Protein AF-0000000079973271 (afdb_homodimer)

Nearest PDB structures (foldseek):
  7cmj-assembly1_B-2  TM=6.111E-01  e=5.312E-05  Leishmania donovani BPK282A1
  4p80-assembly1_A  TM=6.552E-01  e=4.625E-04  synthetic construct
  1pzm-assembly1_A  TM=6.206E-01  e=1.776E-03  Leishmania tarentolae
  6c8s-assembly1_A  TM=3.476E-01  e=2.027E-01  Catharanthus roseus
  2ipn-assembly1_A  TM=4.235E-01  e=5.810E-01  Escherichia coli

Foldseek 3Di:
DAEAEPAEDADLDQVRDPDHLLLLVLLFQFQLVSLLVLLLSLLVVCCVVPVVQLPPQVAAEEEEEEDAPFATSQVSNRVNNQVNNQVVNVVVPHDRHHYWYKHWAFDPPDPDDPPDPVDPRGDIAIDTDLQVQQQHEYEYEEAEALDCVVVVRVVVVQPDPRHHPHYYYGYHYYHPDNVCSVVNVVSSLCPPDDLVNSLVQQPDPRGDGRPSNLVVLLQDDQVSSVVSLVPHDLVVLVVSLVCCVSVVVCVPPSRVNVNVVSVVVNVVVVVVVVD/DAEAEPAEDADLDQVRDPDHLLLLVLLFQFQLVSLLVLLLSLLVVCCVVPVVQLPPQVAAEEEEEEDAPFATSQVSNRVNNQVNNQVVNVVVPHDRHHYWYKHWAFDPPDPPDPPDPPDPRGDIAIDTDLQVQQQHEYEYEEAEALDCVVVVRVVVVQPDPRHHPHYYYGYHYYHPDNVCSVVNVVSSLCPPDDLVNSLVQQPDPRGDGRPSNLVVLLQDDQVSSVVSLVPHDLVVLVVSLVCCVSVVVCVPPSRVNSNVVSVVVNVVVVVVVVD

Structure (mmCIF, N/CA/C/O backbone):
data_AF-0000000079973271-model_v1
#
loop_
_entity.id
_entity.type
_entity.pdbx_description
1 polymer 'PRTase ComF-like protein'
#
loop_
_atom_site.group_PDB
_atom_site.id
_atom_site.type_symbol
_atom_site.label_atom_id
_atom_site.label_alt_id
_atom_site.label_comp_id
_atom_site.label_asym_id
_atom_site.label_entity_id
_atom_site.label_seq_id
_atom_site.pdbx_PDB_ins_code
_atom_site.Cartn_x
_atom_site.Cartn_y
_atom_site.Cartn_z
_atom_site.occupancy
_atom_site.B_iso_or_equiv
_atom_site.auth_seq_id
_atom_site.auth_comp_id
_atom_site.auth_asym_id
_atom_site.auth_atom_id
_atom_site.pdbx_PDB_model_num
ATOM 1 N N . MET A 1 1 ? -0.42 -26.5 8.055 1 82.94 1 MET A N 1
ATOM 2 C CA . MET A 1 1 ? 0.055 -25.734 6.902 1 82.94 1 MET A CA 1
ATOM 3 C C . MET A 1 1 ? -0.219 -26.5 5.605 1 82.94 1 MET A C 1
ATOM 5 O O . MET A 1 1 ? -0.064 -27.719 5.547 1 82.94 1 MET A O 1
ATOM 9 N N . SER A 1 2 ? -0.771 -25.828 4.602 1 89.5 2 SER A N 1
ATOM 10 C CA . SER A 1 2 ? -1.084 -26.406 3.299 1 89.5 2 SER A CA 1
ATOM 11 C C . SER A 1 2 ? -0.521 -25.562 2.166 1 89.5 2 SER A C 1
ATOM 13 O O . SER A 1 2 ? -0.36 -24.344 2.316 1 89.5 2 SER A O 1
ATOM 15 N N . VAL A 1 3 ? -0.169 -26.281 1.131 1 92.56 3 VAL A N 1
ATOM 16 C CA . VAL A 1 3 ? 0.39 -25.594 -0.028 1 92.56 3 VAL A CA 1
ATOM 17 C C . VAL A 1 3 ? -0.513 -25.797 -1.24 1 92.56 3 VAL A C 1
ATOM 19 O O . VAL A 1 3 ? -1.009 -26.906 -1.466 1 92.56 3 VAL A O 1
ATOM 22 N N . PHE A 1 4 ? -0.751 -24.781 -1.938 1 94.81 4 PHE A N 1
ATOM 23 C CA . PHE A 1 4 ? -1.493 -24.828 -3.193 1 94.81 4 PHE A CA 1
ATOM 24 C C . PHE A 1 4 ? -0.72 -24.109 -4.297 1 94.81 4 PHE A C 1
ATOM 26 O O . PHE A 1 4 ? -0.224 -23 -4.102 1 94.81 4 PHE A O 1
ATOM 33 N N . SER A 1 5 ? -0.586 -24.734 -5.438 1 94.5 5 SER A N 1
ATOM 34 C CA . SER A 1 5 ? 0.015 -24.125 -6.621 1 94.5 5 SER A CA 1
ATOM 35 C C . SER A 1 5 ? -0.891 -24.266 -7.836 1 94.5 5 SER A C 1
ATOM 37 O O . SER A 1 5 ? -1.396 -25.359 -8.117 1 94.5 5 SER A O 1
ATOM 39 N N . LEU A 1 6 ? -1.059 -23.188 -8.531 1 95.44 6 LEU A N 1
ATOM 40 C CA . LEU A 1 6 ? -1.929 -23.203 -9.703 1 95.44 6 LEU A CA 1
ATOM 41 C C . LEU A 1 6 ? -1.316 -24.047 -10.82 1 95.44 6 LEU A C 1
ATOM 43 O O . LEU A 1 6 ? -2.01 -24.844 -11.453 1 95.44 6 LEU A O 1
ATOM 47 N N . HIS A 1 7 ? -0.025 -23.812 -11.016 1 92.5 7 HIS A N 1
ATOM 48 C CA . HIS A 1 7 ? 0.672 -24.516 -12.086 1 92.5 7 HIS A CA 1
ATOM 49 C C . HIS A 1 7 ? 1.872 -25.281 -11.555 1 92.5 7 HIS A C 1
ATOM 51 O O . HIS A 1 7 ? 2.463 -24.906 -10.539 1 92.5 7 HIS A O 1
ATOM 57 N N . SER A 1 8 ? 2.209 -26.344 -12.242 1 90.19 8 SER A N 1
ATOM 58 C CA . SER A 1 8 ? 3.41 -27.125 -11.961 1 90.19 8 SER A CA 1
ATOM 59 C C . SER A 1 8 ? 4.379 -27.094 -13.141 1 90.19 8 SER A C 1
ATOM 61 O O . SER A 1 8 ? 4.016 -27.469 -14.258 1 90.19 8 SER A O 1
ATOM 63 N N . ILE A 1 9 ? 5.488 -26.609 -12.859 1 86.5 9 ILE A N 1
ATOM 64 C CA . ILE A 1 9 ? 6.516 -26.531 -13.891 1 86.5 9 ILE A CA 1
ATOM 65 C C . ILE A 1 9 ? 7.457 -27.734 -13.766 1 86.5 9 ILE A C 1
ATOM 67 O O . ILE A 1 9 ? 8.117 -27.906 -12.7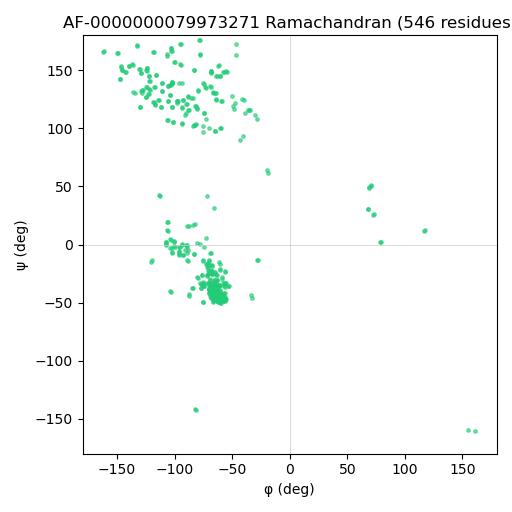42 1 86.5 9 ILE A O 1
ATOM 71 N N . ARG A 1 10 ? 7.566 -28.453 -14.797 1 83.19 10 ARG A N 1
ATOM 72 C CA . ARG A 1 10 ? 8.352 -29.688 -14.758 1 83.19 10 ARG A CA 1
ATOM 73 C C . ARG A 1 10 ? 9.5 -29.641 -15.766 1 83.19 10 ARG A C 1
ATOM 75 O O . ARG A 1 10 ? 10.359 -30.516 -15.773 1 83.19 10 ARG A O 1
ATOM 82 N N . SER A 1 11 ? 9.359 -28.656 -16.688 1 78.25 11 SER A N 1
ATOM 83 C CA . SER A 1 11 ? 10.391 -28.516 -17.703 1 78.25 11 SER A CA 1
ATOM 84 C C . SER A 1 11 ? 10.711 -27.047 -17.984 1 78.25 11 SER A C 1
ATOM 86 O O . SER A 1 11 ? 9.891 -26.172 -17.703 1 78.25 11 SER A O 1
ATOM 88 N N . GLU A 1 12 ? 11.906 -26.828 -18.422 1 75.06 12 GLU A N 1
ATOM 89 C CA . GLU A 1 12 ? 12.328 -25.469 -18.766 1 75.06 12 GLU A CA 1
ATOM 90 C C . GLU A 1 12 ? 11.883 -25.109 -20.172 1 75.06 12 GLU A C 1
ATOM 92 O O . GLU A 1 12 ? 11.977 -23.938 -20.578 1 75.06 12 GLU A O 1
ATOM 97 N N . GLU A 1 13 ? 11.375 -26.016 -20.906 1 74.88 13 GLU A N 1
ATOM 98 C CA . GLU A 1 13 ? 10.961 -25.766 -22.281 1 74.88 13 GLU A CA 1
ATOM 99 C C . GLU A 1 13 ? 9.82 -24.75 -22.328 1 74.88 13 GLU A C 1
ATOM 101 O O . GLU A 1 13 ? 8.773 -24.953 -21.703 1 74.88 13 GLU A O 1
ATOM 106 N N . PRO A 1 14 ? 9.992 -23.703 -23.047 1 72.94 14 PRO A N 1
ATOM 107 C CA . PRO A 1 14 ? 9 -22.625 -23.078 1 72.94 14 PRO A CA 1
ATOM 108 C C . PRO A 1 14 ? 7.605 -23.125 -23.453 1 72.94 14 PRO A C 1
ATOM 110 O O . PRO A 1 14 ? 6.602 -22.594 -22.969 1 72.94 14 PRO A O 1
ATOM 113 N N . SER A 1 15 ? 7.574 -24.078 -24.25 1 76.06 15 SER A N 1
ATOM 114 C CA . SER A 1 15 ? 6.297 -24.578 -24.734 1 76.06 15 SER A CA 1
ATOM 115 C C . SER A 1 15 ? 5.535 -25.297 -23.625 1 76.06 15 SER A C 1
ATOM 117 O O . SER A 1 15 ? 4.32 -25.5 -23.719 1 76.06 15 SER A O 1
ATOM 119 N N . THR A 1 16 ? 6.219 -25.578 -22.562 1 78 16 THR A N 1
ATOM 120 C CA . THR A 1 16 ? 5.598 -26.344 -21.5 1 78 16 THR A CA 1
ATOM 121 C C . THR A 1 16 ? 5.219 -25.453 -20.328 1 78 16 THR A C 1
ATOM 123 O O . THR A 1 16 ? 4.574 -25.906 -19.375 1 78 16 THR A O 1
ATOM 126 N N . LEU A 1 17 ? 5.57 -24.25 -20.469 1 81.5 17 LEU A N 1
ATOM 127 C CA . LEU A 1 17 ? 5.281 -23.328 -19.375 1 81.5 17 LEU A CA 1
ATOM 128 C C . LEU A 1 17 ? 3.799 -22.969 -19.344 1 81.5 17 LEU A C 1
ATOM 130 O O . LEU A 1 17 ? 3.176 -22.797 -20.391 1 81.5 17 LEU A O 1
ATOM 134 N N . PRO A 1 18 ? 3.236 -22.906 -18.172 1 82.44 18 PRO A N 1
ATOM 135 C CA . PRO A 1 18 ? 1.798 -22.672 -18.047 1 82.44 18 PRO A CA 1
ATOM 136 C C . PRO A 1 18 ? 1.401 -21.234 -18.422 1 82.44 18 PRO A C 1
ATOM 138 O O . PRO A 1 18 ? 0.217 -20.953 -18.625 1 82.44 18 PRO A O 1
ATOM 141 N N . PHE A 1 19 ? 2.273 -20.344 -18.5 1 82.75 19 PHE A N 1
ATOM 142 C CA . PHE A 1 19 ? 2.047 -18.984 -18.969 1 82.75 19 PHE A CA 1
ATOM 143 C C . PHE A 1 19 ? 3.174 -18.547 -19.891 1 82.75 19 PHE A C 1
ATOM 145 O O . PHE A 1 19 ? 4.285 -19.078 -19.828 1 82.75 19 PHE A O 1
ATOM 152 N N . ALA A 1 20 ? 2.818 -17.609 -20.734 1 82.12 20 ALA A N 1
ATOM 153 C CA . ALA A 1 20 ? 3.834 -17.062 -21.641 1 82.12 20 ALA A CA 1
ATOM 154 C C . ALA A 1 20 ? 4.922 -16.328 -20.859 1 82.12 20 ALA A C 1
ATOM 156 O O . ALA A 1 20 ? 4.621 -15.492 -20.016 1 82.12 20 ALA A O 1
ATOM 157 N N . PRO A 1 21 ? 6.137 -16.641 -21.141 1 82.88 21 PRO A N 1
ATOM 158 C CA . PRO A 1 21 ? 7.238 -15.953 -20.469 1 82.88 21 PRO A CA 1
ATOM 159 C C . PRO A 1 21 ? 7.137 -14.43 -20.578 1 82.88 21 PRO A C 1
ATOM 161 O O . PRO A 1 21 ? 7.48 -13.719 -19.625 1 82.88 21 PRO A O 1
ATOM 164 N N . LYS A 1 22 ? 6.668 -14.016 -21.688 1 85.06 22 LYS A N 1
ATOM 165 C CA . LYS A 1 22 ? 6.516 -12.578 -21.891 1 85.06 22 LYS A CA 1
ATOM 166 C C . LYS A 1 22 ? 5.512 -11.992 -20.891 1 85.06 22 LYS A C 1
ATOM 168 O O . LYS A 1 22 ? 5.727 -10.914 -20.344 1 85.06 22 LYS A O 1
ATOM 173 N N . ASP A 1 23 ? 4.461 -12.711 -20.641 1 89 23 ASP A N 1
ATOM 174 C CA . ASP A 1 23 ? 3.438 -12.25 -19.703 1 89 23 ASP A CA 1
ATOM 175 C C . ASP A 1 23 ? 3.959 -12.266 -18.266 1 89 23 ASP A C 1
ATOM 177 O O . ASP A 1 23 ? 3.65 -11.367 -17.484 1 89 23 ASP A O 1
ATOM 181 N N . TYR A 1 24 ? 4.695 -13.273 -18.016 1 91 24 TYR A N 1
ATOM 182 C CA . TYR A 1 24 ? 5.281 -13.367 -16.688 1 91 24 TYR A CA 1
ATOM 183 C C . TYR A 1 24 ? 6.273 -12.234 -16.453 1 91 24 TYR A C 1
ATOM 185 O O . TYR A 1 24 ? 6.293 -11.633 -15.375 1 91 24 TYR A O 1
ATOM 193 N N . ALA A 1 25 ? 7.066 -11.953 -17.453 1 91.12 25 ALA A N 1
ATOM 194 C CA . ALA A 1 25 ? 8 -10.836 -17.344 1 91.12 25 ALA A CA 1
ATOM 195 C C . ALA A 1 25 ? 7.266 -9.516 -17.125 1 91.12 25 ALA A C 1
ATOM 197 O O . ALA A 1 25 ? 7.641 -8.727 -16.266 1 91.12 25 ALA A O 1
ATOM 198 N N . ARG A 1 26 ? 6.285 -9.312 -17.906 1 93.38 26 ARG A N 1
ATOM 199 C CA . ARG A 1 26 ? 5.488 -8.102 -17.766 1 93.38 26 ARG A CA 1
ATOM 200 C C . ARG A 1 26 ? 4.926 -7.973 -16.359 1 93.38 26 ARG A C 1
ATOM 202 O O . ARG A 1 26 ? 4.961 -6.891 -15.766 1 93.38 26 ARG A O 1
ATOM 209 N N . PHE A 1 27 ? 4.48 -9.086 -15.867 1 95.5 27 PHE A N 1
ATOM 210 C CA . PHE A 1 27 ? 3.979 -9.141 -14.5 1 95.5 27 PHE A CA 1
ATOM 211 C C . PHE A 1 27 ? 5.066 -8.75 -13.508 1 95.5 27 PHE A C 1
ATOM 213 O O . PHE A 1 27 ? 4.863 -7.863 -12.672 1 95.5 27 PHE A O 1
ATOM 220 N N . LYS A 1 28 ? 6.18 -9.312 -13.586 1 95 28 LYS A N 1
ATOM 221 C CA . LYS A 1 28 ? 7.277 -9.094 -12.656 1 95 28 LYS A CA 1
ATOM 222 C C . LYS A 1 28 ? 7.758 -7.648 -12.688 1 95 28 LYS A C 1
ATOM 224 O O . LYS A 1 28 ? 8.195 -7.109 -11.664 1 95 28 LYS A O 1
ATOM 229 N N . PHE A 1 29 ? 7.617 -7.02 -13.883 1 95.81 29 PHE A N 1
ATOM 230 C CA . PHE A 1 29 ? 8.164 -5.68 -14.047 1 95.81 29 PHE A CA 1
ATOM 231 C C . PHE A 1 29 ? 7.105 -4.621 -13.758 1 95.81 29 PHE A C 1
ATOM 233 O O . PHE A 1 29 ? 7.375 -3.422 -13.844 1 95.81 29 PHE A O 1
ATOM 240 N N . GLY A 1 30 ? 5.852 -5.062 -13.398 1 97 30 GLY A N 1
ATOM 241 C CA . GLY A 1 30 ? 4.934 -4.074 -12.859 1 97 30 GLY A CA 1
ATOM 242 C C . GLY A 1 30 ? 3.703 -3.865 -13.719 1 97 30 GLY A C 1
ATOM 243 O O . GLY A 1 30 ? 2.967 -2.893 -13.531 1 97 30 GLY A O 1
ATOM 244 N N . ASP A 1 31 ? 3.51 -4.734 -14.656 1 96.38 31 ASP A N 1
ATOM 245 C CA . ASP A 1 31 ? 2.277 -4.637 -15.43 1 96.38 31 ASP A CA 1
ATOM 246 C C . ASP A 1 31 ? 1.078 -5.129 -14.625 1 96.38 31 ASP A C 1
ATOM 248 O O . ASP A 1 31 ? 0.906 -6.336 -14.438 1 96.38 31 ASP A O 1
ATOM 252 N N . ASP A 1 32 ? 0.201 -4.254 -14.312 1 95.94 32 ASP A N 1
ATOM 253 C CA . ASP A 1 32 ? -0.923 -4.602 -13.453 1 95.94 32 ASP A CA 1
ATOM 254 C C . ASP A 1 32 ? -1.974 -5.406 -14.211 1 95.94 32 ASP A C 1
ATOM 256 O O . ASP A 1 32 ? -2.789 -6.105 -13.602 1 95.94 32 ASP A O 1
ATOM 260 N N . GLY A 1 33 ? -2.023 -5.203 -15.531 1 94 33 GLY A N 1
ATOM 261 C CA . GLY A 1 33 ? -2.895 -6.055 -16.328 1 94 33 GLY A CA 1
ATOM 262 C C . GLY A 1 33 ? -2.553 -7.531 -16.219 1 94 33 GLY A C 1
ATOM 263 O O . GLY A 1 33 ? -3.439 -8.367 -16.031 1 94 33 GLY A O 1
ATOM 264 N N . SER A 1 34 ? -1.304 -7.809 -16.297 1 94.69 34 SER A N 1
ATOM 265 C CA . SER A 1 34 ? -0.85 -9.188 -16.125 1 94.69 34 SER A CA 1
ATOM 266 C C . SER A 1 34 ? -1.123 -9.68 -14.711 1 94.69 34 SER A C 1
ATOM 268 O O . SER A 1 34 ? -1.556 -10.812 -14.516 1 94.69 34 SER A O 1
ATOM 270 N N . ALA A 1 35 ? -0.907 -8.805 -13.719 1 97 35 ALA A N 1
ATOM 271 C CA . ALA A 1 35 ? -1.183 -9.172 -12.328 1 97 35 ALA A CA 1
ATOM 272 C C . ALA A 1 35 ? -2.66 -9.492 -12.133 1 97 35 ALA A C 1
ATOM 274 O O . ALA A 1 35 ? -3.004 -10.43 -11.406 1 97 35 ALA A O 1
ATOM 275 N N . HIS A 1 36 ? -3.473 -8.695 -12.758 1 95.94 36 HIS A N 1
ATOM 276 C CA . HIS A 1 36 ? -4.914 -8.906 -12.672 1 95.94 36 HIS A CA 1
ATOM 277 C C . HIS A 1 36 ? -5.293 -10.289 -13.203 1 95.94 36 HIS A C 1
ATOM 279 O O . HIS A 1 36 ? -6.031 -11.023 -12.547 1 95.94 36 HIS A O 1
ATOM 285 N N . ARG A 1 37 ? -4.77 -10.617 -14.32 1 94.94 37 ARG A N 1
ATOM 286 C CA . ARG A 1 37 ? -5.055 -11.914 -14.922 1 94.94 37 ARG A CA 1
ATOM 287 C C . ARG A 1 37 ? -4.555 -13.055 -14.039 1 94.94 37 ARG A C 1
ATOM 289 O O . ARG A 1 37 ? -5.301 -13.992 -13.742 1 94.94 37 ARG A O 1
ATOM 296 N N . PHE A 1 38 ? -3.359 -12.969 -13.602 1 97.12 38 PHE A N 1
ATOM 297 C CA . PHE A 1 38 ? -2.758 -14.016 -12.789 1 97.12 38 PHE A CA 1
ATOM 298 C C . PHE A 1 38 ? -3.465 -14.133 -11.438 1 97.12 38 PHE A C 1
ATOM 300 O O . PHE A 1 38 ? -3.785 -15.234 -10.992 1 97.12 38 PHE A O 1
ATOM 307 N N . GLY A 1 39 ? -3.705 -12.977 -10.789 1 97.81 39 GLY A N 1
ATOM 308 C CA . GLY A 1 39 ? -4.355 -12.977 -9.492 1 97.81 39 GLY A CA 1
ATOM 309 C C . GLY A 1 39 ? -5.762 -13.547 -9.523 1 97.81 39 GLY A C 1
ATOM 310 O O . GLY A 1 39 ? -6.148 -14.305 -8.633 1 97.81 39 GLY A O 1
ATOM 311 N N . SER A 1 40 ? -6.5 -13.203 -10.547 1 96.44 40 SER A N 1
ATOM 312 C CA . SER A 1 40 ? -7.867 -13.688 -10.695 1 96.44 40 SER A CA 1
ATOM 313 C C . SER A 1 40 ? -7.898 -15.195 -10.953 1 96.44 40 SER A C 1
ATOM 315 O O . SER A 1 40 ? -8.695 -15.914 -10.352 1 96.44 40 SER A O 1
ATOM 317 N N . GLN A 1 41 ? -7.004 -15.648 -11.812 1 96.88 41 GLN A N 1
ATOM 318 C CA . GLN A 1 41 ? -6.926 -17.078 -12.117 1 96.88 41 GLN A CA 1
ATOM 319 C C . GLN A 1 41 ? -6.543 -17.875 -10.883 1 96.88 41 GLN A C 1
ATOM 321 O O . GLN A 1 41 ? -7.121 -18.938 -10.617 1 96.88 41 GLN A O 1
ATOM 326 N N . LEU A 1 42 ? -5.617 -17.344 -10.172 1 97.56 42 LEU A N 1
ATOM 327 C CA . LEU A 1 42 ? -5.152 -18.016 -8.969 1 97.56 42 LEU A CA 1
ATOM 328 C C . LEU A 1 42 ? -6.27 -18.109 -7.93 1 97.56 42 LEU A C 1
ATOM 330 O O . LEU A 1 42 ? -6.504 -19.172 -7.355 1 97.56 42 LEU A O 1
ATOM 334 N N . ALA A 1 43 ? -7 -17.016 -7.695 1 97.19 43 ALA A N 1
ATOM 335 C CA . ALA A 1 43 ? -8.094 -17 -6.73 1 97.19 43 ALA A CA 1
ATOM 336 C C . ALA A 1 43 ? -9.203 -17.953 -7.133 1 97.19 43 ALA A C 1
ATOM 338 O O . ALA A 1 43 ? -9.719 -18.703 -6.301 1 97.19 43 ALA A O 1
ATOM 339 N N . GLN A 1 44 ? -9.523 -17.922 -8.406 1 96.06 44 GLN A N 1
ATOM 340 C CA . GLN A 1 44 ? -10.578 -18.797 -8.914 1 96.06 44 GLN A CA 1
ATOM 341 C C . GLN A 1 44 ? -10.242 -20.266 -8.664 1 96.06 44 GLN A C 1
ATOM 343 O O . GLN A 1 44 ? -11.086 -21.016 -8.164 1 96.06 44 GLN A O 1
ATOM 348 N N . ALA A 1 45 ? -9.055 -20.641 -8.977 1 96.56 45 ALA A N 1
ATOM 349 C CA . ALA A 1 45 ? -8.633 -22.016 -8.805 1 96.56 45 ALA A CA 1
ATOM 350 C C . ALA A 1 45 ? -8.562 -22.391 -7.328 1 96.56 45 ALA A C 1
ATOM 352 O O . ALA A 1 45 ? -8.945 -23.5 -6.941 1 96.56 45 ALA A O 1
ATOM 353 N N . PHE A 1 46 ? -8.086 -21.516 -6.52 1 96.31 46 PHE A N 1
ATOM 354 C CA . PHE A 1 46 ? -7.961 -21.766 -5.09 1 96.31 46 PHE A CA 1
ATOM 355 C C . PHE A 1 46 ? -9.328 -21.953 -4.453 1 96.31 46 PHE A C 1
ATOM 357 O O . PHE A 1 46 ? -9.523 -22.875 -3.646 1 96.31 46 PHE A O 1
ATOM 364 N N . ILE A 1 47 ? -10.289 -21.125 -4.801 1 93.44 47 ILE A N 1
ATOM 365 C CA . ILE A 1 47 ? -11.648 -21.203 -4.289 1 93.44 47 ILE A CA 1
ATOM 366 C C . ILE A 1 47 ? -12.266 -22.547 -4.664 1 93.44 47 ILE A C 1
ATOM 368 O O . ILE A 1 47 ? -12.922 -23.188 -3.838 1 93.44 47 ILE A O 1
ATOM 372 N N . ALA A 1 48 ? -12.055 -22.922 -5.875 1 92.38 48 ALA A N 1
ATOM 373 C CA . ALA A 1 48 ? -12.633 -24.172 -6.363 1 92.38 48 ALA A CA 1
ATOM 374 C C . ALA A 1 48 ? -12.078 -25.359 -5.594 1 92.38 48 ALA A C 1
ATOM 376 O O . ALA A 1 48 ? -12.805 -26.312 -5.309 1 92.38 48 ALA A O 1
ATOM 377 N N . GLU A 1 49 ? -10.852 -25.297 -5.227 1 90.38 49 GLU A N 1
ATOM 378 C CA . GLU A 1 49 ? -10.203 -26.422 -4.555 1 90.38 49 GLU A CA 1
ATOM 379 C C . GLU A 1 49 ? -10.477 -26.391 -3.053 1 90.38 49 GLU A C 1
ATOM 381 O O . GLU A 1 49 ? -10.57 -27.453 -2.416 1 90.38 49 GLU A O 1
ATOM 386 N N . LYS A 1 50 ? -10.516 -25.234 -2.447 1 81.38 50 LYS A N 1
ATOM 387 C CA . LYS A 1 50 ? -10.578 -25.125 -0.993 1 81.38 50 LYS A CA 1
ATOM 388 C C . LYS A 1 50 ? -11.914 -24.531 -0.547 1 81.38 50 LYS A C 1
ATOM 390 O O . LYS A 1 50 ? -11.953 -23.672 0.33 1 81.38 50 LYS A O 1
ATOM 395 N N . LEU A 1 51 ? -12.898 -24.922 -1.085 1 65.44 51 LEU A N 1
ATOM 396 C CA . LEU A 1 51 ? -14.234 -24.375 -0.846 1 65.44 51 LEU A CA 1
ATOM 397 C C . LEU A 1 51 ? -14.602 -24.469 0.631 1 65.44 51 LEU A C 1
ATOM 399 O O . LEU A 1 51 ? -15.188 -23.531 1.188 1 65.44 51 LEU A O 1
ATOM 403 N N . GLY A 1 52 ? -14.195 -25.453 1.212 1 67.75 52 GLY A N 1
ATOM 404 C CA . GLY A 1 52 ? -14.539 -25.703 2.604 1 67.75 52 GLY A CA 1
ATOM 405 C C . GLY A 1 52 ? -13.922 -24.703 3.557 1 67.75 52 GLY A C 1
ATOM 406 O O . GLY A 1 52 ? -14.445 -24.469 4.645 1 67.75 52 GLY A O 1
ATOM 407 N N . VAL A 1 53 ? -12.922 -24.125 3.24 1 68.19 53 VAL A N 1
ATOM 408 C CA . VAL A 1 53 ? -12.195 -23.156 4.07 1 68.19 53 VAL A CA 1
ATOM 409 C C . VAL A 1 53 ? -13.016 -21.875 4.211 1 68.19 53 VAL A C 1
ATOM 411 O O . VAL A 1 53 ? -13.062 -21.281 5.293 1 68.19 53 VAL A O 1
ATOM 414 N N . PHE A 1 54 ? -13.766 -21.562 3.299 1 73.44 54 PHE A N 1
ATOM 415 C CA . PHE A 1 54 ? -14.406 -20.25 3.223 1 73.44 54 PHE A CA 1
ATOM 416 C C . PHE A 1 54 ? -15.812 -20.297 3.809 1 73.44 54 PHE A C 1
ATOM 418 O O . PHE A 1 54 ? -16.438 -19.25 4.043 1 73.44 54 PHE A O 1
ATOM 425 N N . GLN A 1 55 ? -16.188 -21.438 4.113 1 68.56 55 GLN A N 1
ATOM 426 C CA . GLN A 1 55 ? -17.562 -21.578 4.609 1 68.56 55 GLN A CA 1
ATOM 427 C C . GLN A 1 55 ?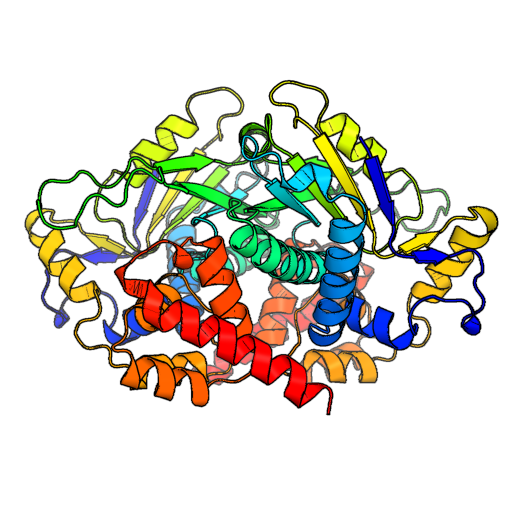 -17.594 -21.5 6.133 1 68.56 55 GLN A C 1
ATOM 429 O O . GLN A 1 55 ? -18.672 -21.359 6.723 1 68.56 55 GLN A O 1
ATOM 434 N N . ASP A 1 56 ? -16.375 -21.516 6.629 1 66.88 56 ASP A N 1
ATOM 435 C CA . ASP A 1 56 ? -16.328 -21.344 8.078 1 66.88 56 ASP A CA 1
ATOM 436 C C . ASP A 1 56 ? -16.406 -19.859 8.453 1 66.88 56 ASP A C 1
ATOM 438 O O . ASP A 1 56 ? -15.406 -19.141 8.367 1 66.88 56 ASP A O 1
ATOM 442 N N . SER A 1 57 ? -17.516 -19.375 8.898 1 66.12 57 SER A N 1
ATOM 443 C CA . SER A 1 57 ? -17.781 -17.969 9.156 1 66.12 57 SER A CA 1
ATOM 444 C C . SER A 1 57 ? -17.203 -17.531 10.492 1 66.12 57 SER A C 1
ATOM 446 O O . SER A 1 57 ? -17.172 -16.328 10.805 1 66.12 57 SER A O 1
ATOM 448 N N . SER A 1 58 ? -16.594 -18.391 11.141 1 73.94 58 SER A N 1
ATOM 449 C CA . SER A 1 58 ? -16.109 -18.047 12.469 1 73.94 58 SER A CA 1
ATOM 450 C C . SER A 1 58 ? -14.711 -17.438 12.414 1 73.94 58 SER A C 1
ATOM 452 O O . SER A 1 58 ? -14.25 -16.828 13.375 1 73.94 58 SER A O 1
ATOM 454 N N . LYS A 1 59 ? -14.102 -17.594 11.273 1 83.5 59 LYS A N 1
ATOM 455 C CA . LYS A 1 59 ? -12.727 -17.109 11.164 1 83.5 59 LYS A CA 1
ATOM 456 C C . LYS A 1 59 ? -12.586 -16.094 10.047 1 83.5 59 LYS A C 1
ATOM 458 O O . LYS A 1 59 ? -13.188 -16.25 8.977 1 83.5 59 LYS A O 1
ATOM 463 N N . ASP A 1 60 ? -11.82 -15.164 10.375 1 89.81 60 ASP A N 1
ATOM 464 C CA . ASP A 1 60 ? -11.516 -14.18 9.344 1 89.81 60 ASP A CA 1
ATOM 465 C C . ASP A 1 60 ? -10.383 -14.656 8.438 1 89.81 60 ASP A C 1
ATOM 467 O O . ASP A 1 60 ? -9.594 -15.523 8.828 1 89.81 60 ASP A O 1
ATOM 471 N N . ILE A 1 61 ? -10.461 -14.227 7.293 1 94.56 61 ILE A N 1
ATOM 472 C CA . ILE A 1 61 ? -9.422 -14.555 6.324 1 94.56 61 ILE A CA 1
ATOM 473 C C . ILE A 1 61 ? -8.508 -13.352 6.121 1 94.56 61 ILE A C 1
ATOM 475 O O . ILE A 1 61 ? -8.984 -12.227 5.93 1 94.56 61 ILE A O 1
ATOM 479 N N . VAL A 1 62 ? -7.246 -13.594 6.242 1 95.75 62 VAL A N 1
ATOM 480 C CA . VAL A 1 62 ? -6.238 -12.57 5.996 1 95.75 62 VAL A CA 1
ATOM 481 C C . VAL A 1 62 ? -5.273 -13.039 4.914 1 95.75 62 VAL A C 1
ATOM 483 O O . VAL A 1 62 ? -4.766 -14.164 4.973 1 95.75 62 VAL A O 1
ATOM 486 N N . VAL A 1 63 ? -5.047 -12.203 3.896 1 97.56 63 VAL A N 1
ATOM 487 C CA . VAL A 1 63 ? -4.176 -12.555 2.779 1 97.56 63 VAL A CA 1
ATOM 488 C C . VAL A 1 63 ? -2.908 -11.711 2.824 1 97.56 63 VAL A C 1
ATOM 490 O O . VAL A 1 63 ? -2.977 -10.484 2.926 1 97.56 63 VAL A O 1
ATOM 493 N N . ALA A 1 64 ? -1.772 -12.352 2.693 1 97.31 64 ALA A N 1
ATOM 494 C CA . ALA A 1 64 ? -0.496 -11.672 2.902 1 97.31 64 ALA A CA 1
ATOM 495 C C . ALA A 1 64 ? 0.409 -11.82 1.683 1 97.31 64 ALA A C 1
ATOM 497 O O . ALA A 1 64 ? 0.263 -12.766 0.901 1 97.31 64 ALA A O 1
ATOM 498 N N . ALA A 1 65 ? 1.237 -10.852 1.454 1 97.19 65 ALA A N 1
ATOM 499 C CA . ALA A 1 65 ? 2.402 -10.867 0.574 1 97.19 65 ALA A CA 1
ATOM 500 C C . ALA A 1 65 ? 3.639 -10.336 1.293 1 97.19 65 ALA A C 1
ATOM 502 O O . ALA A 1 65 ? 3.529 -9.508 2.201 1 97.19 65 ALA A O 1
ATOM 503 N N . ALA A 1 66 ? 4.766 -10.812 0.889 1 95.12 66 ALA A N 1
ATOM 504 C CA . ALA A 1 66 ? 5.996 -10.453 1.589 1 95.12 66 ALA A CA 1
ATOM 505 C C . ALA A 1 66 ? 6.883 -9.562 0.719 1 95.12 66 ALA A C 1
ATOM 507 O O . ALA A 1 66 ? 6.984 -9.773 -0.492 1 95.12 66 ALA A O 1
ATOM 508 N N . SER A 1 67 ? 7.465 -8.586 1.327 1 94.12 67 SER A N 1
ATOM 509 C CA . SER A 1 67 ? 8.492 -7.781 0.685 1 94.12 67 SER A CA 1
ATOM 510 C C . SER A 1 67 ? 9.312 -7.012 1.715 1 94.12 67 SER A C 1
ATOM 512 O O . SER A 1 67 ? 8.984 -7.004 2.902 1 94.12 67 SER A O 1
ATOM 514 N N . ASP A 1 68 ? 10.367 -6.527 1.311 1 93.44 68 ASP A N 1
ATOM 515 C CA . ASP A 1 68 ? 11.055 -5.516 2.105 1 93.44 68 ASP A CA 1
ATOM 516 C C . ASP A 1 68 ? 10.438 -4.133 1.884 1 93.44 68 ASP A C 1
ATOM 518 O O . ASP A 1 68 ? 9.219 -4 1.77 1 93.44 68 ASP A O 1
ATOM 522 N N . TYR A 1 69 ? 11.266 -3.098 1.846 1 95.56 69 TYR A N 1
ATOM 523 C CA . TYR A 1 69 ? 10.758 -1.738 1.681 1 95.56 69 TYR A CA 1
ATOM 524 C C . TYR A 1 69 ? 10.078 -1.569 0.328 1 95.56 69 TYR A C 1
ATOM 526 O O . TYR A 1 69 ? 9.07 -0.87 0.218 1 95.56 69 TYR A O 1
ATOM 534 N N . VAL A 1 70 ? 10.609 -2.182 -0.68 1 96.88 70 VAL A N 1
ATOM 535 C CA . VAL A 1 70 ? 10.086 -2.07 -2.037 1 96.88 70 VAL A CA 1
ATOM 536 C C . VAL A 1 70 ? 9.094 -3.201 -2.305 1 96.88 70 VAL A C 1
ATOM 538 O O . VAL A 1 70 ? 9.43 -4.379 -2.152 1 96.88 70 VAL A O 1
ATOM 541 N N . PRO A 1 71 ? 7.875 -2.865 -2.695 1 96.88 71 PRO A N 1
ATOM 542 C CA . PRO A 1 71 ? 6.914 -3.924 -3.006 1 96.88 71 PRO A CA 1
ATOM 543 C C . PRO A 1 71 ? 7.34 -4.777 -4.199 1 96.88 71 PRO A C 1
ATOM 545 O O . PRO A 1 71 ? 7.984 -4.273 -5.121 1 96.88 71 PRO A O 1
ATOM 548 N N . SER A 1 72 ? 7.043 -6.008 -4.16 1 95.94 72 SER A N 1
ATOM 549 C CA . SER A 1 72 ? 7.25 -6.902 -5.293 1 95.94 72 SER A CA 1
ATOM 550 C C . SER A 1 72 ? 5.984 -7.035 -6.133 1 95.94 72 SER A C 1
ATOM 552 O O . SER A 1 72 ? 4.922 -6.539 -5.746 1 95.94 72 SER A O 1
ATOM 554 N N . ALA A 1 73 ? 6.121 -7.684 -7.219 1 96.31 73 ALA A N 1
ATOM 555 C CA . ALA A 1 73 ? 4.977 -7.934 -8.094 1 96.31 73 ALA A CA 1
ATOM 556 C C . ALA A 1 73 ? 3.898 -8.734 -7.375 1 96.31 73 ALA A C 1
ATOM 558 O O . ALA A 1 73 ? 2.725 -8.688 -7.75 1 96.31 73 ALA A O 1
ATOM 559 N N . THR A 1 74 ? 4.27 -9.438 -6.328 1 97.12 74 THR A N 1
ATOM 560 C CA . THR A 1 74 ? 3.342 -10.289 -5.59 1 97.12 74 THR A CA 1
ATOM 561 C C . THR A 1 74 ? 2.293 -9.438 -4.871 1 97.12 74 THR A C 1
ATOM 563 O O . THR A 1 74 ? 1.19 -9.914 -4.594 1 97.12 74 THR A O 1
ATOM 566 N N . HIS A 1 75 ? 2.627 -8.203 -4.582 1 98.06 75 HIS A N 1
ATOM 567 C CA . HIS A 1 75 ? 1.645 -7.328 -3.951 1 98.06 75 HIS A CA 1
ATOM 568 C C . HIS A 1 75 ? 0.478 -7.043 -4.891 1 98.06 75 HIS A C 1
ATOM 570 O O . HIS A 1 75 ? -0.679 -7.027 -4.465 1 98.06 75 HIS A O 1
ATOM 576 N N . ALA A 1 76 ? 0.827 -6.816 -6.141 1 97.75 76 ALA A N 1
ATOM 577 C CA . ALA A 1 76 ? -0.24 -6.652 -7.125 1 97.75 76 ALA A CA 1
ATOM 578 C C . ALA A 1 76 ? -1.023 -7.949 -7.309 1 97.75 76 ALA A C 1
ATOM 580 O O . ALA A 1 76 ? -2.252 -7.93 -7.418 1 97.75 76 ALA A O 1
ATOM 581 N N . LEU A 1 77 ? -0.314 -9.062 -7.34 1 98.25 77 LEU A N 1
ATOM 582 C CA . LEU A 1 77 ? -0.952 -10.375 -7.426 1 98.25 77 LEU A CA 1
ATOM 583 C C . LEU A 1 77 ? -1.94 -10.57 -6.281 1 98.25 77 LEU A C 1
ATOM 585 O O . LEU A 1 77 ? -3.086 -10.961 -6.504 1 98.25 77 LEU A O 1
ATOM 589 N N . ARG A 1 78 ? -1.509 -10.273 -5.09 1 98.44 78 ARG A N 1
ATOM 590 C CA . ARG A 1 78 ? -2.346 -10.414 -3.902 1 98.44 78 ARG A CA 1
ATOM 591 C C . ARG A 1 78 ? -3.57 -9.508 -3.99 1 98.44 78 ARG A C 1
ATOM 593 O O . ARG A 1 78 ? -4.672 -9.906 -3.613 1 98.44 78 ARG A O 1
ATOM 600 N N . GLN A 1 79 ? -3.361 -8.297 -4.449 1 97.69 79 GLN A N 1
ATOM 601 C CA . GLN A 1 79 ? -4.473 -7.359 -4.562 1 97.69 79 GLN A CA 1
ATOM 602 C C . GLN A 1 79 ? -5.594 -7.934 -5.422 1 97.69 79 GLN A C 1
ATOM 604 O O . GLN A 1 79 ? -6.762 -7.902 -5.027 1 97.69 79 GLN A O 1
ATOM 609 N N . HIS A 1 80 ? -5.25 -8.445 -6.516 1 97.5 80 HIS A N 1
ATOM 610 C CA . HIS A 1 80 ? -6.258 -8.969 -7.434 1 97.5 80 HIS A CA 1
ATOM 611 C C . HIS A 1 80 ? -6.809 -10.305 -6.953 1 97.5 80 HIS A C 1
ATOM 613 O O . HIS A 1 80 ? -7.984 -10.609 -7.164 1 97.5 80 HIS A O 1
ATOM 619 N N . PHE A 1 81 ? -5.957 -11.117 -6.32 1 98.38 81 PHE A N 1
ATOM 620 C CA . PHE A 1 81 ? -6.418 -12.344 -5.68 1 98.38 81 PHE A CA 1
ATOM 621 C C . PHE A 1 81 ? -7.5 -12.047 -4.652 1 98.38 81 PHE A C 1
ATOM 623 O O . PHE A 1 81 ? -8.578 -12.648 -4.68 1 98.38 81 PHE A O 1
ATOM 630 N N . VAL A 1 82 ? -7.285 -11.109 -3.793 1 98.06 82 VAL A N 1
ATOM 631 C CA . VAL A 1 82 ? -8.211 -10.75 -2.723 1 98.06 82 VAL A CA 1
ATOM 632 C C . VAL A 1 82 ? -9.492 -10.164 -3.318 1 98.06 82 VAL A C 1
ATOM 634 O O . VAL A 1 82 ? -10.594 -10.438 -2.834 1 98.06 82 VAL A O 1
ATOM 637 N N . ALA A 1 83 ? -9.297 -9.305 -4.316 1 97.12 83 ALA A N 1
ATOM 638 C CA . ALA A 1 83 ? -10.469 -8.703 -4.961 1 97.12 83 ALA A CA 1
ATOM 639 C C . ALA A 1 83 ? -11.414 -9.781 -5.48 1 97.12 83 ALA A C 1
ATOM 641 O O . ALA A 1 83 ? -12.625 -9.719 -5.242 1 97.12 83 ALA A O 1
ATOM 642 N N . TYR A 1 84 ? -10.859 -10.766 -6.152 1 96.31 84 TYR A N 1
ATOM 643 C CA . TYR A 1 84 ? -11.672 -11.859 -6.68 1 96.31 84 TYR A CA 1
ATOM 644 C C . TYR A 1 84 ? -12.266 -12.688 -5.551 1 96.31 84 TYR A C 1
ATOM 646 O O . TYR A 1 84 ? -13.461 -13.008 -5.57 1 96.31 84 TYR A O 1
ATOM 654 N N . LEU A 1 85 ? -11.492 -13.023 -4.602 1 96.12 85 LEU A N 1
ATOM 655 C CA . LEU A 1 85 ? -11.93 -13.805 -3.451 1 96.12 85 LEU A CA 1
ATOM 656 C C . LEU A 1 85 ? -13.078 -13.117 -2.732 1 96.12 85 LEU A C 1
ATOM 658 O O . LEU A 1 85 ? -14.086 -13.758 -2.4 1 96.12 85 LEU A O 1
ATOM 662 N N . ASN A 1 86 ? -12.969 -11.82 -2.525 1 95.75 86 ASN A N 1
ATOM 663 C CA . ASN A 1 86 ? -13.961 -11.07 -1.765 1 95.75 86 ASN A CA 1
ATOM 664 C C . ASN A 1 86 ? -15.289 -10.977 -2.512 1 95.75 86 ASN A C 1
ATOM 666 O O . ASN A 1 86 ? -16.359 -10.969 -1.894 1 95.75 86 ASN A O 1
ATOM 670 N N . ARG A 1 87 ? -15.188 -10.906 -3.816 1 93.69 87 ARG A N 1
ATOM 671 C CA . ARG A 1 87 ? -16.422 -10.969 -4.586 1 93.69 87 ARG A CA 1
ATOM 672 C C . ARG A 1 87 ? -17.156 -12.281 -4.355 1 93.69 87 ARG A C 1
ATOM 674 O O . ARG A 1 87 ? -18.375 -12.305 -4.211 1 93.69 87 ARG A O 1
ATOM 681 N N . HIS A 1 88 ? -16.391 -13.32 -4.309 1 91.94 88 HIS A N 1
ATOM 682 C CA . HIS A 1 88 ? -16.984 -14.625 -4.027 1 91.94 88 HIS A CA 1
ATOM 683 C C . HIS A 1 88 ? -17.516 -14.695 -2.602 1 91.94 88 HIS A C 1
ATOM 685 O O . HIS A 1 88 ? -18.625 -15.172 -2.375 1 91.94 88 HIS A O 1
ATOM 691 N N . LEU A 1 89 ? -16.781 -14.211 -1.64 1 92.19 89 LEU A N 1
ATOM 692 C CA . LEU A 1 89 ? -17.141 -14.312 -0.229 1 92.19 89 LEU A CA 1
ATOM 693 C C . LEU A 1 89 ? -18.453 -13.594 0.054 1 92.19 89 LEU A C 1
ATOM 695 O O . LEU A 1 89 ? -19.328 -14.133 0.733 1 92.19 89 LEU A O 1
ATOM 699 N N . ILE A 1 90 ? -18.656 -12.43 -0.47 1 90 90 ILE A N 1
ATOM 700 C CA . ILE A 1 90 ? -19.859 -11.664 -0.141 1 90 90 ILE A CA 1
ATOM 701 C C . ILE A 1 90 ? -21.078 -12.312 -0.8 1 90 90 ILE A C 1
ATOM 703 O O . ILE A 1 90 ? -22.188 -12.188 -0.299 1 90 90 ILE A O 1
ATOM 707 N N . THR A 1 91 ? -20.859 -13.008 -1.902 1 87.38 91 THR A N 1
ATOM 708 C CA . THR A 1 91 ? -21.969 -13.711 -2.547 1 87.38 91 THR A CA 1
ATOM 709 C C . THR A 1 91 ? -22.406 -14.906 -1.709 1 87.38 91 THR A C 1
ATOM 711 O O . THR A 1 91 ? -23.547 -15.383 -1.846 1 87.38 91 THR A O 1
ATOM 714 N N . THR A 1 92 ? -21.609 -15.383 -0.908 1 85.88 92 THR A N 1
ATOM 715 C CA . THR A 1 92 ? -21.938 -16.516 -0.058 1 85.88 92 THR A CA 1
ATOM 716 C C . THR A 1 92 ? -22.156 -16.078 1.384 1 85.88 92 THR A C 1
ATOM 718 O O . THR A 1 92 ? -22.078 -16.891 2.311 1 85.88 92 THR A O 1
ATOM 721 N N . ASP A 1 93 ? -22.25 -14.773 1.615 1 85.31 93 ASP A N 1
ATOM 722 C CA . ASP A 1 93 ? -22.562 -14.148 2.895 1 85.31 93 ASP A CA 1
ATOM 723 C C . ASP A 1 93 ? -21.438 -14.344 3.898 1 85.31 93 ASP A C 1
ATOM 725 O O . ASP A 1 93 ? -21.672 -14.609 5.074 1 85.31 93 ASP A O 1
ATOM 729 N N . CYS A 1 94 ? -20.266 -14.414 3.375 1 89.06 94 CYS A N 1
ATOM 730 C CA . CYS A 1 94 ? -19.078 -14.484 4.219 1 89.06 94 CYS A CA 1
ATOM 731 C C . CYS A 1 94 ? -18.406 -13.125 4.336 1 89.06 94 CYS A C 1
ATOM 733 O O . CYS A 1 94 ? -18.641 -12.242 3.508 1 89.06 94 CYS A O 1
ATOM 735 N N . LYS A 1 95 ? -17.641 -12.945 5.398 1 90.44 95 LYS A N 1
ATOM 736 C CA . LYS A 1 95 ? -16.891 -11.711 5.598 1 90.44 95 LYS A CA 1
ATOM 737 C C . LYS A 1 95 ? -15.766 -11.586 4.578 1 90.44 95 LYS A C 1
ATOM 739 O O . LYS A 1 95 ? -15.078 -12.562 4.273 1 90.44 95 LYS A O 1
ATOM 744 N N . PRO A 1 96 ? -15.656 -10.414 4.059 1 93.5 96 PRO A N 1
ATOM 745 C CA . PRO A 1 96 ? -14.539 -10.227 3.131 1 93.5 96 PRO A CA 1
ATOM 746 C C . PRO A 1 96 ? -13.18 -10.461 3.793 1 93.5 96 PRO A C 1
ATOM 748 O O . PRO A 1 96 ? -13 -10.133 4.969 1 93.5 96 PRO A O 1
ATOM 751 N N . ALA A 1 97 ? -12.273 -11 3.027 1 95.25 97 ALA A N 1
ATOM 752 C CA . ALA A 1 97 ? -10.898 -11.188 3.48 1 95.25 97 ALA A CA 1
ATOM 753 C C . ALA A 1 97 ? -10.195 -9.844 3.643 1 95.25 97 ALA A C 1
ATOM 755 O O . ALA A 1 97 ? -10.5 -8.883 2.934 1 95.25 97 ALA A O 1
ATOM 756 N N . GLN A 1 98 ? -9.266 -9.781 4.578 1 95.31 98 GLN A N 1
ATOM 757 C CA . GLN A 1 98 ? -8.422 -8.617 4.793 1 95.31 98 GLN A CA 1
ATOM 758 C C . GLN A 1 98 ? -7.023 -8.836 4.223 1 95.31 98 GLN A C 1
ATOM 760 O O . GLN A 1 98 ? -6.68 -9.945 3.814 1 95.31 98 GLN A O 1
ATOM 765 N N . LYS A 1 99 ? -6.289 -7.719 4.18 1 97.06 99 LYS A N 1
ATOM 766 C CA . LYS A 1 99 ? -4.922 -7.785 3.668 1 97.06 99 LYS A CA 1
ATOM 767 C C . LYS A 1 99 ? -3.908 -7.441 4.754 1 97.06 99 LYS A C 1
ATOM 769 O O . LYS A 1 99 ? -4.172 -6.59 5.609 1 97.06 99 LYS A O 1
ATOM 774 N N . ILE A 1 100 ? -2.791 -8.094 4.676 1 96.5 100 ILE A N 1
ATOM 775 C CA . ILE A 1 100 ? -1.7 -7.801 5.598 1 96.5 100 ILE A CA 1
ATOM 776 C C . ILE A 1 100 ? -0.36 -7.977 4.891 1 96.5 100 ILE A C 1
ATOM 778 O O . ILE A 1 100 ? -0.257 -8.734 3.922 1 96.5 100 ILE A O 1
ATOM 782 N N . ASP A 1 101 ? 0.64 -7.234 5.297 1 95.88 101 ASP A N 1
ATOM 783 C CA . ASP A 1 101 ? 1.975 -7.359 4.719 1 95.88 101 ASP A CA 1
ATOM 784 C C . ASP A 1 101 ? 2.9 -8.148 5.648 1 95.88 101 ASP A C 1
ATOM 786 O O . ASP A 1 101 ? 2.846 -7.984 6.867 1 95.88 101 ASP A O 1
ATOM 790 N N . ILE A 1 102 ? 3.699 -8.977 5.074 1 95.44 102 ILE A N 1
ATOM 791 C CA . ILE A 1 102 ? 4.844 -9.57 5.758 1 95.44 102 ILE A CA 1
ATOM 792 C C . ILE A 1 102 ? 6.113 -8.797 5.402 1 95.44 102 ILE A C 1
ATOM 794 O O . ILE A 1 102 ? 6.438 -8.633 4.227 1 95.44 102 ILE A O 1
ATOM 798 N N . TYR A 1 103 ? 6.766 -8.32 6.379 1 94.25 103 TYR A N 1
ATOM 799 C CA . TYR A 1 103 ? 8.008 -7.59 6.141 1 94.25 103 TYR A CA 1
ATOM 800 C C . TYR A 1 103 ? 9.203 -8.531 6.137 1 94.25 103 TYR A C 1
ATOM 802 O O . TYR A 1 103 ? 9.445 -9.242 7.113 1 94.25 103 TYR A O 1
ATOM 810 N N . ARG A 1 104 ? 9.891 -8.539 5.031 1 91.62 104 ARG A N 1
ATOM 811 C CA . ARG A 1 104 ? 11.117 -9.312 4.898 1 91.62 104 ARG A CA 1
ATOM 812 C C . ARG A 1 104 ? 12.344 -8.453 5.219 1 91.62 104 ARG A C 1
ATOM 814 O O . ARG A 1 104 ? 12.766 -7.641 4.398 1 91.62 104 ARG A O 1
ATOM 821 N N . GLN A 1 105 ? 12.898 -8.648 6.359 1 87.31 105 GLN A N 1
ATOM 822 C CA . GLN A 1 105 ? 14.086 -7.902 6.777 1 87.31 105 GLN A CA 1
ATOM 823 C C . GLN A 1 105 ? 15.359 -8.594 6.305 1 87.31 105 GLN A C 1
ATOM 825 O O . GLN A 1 105 ? 15.656 -9.719 6.719 1 87.31 105 GLN A O 1
ATOM 830 N N . LYS A 1 106 ? 16.094 -7.949 5.453 1 76.88 106 LYS A N 1
ATOM 831 C CA . LYS A 1 106 ? 17.344 -8.516 4.938 1 76.88 106 LYS A CA 1
ATOM 832 C C . LYS A 1 106 ? 18.516 -8.164 5.844 1 76.88 106 LYS A C 1
ATOM 834 O O . LYS A 1 106 ? 18.594 -7.055 6.375 1 76.88 106 LYS A O 1
ATOM 839 N N . GLU A 1 107 ? 19.219 -9.227 6.211 1 70.62 107 GLU A N 1
ATOM 840 C CA . GLU A 1 107 ? 20.438 -8.945 6.969 1 70.62 107 GLU A CA 1
ATOM 841 C C . GLU A 1 107 ? 21.406 -8.094 6.156 1 70.62 107 GLU A C 1
ATOM 843 O O . GLU A 1 107 ? 21.688 -8.391 4.992 1 70.62 107 GLU A O 1
ATOM 848 N N . ARG A 1 108 ? 21.547 -6.941 6.27 1 58.03 108 ARG A N 1
ATOM 849 C CA . ARG A 1 108 ? 22.422 -6.027 5.539 1 58.03 108 ARG A CA 1
ATOM 850 C C . ARG A 1 108 ? 23.891 -6.238 5.926 1 58.03 108 ARG A C 1
ATOM 852 O O . ARG A 1 108 ? 24.312 -5.855 7.02 1 58.03 108 ARG A O 1
ATOM 859 N N . GLY A 1 109 ? 24.297 -7.512 6.066 1 46.12 109 GLY A N 1
ATOM 860 C CA . GLY A 1 109 ? 25.734 -7.574 6.25 1 46.12 109 GLY A CA 1
ATOM 861 C C . GLY A 1 109 ? 26.516 -6.719 5.258 1 46.12 109 GLY A C 1
ATOM 862 O O . GLY A 1 109 ? 25.938 -6.254 4.266 1 46.12 109 GLY A O 1
ATOM 863 N N . VAL A 1 110 ? 27.844 -6.418 5.547 1 37.88 110 VAL A N 1
ATOM 864 C CA . VAL A 1 110 ? 28.891 -5.84 4.723 1 37.88 110 VAL A CA 1
ATOM 865 C C . VAL A 1 110 ? 28.828 -6.426 3.312 1 37.88 110 VAL A C 1
ATOM 867 O O . VAL A 1 110 ? 28.828 -7.645 3.139 1 37.88 110 VAL A O 1
ATOM 870 N N . ILE A 1 111 ? 28.125 -5.785 2.369 1 38.03 111 ILE A N 1
ATOM 871 C CA . ILE A 1 111 ? 28.422 -6.176 0.993 1 38.03 111 ILE A CA 1
ATOM 872 C C . ILE A 1 111 ? 29.781 -6.867 0.925 1 38.03 111 ILE A C 1
ATOM 874 O O . ILE A 1 111 ? 30.812 -6.219 1.081 1 38.03 111 ILE A O 1
ATOM 878 N N . GLU A 1 112 ? 30.062 -7.934 1.46 1 37.5 112 GLU A N 1
ATOM 879 C CA . GLU A 1 112 ? 31.297 -8.641 1.098 1 37.5 112 GLU A CA 1
ATOM 880 C C . GLU A 1 112 ? 31.422 -8.773 -0.416 1 37.5 112 GLU A C 1
ATOM 882 O O . GLU A 1 112 ? 30.422 -8.883 -1.126 1 37.5 112 GLU A O 1
ATOM 887 N N . CYS A 1 113 ? 32.594 -8.352 -1.018 1 31.77 113 CYS A N 1
ATOM 888 C CA . CYS A 1 113 ? 33.094 -8.477 -2.387 1 31.77 113 CYS A CA 1
ATOM 889 C C . CYS A 1 113 ? 32.562 -9.742 -3.043 1 31.77 113 CYS A C 1
ATOM 891 O O . CYS A 1 113 ? 32.625 -10.828 -2.459 1 31.77 113 CYS A O 1
ATOM 893 N N . ALA A 1 114 ? 31.75 -9.672 -3.969 1 35.41 114 ALA A N 1
ATOM 894 C CA . ALA A 1 114 ? 31.156 -10.602 -4.926 1 35.41 114 ALA A CA 1
ATOM 895 C C . ALA A 1 114 ? 32.094 -11.766 -5.215 1 35.41 114 ALA A C 1
ATOM 897 O O . ALA A 1 114 ? 31.766 -12.664 -5.992 1 35.41 114 ALA A O 1
ATOM 898 N N . GLY A 1 115 ? 33.312 -11.766 -4.887 1 31.44 115 GLY A N 1
ATOM 899 C CA . GLY A 1 115 ? 34.156 -12.797 -5.492 1 31.44 115 GLY A CA 1
ATOM 900 C C . GLY A 1 115 ? 33.719 -14.203 -5.117 1 31.44 115 GLY A C 1
ATOM 901 O O . GLY A 1 115 ? 34.25 -15.188 -5.637 1 31.44 115 GLY A O 1
ATOM 902 N N . THR A 1 116 ? 33.5 -14.539 -3.861 1 35.56 116 THR A N 1
ATOM 903 C CA . THR A 1 116 ? 33.375 -15.984 -3.686 1 35.56 116 THR A CA 1
ATOM 904 C C . THR A 1 116 ? 31.938 -16.438 -3.826 1 35.56 116 THR A C 1
ATOM 906 O O . THR A 1 116 ? 31.031 -15.812 -3.291 1 35.56 116 THR A O 1
ATOM 909 N N . ARG A 1 117 ? 31.516 -17.203 -4.84 1 36.38 117 ARG A N 1
ATOM 910 C CA . ARG A 1 117 ? 30.344 -17.891 -5.352 1 36.38 117 ARG A CA 1
ATOM 911 C C . ARG A 1 117 ? 29.469 -18.406 -4.207 1 36.38 117 ARG A C 1
ATOM 913 O O . ARG A 1 117 ? 28.281 -18.641 -4.387 1 36.38 117 ARG A O 1
ATOM 920 N N . ASP A 1 118 ? 30.062 -19.016 -3.23 1 36.59 118 ASP A N 1
ATOM 921 C CA . ASP A 1 118 ? 29.328 -19.828 -2.275 1 36.59 118 ASP A CA 1
ATOM 922 C C . ASP A 1 118 ? 28.5 -18.969 -1.323 1 36.59 118 ASP A C 1
ATOM 924 O O . ASP A 1 118 ? 28.219 -19.375 -0.198 1 36.59 118 ASP A O 1
ATOM 928 N N . GLN A 1 119 ? 28.422 -17.656 -1.484 1 40.53 119 GLN A N 1
ATOM 929 C CA . GLN A 1 119 ? 27.906 -16.781 -0.422 1 40.53 119 GLN A CA 1
ATOM 930 C C . GLN A 1 119 ? 26.406 -16.969 -0.237 1 40.53 119 GLN A C 1
ATOM 932 O O . GLN A 1 119 ? 25.641 -16.859 -1.194 1 40.53 119 GLN A O 1
ATOM 937 N N . LYS A 1 120 ? 25.922 -17.75 0.798 1 43.31 120 LYS A N 1
ATOM 938 C CA . LYS A 1 120 ? 24.578 -18 1.324 1 43.31 120 LYS A CA 1
ATOM 939 C C . LYS A 1 120 ? 23.703 -16.75 1.255 1 43.31 120 LYS A C 1
ATOM 941 O O . LYS A 1 120 ? 24.188 -15.641 1.509 1 43.31 120 LYS A O 1
ATOM 946 N N . GLN A 1 121 ? 22.719 -16.781 0.52 1 51.53 121 GLN A N 1
ATOM 947 C CA . GLN A 1 121 ? 21.734 -15.703 0.559 1 51.53 121 GLN A CA 1
ATOM 948 C C . GLN A 1 121 ? 21.547 -15.172 1.979 1 51.53 121 GLN A C 1
ATOM 950 O O . GLN A 1 121 ? 21.438 -15.953 2.928 1 51.53 121 GLN A O 1
ATOM 955 N N . PRO A 1 122 ? 21.891 -13.875 2.275 1 54.44 122 PRO A N 1
ATOM 956 C CA . PRO A 1 122 ? 21.703 -13.352 3.633 1 54.44 122 PRO A CA 1
ATOM 957 C C . PRO A 1 122 ? 20.391 -13.797 4.27 1 54.44 122 PRO A C 1
ATOM 959 O O . PRO A 1 122 ? 19.391 -13.945 3.576 1 54.44 122 PRO A O 1
ATOM 962 N N . LYS A 1 123 ? 20.5 -14.391 5.422 1 63.88 123 LYS A N 1
ATOM 963 C CA . LYS A 1 123 ? 19.344 -14.805 6.227 1 63.88 123 LYS A CA 1
ATOM 964 C C . LYS A 1 123 ? 18.344 -13.664 6.363 1 63.88 123 LYS A C 1
ATOM 966 O O . LYS A 1 123 ? 18.719 -12.508 6.539 1 63.88 123 LYS A O 1
ATOM 971 N N . SER A 1 124 ? 17.109 -13.852 5.879 1 76.81 124 SER A N 1
ATOM 972 C CA . SER A 1 124 ? 16.016 -12.898 6.043 1 76.81 124 SER A CA 1
ATOM 973 C C . SER A 1 124 ? 15.133 -13.273 7.227 1 76.81 124 SER A C 1
ATOM 975 O O . SER A 1 124 ? 14.984 -14.453 7.551 1 76.81 124 SER A O 1
ATOM 977 N N . THR A 1 125 ? 14.781 -12.266 7.918 1 84 125 THR A N 1
ATOM 978 C CA . THR A 1 125 ? 13.781 -12.43 8.961 1 84 125 THR A CA 1
ATOM 979 C C . THR A 1 125 ? 12.445 -11.836 8.531 1 84 125 THR A C 1
ATOM 981 O O . THR A 1 125 ? 12.398 -10.758 7.926 1 84 125 THR A O 1
ATOM 984 N N . PHE A 1 126 ? 11.445 -12.609 8.828 1 89.62 126 PHE A N 1
ATOM 985 C CA . PHE A 1 126 ? 10.109 -12.156 8.445 1 89.62 126 PHE A CA 1
ATOM 986 C C . PHE A 1 126 ? 9.344 -11.625 9.648 1 89.62 126 PHE A C 1
ATOM 988 O O . PHE A 1 126 ? 9.438 -12.188 10.742 1 89.62 126 PHE A O 1
ATOM 995 N N . HIS A 1 127 ? 8.648 -10.523 9.484 1 90.94 127 HIS A N 1
ATOM 996 C CA . HIS A 1 127 ? 7.805 -9.922 10.508 1 90.94 127 HIS A CA 1
ATOM 997 C C . HIS A 1 127 ? 6.363 -9.789 10.016 1 90.94 127 HIS A C 1
ATOM 999 O O . HIS A 1 127 ? 6.121 -9.352 8.891 1 90.94 127 HIS A O 1
ATOM 1005 N N . ILE A 1 128 ? 5.441 -10.195 10.875 1 93.06 128 ILE A N 1
ATOM 1006 C CA . ILE A 1 128 ? 4.016 -10.047 10.602 1 93.06 128 ILE A CA 1
ATOM 1007 C C . ILE A 1 128 ? 3.279 -9.703 11.891 1 93.06 128 ILE A C 1
ATOM 1009 O O . ILE A 1 128 ? 3.705 -10.094 12.984 1 93.06 128 ILE A O 1
ATOM 1013 N N . ASP A 1 129 ? 2.227 -8.953 11.805 1 92.44 129 ASP A N 1
ATOM 1014 C CA . ASP A 1 129 ? 1.395 -8.664 12.969 1 92.44 129 ASP A CA 1
ATOM 1015 C C . ASP A 1 129 ? 0.727 -9.93 13.5 1 92.44 129 ASP A C 1
ATOM 1017 O O . ASP A 1 129 ? -0.377 -10.281 13.07 1 92.44 129 ASP A O 1
ATOM 1021 N N . ARG A 1 130 ? 1.278 -10.484 14.461 1 89.44 130 ARG A N 1
ATOM 1022 C CA . ARG A 1 130 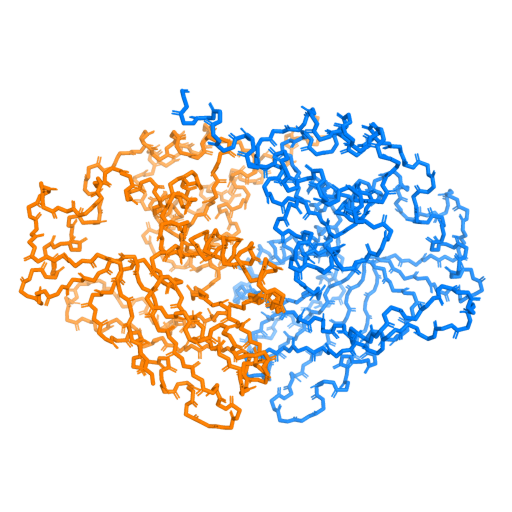? 0.834 -11.781 14.961 1 89.44 130 ARG A CA 1
ATOM 1023 C C . ARG A 1 130 ? -0.524 -11.664 15.648 1 89.44 130 ARG A C 1
ATOM 1025 O O . ARG A 1 130 ? -1.325 -12.602 15.609 1 89.44 130 ARG A O 1
ATOM 1032 N N . GLU A 1 131 ? -0.74 -10.586 16.25 1 87.75 131 GLU A N 1
ATOM 1033 C CA . GLU A 1 131 ? -2.021 -10.406 16.922 1 87.75 131 GLU A CA 1
ATOM 1034 C C . GLU A 1 131 ? -3.172 -10.367 15.922 1 87.75 131 GLU A C 1
ATOM 1036 O O . GLU A 1 131 ? -4.254 -10.898 16.188 1 87.75 131 GLU A O 1
ATOM 1041 N N . ARG A 1 132 ? -2.895 -9.828 14.836 1 89.94 132 ARG A N 1
ATOM 1042 C CA . ARG A 1 132 ? -3.93 -9.695 13.82 1 89.94 132 ARG A CA 1
ATOM 1043 C C . ARG A 1 132 ? -4.227 -11.039 13.156 1 89.94 132 ARG A C 1
ATOM 1045 O O . ARG A 1 132 ? -5.359 -11.297 12.75 1 89.94 132 ARG A O 1
ATOM 1052 N N . VAL A 1 133 ? -3.225 -11.852 13.039 1 91.94 133 VAL A N 1
ATOM 1053 C CA . VAL A 1 133 ? -3.424 -13.086 12.281 1 91.94 133 VAL A CA 1
ATOM 1054 C C . VAL A 1 133 ? -3.746 -14.234 13.234 1 91.94 133 VAL A C 1
ATOM 1056 O O . VAL A 1 133 ? -4.102 -15.328 12.797 1 91.94 133 VAL A O 1
ATOM 1059 N N . GLY A 1 134 ? -3.641 -14.008 14.562 1 90.62 134 GLY A N 1
ATOM 1060 C CA . GLY A 1 134 ? -3.9 -15.047 15.539 1 90.62 134 GLY A CA 1
ATOM 1061 C C . GLY A 1 134 ? -5.305 -15.609 15.453 1 90.62 134 GLY A C 1
ATOM 1062 O O . GLY A 1 134 ? -6.285 -14.867 15.5 1 90.62 134 GLY A O 1
ATOM 1063 N N . GLY A 1 135 ? -5.355 -16.922 15.266 1 89.56 135 GLY A N 1
ATOM 1064 C CA . GLY A 1 135 ? -6.645 -17.594 15.242 1 89.56 135 GLY A CA 1
ATOM 1065 C C . GLY A 1 135 ? -7.375 -17.438 13.922 1 89.56 135 GLY A C 1
ATOM 1066 O O . GLY A 1 135 ? -8.5 -17.922 13.766 1 89.56 135 GLY A O 1
ATOM 1067 N N . GLN A 1 136 ? -6.766 -16.766 12.953 1 91.62 136 GLN A N 1
ATOM 1068 C CA . GLN A 1 136 ? -7.398 -16.531 11.656 1 91.62 136 GLN A CA 1
ATOM 1069 C C . GLN A 1 136 ? -6.848 -17.469 10.594 1 91.62 136 GLN A C 1
ATOM 1071 O O . GLN A 1 136 ? -5.914 -18.234 10.852 1 91.62 136 GLN A O 1
ATOM 1076 N N . ILE A 1 137 ? -7.523 -17.531 9.508 1 93.5 137 ILE A N 1
ATOM 1077 C CA . ILE A 1 137 ? -6.98 -18.203 8.336 1 93.5 137 ILE A CA 1
ATOM 1078 C C . ILE A 1 137 ? -6.031 -17.266 7.594 1 93.5 137 ILE A C 1
ATOM 1080 O O . ILE A 1 137 ? -6.426 -16.188 7.164 1 93.5 137 ILE A O 1
ATOM 1084 N N . LEU A 1 138 ? -4.828 -17.688 7.508 1 94.56 138 LEU A N 1
ATOM 1085 C CA . LEU A 1 138 ? -3.809 -16.891 6.832 1 94.56 138 LEU A CA 1
ATOM 1086 C C . LEU A 1 138 ? -3.471 -17.484 5.469 1 94.56 138 LEU A C 1
ATOM 1088 O O . LEU A 1 138 ? -3.129 -18.656 5.367 1 94.56 138 LEU A O 1
ATOM 1092 N N . ILE A 1 139 ? -3.613 -16.688 4.449 1 95.88 139 ILE A N 1
ATOM 1093 C CA . ILE A 1 139 ? -3.225 -17.078 3.098 1 95.88 139 ILE A CA 1
ATOM 1094 C C . ILE A 1 139 ? -2.016 -16.25 2.652 1 95.88 139 ILE A C 1
ATOM 1096 O O . ILE A 1 139 ? -2.084 -15.031 2.576 1 95.88 139 ILE A O 1
ATOM 1100 N N . VAL A 1 140 ? -0.918 -16.875 2.377 1 96.44 140 VAL A N 1
ATOM 1101 C CA . VAL A 1 140 ? 0.277 -16.219 1.871 1 96.44 140 VAL A CA 1
ATOM 1102 C C . VAL A 1 140 ? 0.409 -16.453 0.369 1 96.44 140 VAL A C 1
ATOM 1104 O O . VAL A 1 140 ? 0.546 -17.594 -0.07 1 96.44 140 VAL A O 1
ATOM 1107 N N . VAL A 1 141 ? 0.378 -15.367 -0.362 1 97.44 141 VAL A N 1
ATOM 1108 C CA . VAL A 1 141 ? 0.4 -15.461 -1.817 1 97.44 141 VAL A CA 1
ATOM 1109 C C . VAL A 1 141 ? 1.802 -15.148 -2.336 1 97.44 141 VAL A C 1
ATOM 1111 O O . VAL A 1 141 ? 2.457 -14.227 -1.846 1 97.44 141 VAL A O 1
ATOM 1114 N N . ASP A 1 142 ? 2.268 -15.898 -3.291 1 95.88 142 ASP A N 1
ATOM 1115 C CA . ASP A 1 142 ? 3.529 -15.664 -3.988 1 95.88 142 ASP A CA 1
ATOM 1116 C C . ASP A 1 142 ? 3.457 -16.156 -5.434 1 95.88 142 ASP A C 1
ATOM 1118 O O . ASP A 1 142 ? 2.506 -16.828 -5.816 1 95.88 142 ASP A O 1
ATOM 1122 N N . ASP A 1 143 ? 4.398 -15.734 -6.238 1 93.44 143 ASP A N 1
ATOM 1123 C CA . ASP A 1 143 ? 4.312 -16.062 -7.656 1 93.44 143 ASP A CA 1
ATOM 1124 C C . ASP A 1 143 ? 4.969 -17.422 -7.941 1 93.44 143 ASP A C 1
ATOM 1126 O O . ASP A 1 143 ? 4.379 -18.266 -8.609 1 93.44 143 ASP A O 1
ATOM 1130 N N . LEU A 1 144 ? 6.125 -17.609 -7.344 1 90.19 144 LEU A N 1
ATOM 1131 C CA . LEU A 1 144 ? 6.867 -18.797 -7.727 1 90.19 144 LEU A CA 1
ATOM 1132 C C . LEU A 1 144 ? 7.406 -19.531 -6.496 1 90.19 144 LEU A C 1
ATOM 1134 O O . LEU A 1 144 ? 8.031 -18.906 -5.633 1 90.19 144 LEU A O 1
ATOM 1138 N N . ARG A 1 145 ? 7.18 -20.766 -6.438 1 90.06 145 ARG A N 1
ATOM 1139 C CA . ARG A 1 145 ? 7.742 -21.656 -5.426 1 90.06 145 ARG A CA 1
ATOM 1140 C C . ARG A 1 145 ? 8.922 -22.453 -5.98 1 90.06 145 ARG A C 1
ATOM 1142 O O . ARG A 1 145 ? 8.742 -23.344 -6.809 1 90.06 145 ARG A O 1
ATOM 1149 N N . SER A 1 146 ? 10.07 -22.094 -5.602 1 80.5 146 SER A N 1
ATOM 1150 C CA . SER A 1 146 ? 11.242 -22.812 -6.082 1 80.5 146 SER A CA 1
ATOM 1151 C C . SER A 1 146 ? 11.797 -23.75 -5.012 1 80.5 146 SER A C 1
ATOM 1153 O O . SER A 1 146 ? 12.289 -24.828 -5.324 1 80.5 146 SER A O 1
ATOM 1155 N N . THR A 1 147 ? 11.805 -23.25 -3.801 1 75.75 147 THR A N 1
ATOM 1156 C CA . THR A 1 147 ? 12.211 -24.062 -2.656 1 75.75 147 THR A CA 1
ATOM 1157 C C . THR A 1 147 ? 11.211 -23.906 -1.51 1 75.75 147 THR A C 1
ATOM 1159 O O . THR A 1 147 ? 10.234 -23.156 -1.622 1 75.75 147 THR A O 1
ATOM 1162 N N . GLN A 1 148 ? 11.406 -24.734 -0.554 1 77.31 148 GLN A N 1
ATOM 1163 C CA . GLN A 1 148 ? 10.547 -24.625 0.62 1 77.31 148 GLN A CA 1
ATOM 1164 C C . GLN A 1 148 ? 11.102 -23.641 1.633 1 77.31 148 GLN A C 1
ATOM 1166 O O . GLN A 1 148 ? 10.594 -23.531 2.75 1 77.31 148 GLN A O 1
ATOM 1171 N N . ALA A 1 149 ? 12.023 -22.859 1.15 1 74.19 149 ALA A N 1
ATOM 1172 C CA . ALA A 1 149 ? 12.75 -22 2.086 1 74.19 149 ALA A CA 1
ATOM 1173 C C . ALA A 1 149 ? 11.844 -20.922 2.664 1 74.19 149 ALA A C 1
ATOM 1175 O O . ALA A 1 149 ? 11.867 -20.656 3.867 1 74.19 149 ALA A O 1
ATOM 1176 N N . GLN A 1 150 ? 11.062 -20.406 1.843 1 80.44 150 GLN A N 1
ATOM 1177 C CA . GLN A 1 150 ? 10.188 -19.328 2.318 1 80.44 150 GLN A CA 1
ATOM 1178 C C . GLN A 1 150 ? 9.172 -19.859 3.328 1 80.44 150 GLN A C 1
ATOM 1180 O O . GLN A 1 150 ? 8.922 -19.234 4.359 1 80.44 150 GLN A O 1
ATOM 1185 N N . GLU A 1 151 ? 8.625 -20.984 3.059 1 84.88 151 GLU A N 1
ATOM 1186 C CA . GLU A 1 151 ? 7.648 -21.594 3.959 1 84.88 151 GLU A CA 1
ATOM 1187 C C . GLU A 1 151 ? 8.281 -21.938 5.309 1 84.88 151 GLU A C 1
ATOM 1189 O O . GLU A 1 151 ? 7.684 -21.688 6.355 1 84.88 151 GLU A O 1
ATOM 1194 N N . GLU A 1 152 ? 9.438 -22.406 5.191 1 82.31 152 GLU A N 1
ATOM 1195 C CA . GLU A 1 152 ? 10.141 -22.797 6.41 1 82.31 152 GLU A CA 1
ATOM 1196 C C . GLU A 1 152 ? 10.453 -21.578 7.273 1 82.31 152 GLU A C 1
ATOM 1198 O O . GLU A 1 152 ? 10.273 -21.609 8.492 1 82.31 152 GLU A O 1
ATOM 1203 N N . GLU A 1 153 ? 10.867 -20.578 6.625 1 82.5 153 GLU A N 1
ATOM 1204 C CA . GLU A 1 153 ? 11.188 -19.359 7.348 1 82.5 153 GLU A CA 1
ATOM 1205 C C . GLU A 1 153 ? 9.945 -18.734 7.961 1 82.5 153 GLU A C 1
ATOM 1207 O O . GLU A 1 153 ? 9.961 -18.297 9.109 1 82.5 153 GLU A O 1
ATOM 1212 N N . LEU A 1 154 ? 8.945 -18.75 7.234 1 83.88 154 LEU A N 1
ATOM 1213 C CA . LEU A 1 154 ? 7.695 -18.172 7.719 1 83.88 154 LEU A CA 1
ATOM 1214 C C . LEU A 1 154 ? 7.102 -19.031 8.836 1 83.88 154 LEU A C 1
ATOM 1216 O O . LEU A 1 154 ? 6.551 -18.5 9.805 1 83.88 154 LEU A O 1
ATOM 1220 N N . ASN A 1 155 ? 7.305 -20.312 8.688 1 81.12 155 ASN A N 1
ATOM 1221 C CA . ASN A 1 155 ? 6.809 -21.219 9.727 1 81.12 155 ASN A CA 1
ATOM 1222 C C . ASN A 1 155 ? 7.512 -20.984 11.055 1 81.12 155 ASN A C 1
ATOM 1224 O O . ASN A 1 155 ? 6.902 -21.109 12.117 1 81.12 155 ASN A O 1
ATOM 1228 N N . ARG A 1 156 ? 8.719 -20.641 10.969 1 78.5 156 ARG A N 1
ATOM 1229 C CA . ARG A 1 156 ? 9.477 -20.328 12.18 1 78.5 156 ARG A CA 1
ATOM 1230 C C . ARG A 1 156 ? 8.938 -19.062 12.844 1 78.5 156 ARG A C 1
ATOM 1232 O O . ARG A 1 156 ? 8.906 -18.969 14.07 1 78.5 156 ARG A O 1
ATOM 1239 N N . THR A 1 157 ? 8.492 -18.188 12.062 1 79 157 THR A N 1
ATOM 1240 C CA . THR A 1 157 ? 7.949 -16.922 12.555 1 79 157 THR A CA 1
ATOM 1241 C C . THR A 1 157 ? 6.617 -17.141 13.258 1 79 157 THR A C 1
ATOM 1243 O O . THR A 1 157 ? 6.273 -16.406 14.188 1 79 157 THR A O 1
ATOM 1246 N N . PHE A 1 158 ? 5.973 -18.188 12.867 1 77.94 158 PHE A N 1
ATOM 1247 C CA . PHE A 1 158 ? 4.637 -18.438 13.398 1 77.94 158 PHE A CA 1
ATOM 1248 C C . PHE A 1 158 ? 4.703 -19.266 14.672 1 77.94 158 PHE A C 1
ATOM 1250 O O . PHE A 1 158 ? 3.699 -19.422 15.367 1 77.94 158 PHE A O 1
ATOM 1257 N N . LYS A 1 159 ? 5.969 -19.703 14.914 1 73.94 159 LYS A N 1
ATOM 1258 C CA . LYS A 1 159 ? 6.125 -20.5 16.141 1 73.94 159 LYS A CA 1
ATOM 1259 C C . LYS A 1 159 ? 6.082 -19.609 17.375 1 73.94 159 LYS A C 1
ATOM 1261 O O . LYS A 1 159 ? 6.742 -18.578 17.422 1 73.94 159 LYS A O 1
ATOM 1266 N N . GLY A 1 160 ? 4.84 -19.578 18.156 1 70.19 160 GLY A N 1
ATOM 1267 C CA . GLY A 1 160 ? 4.664 -18.781 19.359 1 70.19 160 GLY A CA 1
ATOM 1268 C C . GLY A 1 160 ? 3.215 -18.438 19.641 1 70.19 160 GLY A C 1
ATOM 1269 O O . GLY A 1 160 ? 2.307 -19.125 19.172 1 70.19 160 GLY A O 1
ATOM 1270 N N . PRO A 1 161 ? 3.162 -17.469 20.391 1 76.31 161 PRO A N 1
ATOM 1271 C CA . PRO A 1 161 ? 1.799 -17.047 20.719 1 76.31 161 PRO A CA 1
ATOM 1272 C C . PRO A 1 161 ? 1.059 -16.453 19.531 1 76.31 161 PRO A C 1
ATOM 1274 O O . PRO A 1 161 ? 1.689 -15.938 18.609 1 76.31 161 PRO A O 1
ATOM 1277 N N . HIS A 1 162 ? -0.265 -16.625 19.453 1 78.31 162 HIS A N 1
ATOM 1278 C CA . HIS A 1 162 ? -1.152 -16.062 18.438 1 78.31 162 HIS A CA 1
ATOM 1279 C C . HIS A 1 162 ? -0.926 -16.719 17.078 1 78.31 162 HIS A C 1
ATOM 1281 O O . HIS A 1 162 ? -0.733 -16.031 16.078 1 78.31 162 HIS A O 1
ATOM 1287 N N . LEU A 1 163 ? -0.95 -17.969 17.141 1 82.56 163 LEU A N 1
ATOM 1288 C CA . LEU A 1 163 ? -0.797 -18.75 15.922 1 82.56 163 LEU A CA 1
ATOM 1289 C C . LEU A 1 163 ? -2.047 -18.672 15.055 1 82.56 163 LEU A C 1
ATOM 1291 O O . LEU A 1 163 ? -3.168 -18.703 15.562 1 82.56 163 LEU A O 1
ATOM 1295 N N . PRO A 1 164 ? -1.794 -18.453 13.758 1 89.88 164 PRO A N 1
ATOM 1296 C CA . PRO A 1 164 ? -2.971 -18.594 12.891 1 89.88 164 PRO A CA 1
ATOM 1297 C C . PRO A 1 164 ? -3.629 -19.969 13 1 89.88 164 PRO A C 1
ATOM 1299 O O . PRO A 1 164 ? -2.959 -20.953 13.305 1 89.88 164 PRO A O 1
ATOM 1302 N N . ALA A 1 165 ? -4.926 -20.016 12.828 1 89.06 165 ALA A N 1
ATOM 1303 C CA . ALA A 1 165 ? -5.656 -21.281 12.891 1 89.06 165 ALA A CA 1
ATOM 1304 C C . ALA A 1 165 ? -5.258 -22.203 11.734 1 89.06 165 ALA A C 1
ATOM 1306 O O . ALA A 1 165 ? -5.141 -23.422 11.914 1 89.06 165 ALA A O 1
ATOM 1307 N N . LYS A 1 166 ? -5.082 -21.625 10.57 1 90.31 166 LYS A N 1
ATOM 1308 C CA . LYS A 1 166 ? -4.672 -22.328 9.359 1 90.31 166 LYS A CA 1
ATOM 1309 C C . LYS A 1 166 ? -3.818 -21.422 8.469 1 90.31 166 LYS A C 1
ATOM 1311 O O . LYS A 1 166 ? -4.094 -20.219 8.336 1 90.31 166 LYS A O 1
ATOM 1316 N N . VAL A 1 167 ? -2.824 -22.016 7.84 1 91.88 167 VAL A N 1
ATOM 1317 C CA . VAL A 1 167 ? -1.97 -21.266 6.926 1 91.88 167 VAL A CA 1
ATOM 1318 C C . VAL A 1 167 ? -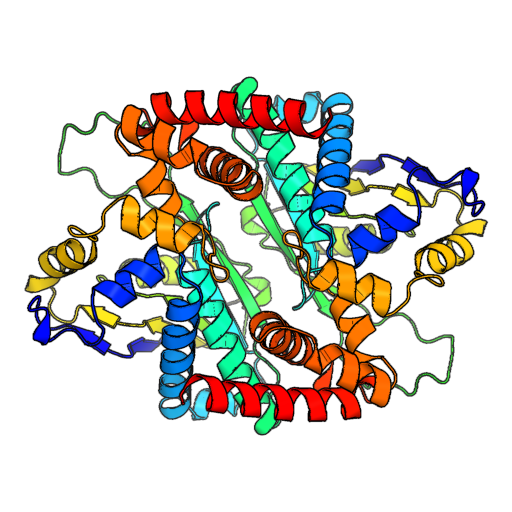1.964 -21.953 5.555 1 91.88 167 VAL A C 1
ATOM 1320 O O . VAL A 1 167 ? -1.728 -23.156 5.453 1 91.88 167 VAL A O 1
ATOM 1323 N N . PHE A 1 168 ? -2.256 -21.188 4.551 1 94.38 168 PHE A N 1
ATOM 1324 C CA . PHE A 1 168 ? -2.143 -21.641 3.168 1 94.38 168 PHE A CA 1
ATOM 1325 C C . PHE A 1 168 ? -1.055 -20.859 2.436 1 94.38 168 PHE A C 1
ATOM 1327 O O . PHE A 1 168 ? -1.075 -19.625 2.41 1 94.38 168 PHE A O 1
ATOM 1334 N N . PHE A 1 169 ? -0.148 -21.594 1.911 1 95.38 169 PHE A N 1
ATOM 1335 C CA . PHE A 1 169 ? 0.776 -21 0.956 1 95.38 169 PHE A CA 1
ATOM 1336 C C . PHE A 1 169 ? 0.283 -21.188 -0.473 1 95.38 169 PHE A C 1
ATOM 1338 O O . PHE A 1 169 ? 0.14 -22.328 -0.934 1 95.38 169 PHE A O 1
ATOM 1345 N N . VAL A 1 170 ? 0.028 -20.109 -1.133 1 96.56 170 VAL A N 1
ATOM 1346 C CA . VAL A 1 170 ? -0.62 -20.156 -2.439 1 96.56 170 VAL A CA 1
ATOM 1347 C C . VAL A 1 170 ? 0.307 -19.562 -3.496 1 96.56 170 VAL A C 1
ATOM 1349 O O . VAL A 1 170 ? 0.664 -18.391 -3.428 1 96.56 170 VAL A O 1
ATOM 1352 N N . TYR A 1 171 ? 0.617 -20.375 -4.527 1 96.44 171 TYR A N 1
ATOM 1353 C CA . TYR A 1 171 ? 1.593 -19.969 -5.531 1 96.44 171 TYR A CA 1
ATOM 1354 C C . TYR A 1 171 ? 0.978 -19.984 -6.926 1 96.44 171 TYR A C 1
ATOM 1356 O O . TYR A 1 171 ? 0.151 -20.844 -7.234 1 96.44 171 TYR A O 1
ATOM 1364 N N . LEU A 1 172 ? 1.443 -19.016 -7.727 1 95.56 172 LEU A N 1
ATOM 1365 C CA . LEU A 1 172 ? 1.072 -19.062 -9.141 1 95.56 172 LEU A CA 1
ATOM 1366 C C . LEU A 1 172 ? 1.646 -20.297 -9.812 1 95.56 172 LEU A C 1
ATOM 1368 O O . LEU A 1 172 ? 0.948 -20.969 -10.578 1 95.56 172 LEU A O 1
ATOM 1372 N N . ALA A 1 173 ? 2.898 -20.531 -9.508 1 92.81 173 ALA A N 1
ATOM 1373 C CA . ALA A 1 173 ? 3.523 -21.719 -10.078 1 92.81 173 ALA A CA 1
ATOM 1374 C C . ALA A 1 173 ? 4.547 -22.312 -9.117 1 92.81 173 ALA A C 1
ATOM 1376 O O . ALA A 1 173 ? 5.086 -21.609 -8.258 1 92.81 173 ALA A O 1
ATOM 1377 N N . GLU A 1 174 ? 4.766 -23.594 -9.227 1 92.5 174 GLU A N 1
ATOM 1378 C CA . GLU A 1 174 ? 5.797 -24.312 -8.484 1 92.5 174 GLU A CA 1
ATOM 1379 C C . GLU A 1 174 ? 6.742 -25.047 -9.43 1 92.5 174 GLU A C 1
ATOM 1381 O O . GLU A 1 174 ? 6.305 -25.625 -10.43 1 92.5 174 GLU A O 1
ATOM 1386 N N . ILE A 1 175 ? 7.996 -24.922 -9.133 1 87.81 175 ILE A N 1
ATOM 1387 C CA . ILE A 1 175 ? 8.969 -25.75 -9.844 1 87.81 175 ILE A CA 1
ATOM 1388 C C . ILE A 1 175 ? 9.023 -27.141 -9.203 1 87.81 175 ILE A C 1
ATOM 1390 O O . ILE A 1 175 ? 9.656 -27.328 -8.164 1 87.81 175 ILE A O 1
ATOM 1394 N N . ALA A 1 176 ? 8.461 -28.109 -9.766 1 82.5 176 ALA A N 1
ATOM 1395 C CA . ALA A 1 176 ? 8.219 -29.422 -9.188 1 82.5 176 ALA A CA 1
ATOM 1396 C C . ALA A 1 176 ? 9.477 -30.297 -9.258 1 82.5 176 ALA A C 1
ATOM 1398 O O . ALA A 1 176 ? 9.672 -31.188 -8.43 1 82.5 176 ALA A O 1
ATOM 1399 N N . ASP A 1 177 ? 10.312 -30.031 -10.242 1 80.44 177 ASP A N 1
ATOM 1400 C CA . ASP A 1 177 ? 11.547 -30.797 -10.391 1 80.44 177 ASP A CA 1
ATOM 1401 C C . ASP A 1 177 ? 12.766 -29.953 -9.984 1 80.44 177 ASP A C 1
ATOM 1403 O O . ASP A 1 177 ? 13.156 -29.031 -10.711 1 80.44 177 ASP A O 1
ATOM 1407 N N . PRO A 1 178 ? 13.297 -30.297 -8.867 1 77.19 178 PRO A N 1
ATOM 1408 C CA . PRO A 1 178 ? 14.445 -29.516 -8.398 1 77.19 178 PRO A CA 1
ATOM 1409 C C . PRO A 1 178 ? 15.578 -29.469 -9.414 1 77.19 178 PRO A C 1
ATOM 1411 O O . PRO A 1 178 ? 16.375 -28.531 -9.422 1 77.19 178 PRO A O 1
ATOM 1414 N N . LYS A 1 179 ? 15.609 -30.469 -10.297 1 78.06 179 LYS A N 1
ATOM 1415 C CA . LYS A 1 179 ? 16.688 -30.562 -11.281 1 78.06 179 LYS A CA 1
ATOM 1416 C C . LYS A 1 179 ? 16.609 -29.422 -12.297 1 78.06 179 LYS A C 1
ATOM 1418 O O . LYS A 1 179 ? 17.609 -29.047 -12.906 1 78.06 179 LYS A O 1
ATOM 1423 N N . VAL A 1 180 ? 15.453 -28.953 -12.383 1 75.88 180 VAL A N 1
ATOM 1424 C CA . VAL A 1 180 ? 15.289 -27.938 -13.406 1 75.88 180 VAL A CA 1
ATOM 1425 C C . VAL A 1 180 ? 15.141 -26.562 -12.758 1 75.88 180 VAL A C 1
ATOM 1427 O O . VAL A 1 180 ? 14.984 -25.562 -13.445 1 75.88 180 VAL A O 1
ATOM 1430 N N . ALA A 1 181 ? 15.211 -26.469 -11.5 1 72.56 181 ALA A N 1
ATOM 1431 C CA . ALA A 1 181 ? 14.914 -25.25 -10.758 1 72.56 181 ALA A CA 1
ATOM 1432 C C . ALA A 1 181 ? 15.82 -24.109 -11.195 1 72.56 181 ALA A C 1
ATOM 1434 O O . ALA A 1 181 ? 15.352 -23 -11.453 1 72.56 181 ALA A O 1
ATOM 1435 N N . SER A 1 182 ? 17.016 -24.375 -11.273 1 72.75 182 SER A N 1
ATOM 1436 C CA . SER A 1 182 ? 17.969 -23.344 -11.625 1 72.75 182 SER A CA 1
ATOM 1437 C C . SER A 1 182 ? 17.75 -22.844 -13.055 1 72.75 182 SER A C 1
ATOM 1439 O O . SER A 1 182 ? 17.781 -21.641 -13.312 1 72.75 182 SER A O 1
ATOM 1441 N N . SER A 1 183 ? 17.562 -23.766 -13.914 1 72.38 183 SER A N 1
ATOM 1442 C CA . SER A 1 183 ? 17.375 -23.422 -15.312 1 72.38 183 SER A CA 1
ATOM 1443 C C . SER A 1 183 ? 16.078 -22.641 -15.516 1 72.38 183 SER A C 1
ATOM 1445 O O . SER A 1 183 ? 16.031 -21.688 -16.281 1 72.38 183 SER A O 1
ATOM 1447 N N . VAL A 1 184 ? 15.078 -23.078 -14.859 1 71.75 184 VAL A N 1
ATOM 1448 C CA . VAL A 1 184 ? 13.773 -22.438 -14.961 1 71.75 184 VAL A CA 1
ATOM 1449 C C . VAL A 1 184 ? 13.852 -21.016 -14.398 1 71.75 184 VAL A C 1
ATOM 1451 O O . VAL A 1 184 ? 13.352 -20.062 -15.016 1 71.75 184 VAL A O 1
ATOM 1454 N N . THR A 1 185 ? 14.523 -20.844 -13.32 1 69.25 185 THR A N 1
ATOM 1455 C CA . THR A 1 185 ? 14.664 -19.547 -12.695 1 69.25 185 THR A CA 1
ATOM 1456 C C . THR A 1 185 ? 15.422 -18.578 -13.609 1 69.25 185 THR A C 1
ATOM 1458 O O . THR A 1 185 ? 15.055 -17.406 -13.719 1 69.25 185 THR A O 1
ATOM 1461 N N . LYS A 1 186 ? 16.391 -19.172 -14.203 1 67 186 LYS A N 1
ATOM 1462 C CA . LYS A 1 186 ? 17.156 -18.375 -15.141 1 67 186 LYS A CA 1
ATOM 1463 C C . LYS A 1 186 ? 16.312 -17.953 -16.328 1 67 186 LYS A C 1
ATOM 1465 O O . LYS A 1 186 ? 16.422 -16.812 -16.812 1 67 186 LYS A O 1
ATOM 1470 N N . SER A 1 187 ? 15.57 -18.938 -16.719 1 66.56 187 SER A N 1
ATOM 1471 C CA . SER A 1 187 ? 14.703 -18.625 -17.859 1 66.56 187 SER A CA 1
ATOM 1472 C C . SER A 1 187 ? 13.656 -17.578 -17.484 1 66.56 187 SER A C 1
ATOM 1474 O O . SER A 1 187 ? 13.266 -16.75 -18.297 1 66.56 187 SER A O 1
ATOM 1476 N N . LEU A 1 188 ? 13.336 -17.641 -16.281 1 66.69 188 LEU A N 1
ATOM 1477 C CA . LEU A 1 188 ? 12.328 -16.719 -15.781 1 66.69 188 LEU A CA 1
ATOM 1478 C C . LEU A 1 188 ? 12.961 -15.414 -15.312 1 66.69 188 LEU A C 1
ATOM 1480 O O . LEU A 1 188 ? 12.258 -14.453 -15 1 66.69 188 LEU A O 1
ATOM 1484 N N . ALA A 1 189 ? 14.336 -15.422 -15.367 1 63 189 ALA A N 1
ATOM 1485 C CA . ALA A 1 189 ? 15.078 -14.219 -15.008 1 63 189 ALA A CA 1
ATOM 1486 C C . ALA A 1 189 ? 15.148 -13.25 -16.188 1 63 189 ALA A C 1
ATOM 1488 O O . ALA A 1 189 ? 15.969 -12.328 -16.188 1 63 189 ALA A O 1
ATOM 1489 N N . PHE A 1 190 ? 14.477 -13.273 -17.094 1 68.44 190 PHE A N 1
ATOM 1490 C CA . PHE A 1 190 ? 14.039 -12.375 -18.156 1 68.44 190 PHE A CA 1
ATOM 1491 C C . PHE A 1 190 ? 15.188 -12.055 -19.109 1 68.44 190 PHE A C 1
ATOM 1493 O O . PHE A 1 190 ? 15.438 -10.891 -19.406 1 68.44 190 PHE A O 1
ATOM 1500 N N . PRO A 1 191 ? 15.852 -13.117 -19.531 1 63.88 191 PRO A N 1
ATOM 1501 C CA . PRO A 1 191 ? 17 -12.797 -20.391 1 63.88 191 PRO A CA 1
ATOM 1502 C C . PRO A 1 191 ? 16.594 -12.047 -21.656 1 63.88 191 PRO A C 1
ATOM 1504 O O . PRO A 1 191 ? 17.422 -11.344 -22.25 1 63.88 191 PRO A O 1
ATOM 1507 N N . SER A 1 192 ? 15.461 -12.07 -21.953 1 76.06 192 SER A N 1
ATOM 1508 C CA . SER A 1 192 ? 15.031 -11.492 -23.219 1 76.06 192 SER A CA 1
ATOM 1509 C C . SER A 1 192 ? 14.367 -10.133 -23.016 1 76.06 192 SER A C 1
ATOM 1511 O O . SER A 1 192 ? 13.93 -9.5 -23.969 1 76.06 192 SER A O 1
ATOM 1513 N N . VAL A 1 193 ? 14.375 -9.695 -21.797 1 86 193 VAL A N 1
ATOM 1514 C CA . VAL A 1 193 ? 13.734 -8.406 -21.547 1 86 193 VAL A CA 1
ATOM 1515 C C . VAL A 1 193 ? 14.719 -7.281 -21.844 1 86 193 VAL A C 1
ATOM 1517 O O . VAL A 1 193 ? 15.852 -7.289 -21.344 1 86 193 VAL A O 1
ATOM 1520 N N . HIS A 1 194 ? 14.281 -6.398 -22.672 1 89.94 194 HIS A N 1
ATOM 1521 C CA . HIS A 1 194 ? 15.078 -5.227 -23.031 1 89.94 194 HIS A CA 1
ATOM 1522 C C . HIS A 1 194 ? 14.516 -3.965 -22.375 1 89.94 194 HIS A C 1
ATOM 1524 O O . HIS A 1 194 ? 13.383 -3.959 -21.906 1 89.94 194 HIS A O 1
ATOM 1530 N N . VAL A 1 195 ? 15.383 -2.982 -22.359 1 94.38 195 VAL A N 1
ATOM 1531 C CA . VAL A 1 195 ? 15.039 -1.721 -21.719 1 94.38 195 VAL A CA 1
ATOM 1532 C C . VAL A 1 195 ? 13.766 -1.15 -22.344 1 94.38 195 VAL A C 1
ATOM 1534 O O . VAL A 1 195 ? 12.922 -0.577 -21.641 1 94.38 195 VAL A O 1
ATOM 1537 N N . LYS A 1 196 ? 13.625 -1.399 -23.625 1 94.19 196 LYS A N 1
ATOM 1538 C CA . LYS A 1 196 ? 12.453 -0.876 -24.312 1 94.19 196 LYS A CA 1
ATOM 1539 C C . LYS A 1 196 ? 11.172 -1.538 -23.812 1 94.19 196 LYS A C 1
ATOM 1541 O O . LYS A 1 196 ? 10.117 -0.904 -23.766 1 94.19 196 LYS A O 1
ATOM 1546 N N . ASP A 1 197 ? 11.305 -2.795 -23.484 1 94.25 197 ASP A N 1
ATOM 1547 C CA . ASP A 1 197 ? 10.156 -3.512 -22.922 1 94.25 197 ASP A CA 1
ATOM 1548 C C . ASP A 1 197 ? 9.742 -2.928 -21.578 1 94.25 197 ASP A C 1
ATOM 1550 O O . ASP A 1 197 ? 8.555 -2.738 -21.312 1 94.25 197 ASP A O 1
ATOM 1554 N N . VAL A 1 198 ? 10.711 -2.602 -20.766 1 95.31 198 VAL A N 1
ATOM 1555 C CA . VAL A 1 198 ? 10.461 -2.049 -19.438 1 95.31 198 VAL A CA 1
ATOM 1556 C C . VAL A 1 198 ? 9.906 -0.634 -19.562 1 95.31 198 VAL A C 1
ATOM 1558 O O . VAL A 1 198 ? 9 -0.251 -18.812 1 95.31 198 VAL A O 1
ATOM 1561 N N . GLU A 1 199 ? 10.422 0.06 -20.5 1 96.75 199 GLU A N 1
ATOM 1562 C CA . GLU A 1 199 ? 9.93 1.413 -20.75 1 96.75 199 GLU A CA 1
ATOM 1563 C C . GLU A 1 199 ? 8.453 1.403 -21.141 1 96.75 199 GLU A C 1
ATOM 1565 O O . GLU A 1 199 ? 7.68 2.238 -20.688 1 96.75 199 GLU A O 1
ATOM 1570 N N . ALA A 1 200 ? 8.148 0.473 -21.984 1 95.69 200 ALA A N 1
ATOM 1571 C CA . ALA A 1 200 ? 6.758 0.347 -22.422 1 95.69 200 ALA A CA 1
ATOM 1572 C C . ALA A 1 200 ? 5.84 0.05 -21.234 1 95.69 200 ALA A C 1
ATOM 1574 O O . ALA A 1 200 ? 4.746 0.611 -21.141 1 95.69 200 ALA A O 1
ATOM 1575 N N . ILE A 1 201 ? 6.234 -0.748 -20.344 1 96.06 201 ILE A N 1
ATOM 1576 C CA . ILE A 1 201 ? 5.457 -1.085 -19.141 1 96.06 201 ILE A CA 1
ATOM 1577 C C . ILE A 1 201 ? 5.352 0.137 -18.234 1 96.06 201 ILE A C 1
ATOM 1579 O O . ILE A 1 201 ? 4.258 0.49 -17.781 1 96.06 201 ILE A O 1
ATOM 1583 N N . ALA A 1 202 ? 6.453 0.831 -18.016 1 96.38 202 ALA A N 1
ATOM 1584 C CA . ALA A 1 202 ? 6.539 1.966 -17.094 1 96.38 202 ALA A CA 1
ATOM 1585 C C . ALA A 1 202 ? 5.648 3.115 -17.562 1 96.38 202 ALA A C 1
ATOM 1587 O O . ALA A 1 202 ? 5.16 3.898 -16.75 1 96.38 202 ALA A O 1
ATOM 1588 N N . GLN A 1 203 ? 5.414 3.158 -18.828 1 95 203 GLN A N 1
ATOM 1589 C CA . GLN A 1 203 ? 4.68 4.289 -19.391 1 95 203 GLN A CA 1
ATOM 1590 C C . GLN A 1 203 ? 3.217 3.93 -19.625 1 95 203 GLN A C 1
ATOM 1592 O O . GLN A 1 203 ? 2.424 4.777 -20.047 1 95 203 GLN A O 1
ATOM 1597 N N . SER A 1 204 ? 2.896 2.686 -19.328 1 91.69 204 SER A N 1
ATOM 1598 C CA . SER A 1 204 ? 1.513 2.256 -19.5 1 91.69 204 SER A CA 1
ATOM 1599 C C . SER A 1 204 ? 0.64 2.744 -18.344 1 91.69 204 SER A C 1
ATOM 1601 O O . SER A 1 204 ? 1.15 3.102 -17.281 1 91.69 204 SER A O 1
ATOM 1603 N N . ARG A 1 205 ? -0.681 2.729 -18.5 1 86.12 205 ARG A N 1
ATOM 1604 C CA . ARG A 1 205 ? -1.638 3.186 -17.5 1 86.12 205 ARG A CA 1
ATOM 1605 C C . ARG A 1 205 ? -1.779 2.168 -16.375 1 86.12 205 ARG A C 1
ATOM 1607 O O . ARG A 1 205 ? -2.314 2.482 -15.305 1 86.12 205 ARG A O 1
ATOM 1614 N N . SER A 1 206 ? -1.269 1.009 -16.609 1 90.06 206 SER A N 1
ATOM 1615 C CA . SER A 1 206 ? -1.446 -0.065 -15.633 1 90.06 206 SER A CA 1
ATOM 1616 C C . SER A 1 206 ? -0.153 -0.344 -14.875 1 90.06 206 SER A C 1
ATOM 1618 O O . SER A 1 206 ? 0.001 -1.406 -14.273 1 90.06 206 SER A O 1
ATOM 1620 N N . PHE A 1 207 ? 0.722 0.606 -14.898 1 94.88 207 PHE A N 1
ATOM 1621 C CA . PHE A 1 207 ? 2.043 0.375 -14.328 1 94.88 207 PHE A CA 1
ATOM 1622 C C . PHE A 1 207 ? 2.004 0.502 -12.805 1 94.88 207 PHE A C 1
ATOM 1624 O O . PHE A 1 207 ? 1.421 1.448 -12.273 1 94.88 207 PHE A O 1
ATOM 1631 N N . VAL A 1 208 ? 2.586 -0.458 -12.148 1 95.31 208 VAL A N 1
ATOM 1632 C CA . VAL A 1 208 ? 2.883 -0.428 -10.719 1 95.31 208 VAL A CA 1
ATOM 1633 C C . VAL A 1 208 ? 4.344 -0.807 -10.492 1 95.31 208 VAL A C 1
ATOM 1635 O O . VAL A 1 208 ? 4.758 -1.928 -10.797 1 95.31 208 VAL A O 1
ATOM 1638 N N . MET A 1 209 ? 5.102 0.06 -9.953 1 97.19 209 MET A N 1
ATOM 1639 C CA . MET A 1 209 ? 6.535 -0.18 -9.82 1 97.19 209 MET A CA 1
ATOM 1640 C C . MET A 1 209 ? 6.812 -1.321 -8.844 1 97.19 209 MET A C 1
ATOM 1642 O O . MET A 1 209 ? 6.262 -1.346 -7.742 1 97.19 209 MET A O 1
ATOM 1646 N N . SER A 1 210 ? 7.609 -2.236 -9.234 1 97.06 210 SER A N 1
ATOM 1647 C CA . SER A 1 210 ? 7.965 -3.412 -8.445 1 97.06 210 SER A CA 1
ATOM 1648 C C . SER A 1 210 ? 9.461 -3.441 -8.141 1 97.06 210 SER A C 1
ATOM 1650 O O . SER A 1 210 ? 10.242 -2.715 -8.758 1 97.06 210 SER A O 1
ATOM 1652 N N . SER A 1 211 ? 9.844 -4.273 -7.215 1 96.62 211 SER A N 1
ATOM 1653 C CA . SER A 1 211 ? 11.258 -4.414 -6.863 1 96.62 211 SER A CA 1
ATOM 1654 C C . SER A 1 211 ? 12.078 -4.891 -8.055 1 96.62 211 SER A C 1
ATOM 1656 O O . SER A 1 211 ? 13.219 -4.469 -8.242 1 96.62 211 SER A O 1
ATOM 1658 N N . THR A 1 212 ? 11.492 -5.754 -8.906 1 94.75 212 THR A N 1
ATOM 1659 C CA . THR A 1 212 ? 12.164 -6.223 -10.117 1 94.75 212 THR A CA 1
ATOM 1660 C C . THR A 1 212 ? 12.469 -5.059 -11.055 1 94.75 212 THR A C 1
ATOM 1662 O O . THR A 1 212 ? 13.57 -4.953 -11.586 1 94.75 212 THR A O 1
ATOM 1665 N N . CYS A 1 213 ? 11.492 -4.242 -11.242 1 96.5 213 CYS A N 1
ATOM 1666 C CA . CYS A 1 213 ? 11.688 -3.066 -12.086 1 96.5 213 CYS A CA 1
ATOM 1667 C C . CYS A 1 213 ? 12.758 -2.148 -11.508 1 96.5 213 CYS A C 1
ATOM 1669 O O . CYS A 1 213 ? 13.656 -1.709 -12.227 1 96.5 213 CYS A O 1
ATOM 1671 N N . VAL A 1 214 ? 12.734 -1.9 -10.211 1 97.69 214 VAL A N 1
ATOM 1672 C CA . VAL A 1 214 ? 13.664 -1.003 -9.531 1 97.69 214 VAL A CA 1
ATOM 1673 C C . VAL A 1 214 ? 15.094 -1.517 -9.703 1 97.69 214 VAL A C 1
ATOM 1675 O O . VAL A 1 214 ? 15.977 -0.773 -10.133 1 97.69 214 VAL A O 1
ATOM 1678 N N . GLU A 1 215 ? 15.258 -2.797 -9.445 1 95.5 215 GLU A N 1
ATOM 1679 C CA . GLU A 1 215 ? 16.594 -3.395 -9.539 1 95.5 215 GLU A CA 1
ATOM 1680 C C . GLU A 1 215 ? 17.109 -3.375 -10.977 1 95.5 215 GLU A C 1
ATOM 1682 O O . GLU A 1 215 ? 18.25 -3.006 -11.227 1 95.5 215 GLU A O 1
ATOM 1687 N N . PHE A 1 216 ? 16.266 -3.713 -11.891 1 95.25 216 PHE A N 1
ATOM 1688 C CA . PHE A 1 216 ? 16.641 -3.748 -13.305 1 95.25 216 PHE A CA 1
ATOM 1689 C C . PHE A 1 216 ? 17.109 -2.377 -13.773 1 95.25 216 PHE A C 1
ATOM 1691 O O . PHE A 1 216 ? 18.172 -2.256 -14.367 1 95.25 216 PHE A O 1
ATOM 1698 N N . VAL A 1 217 ? 16.375 -1.368 -13.43 1 97.56 217 VAL A N 1
ATOM 1699 C CA . VAL A 1 217 ? 16.656 -0.019 -13.914 1 97.56 217 VAL A CA 1
ATOM 1700 C C . VAL A 1 217 ? 17.938 0.505 -13.266 1 97.56 217 VAL A C 1
ATOM 1702 O O . VAL A 1 217 ? 18.797 1.064 -13.953 1 97.56 217 VAL A O 1
ATOM 1705 N N . LEU A 1 218 ? 18.141 0.28 -12.008 1 97.81 218 LEU A N 1
ATOM 1706 C CA . LEU A 1 218 ? 19.281 0.829 -11.289 1 97.81 218 LEU A CA 1
ATOM 1707 C C . LEU A 1 218 ? 20.562 0.119 -11.688 1 97.81 218 LEU A C 1
ATOM 1709 O O . LEU A 1 218 ? 21.672 0.638 -11.461 1 97.81 218 LEU A O 1
ATOM 1713 N N . LEU A 1 219 ? 20.406 -1.088 -12.328 1 95.88 219 LEU A N 1
ATOM 1714 C CA . LEU A 1 219 ? 21.578 -1.871 -12.695 1 95.88 219 LEU A CA 1
ATOM 1715 C C . LEU A 1 219 ? 21.906 -1.697 -14.18 1 95.88 219 LEU A C 1
ATOM 1717 O O . LEU A 1 219 ? 22.859 -2.293 -14.68 1 95.88 219 LEU A O 1
ATOM 1721 N N . LEU A 1 220 ? 21.203 -0.901 -14.867 1 96.25 220 LEU A N 1
ATOM 1722 C CA . LEU A 1 220 ? 21.484 -0.608 -16.266 1 96.25 220 LEU A CA 1
ATOM 1723 C C . LEU A 1 220 ? 22.844 0.047 -16.422 1 96.25 220 LEU A C 1
ATOM 1725 O O . LEU A 1 220 ? 23.359 0.664 -15.477 1 96.25 220 LEU A O 1
ATOM 1729 N N . GLY A 1 221 ? 23.406 -0.163 -17.656 1 96.69 221 GLY A N 1
ATOM 1730 C CA . GLY A 1 221 ? 24.531 0.695 -17.984 1 96.69 221 GLY A CA 1
ATOM 1731 C C . GLY A 1 221 ? 24.203 2.174 -17.859 1 96.69 221 GLY A C 1
ATOM 1732 O O . GLY A 1 221 ? 23.094 2.596 -18.156 1 96.69 221 GLY A O 1
ATOM 1733 N N . HIS A 1 222 ? 25.156 2.959 -17.516 1 97.81 222 HIS A N 1
ATOM 1734 C CA . HIS A 1 222 ? 24.922 4.34 -17.109 1 97.81 222 HIS A CA 1
ATOM 1735 C C . HIS A 1 222 ? 24.297 5.145 -18.25 1 97.81 222 HIS A C 1
ATOM 1737 O O . HIS A 1 222 ? 23.375 5.93 -18.031 1 97.81 222 HIS A O 1
ATOM 1743 N N . VAL A 1 223 ? 24.781 4.973 -19.438 1 97.62 223 VAL A N 1
ATOM 1744 C CA . VAL A 1 223 ? 24.25 5.73 -20.562 1 97.62 223 VAL A CA 1
ATOM 1745 C C . VAL A 1 223 ? 22.781 5.352 -20.812 1 97.62 223 VAL A C 1
ATOM 1747 O O . VAL A 1 223 ? 21.938 6.223 -20.969 1 97.62 223 VAL A O 1
ATOM 1750 N N . GLU A 1 224 ? 22.562 4.098 -20.781 1 97.12 224 GLU A N 1
ATOM 1751 C CA . GLU A 1 224 ? 21.203 3.596 -20.984 1 97.12 224 GLU A CA 1
ATOM 1752 C C . GLU A 1 224 ? 20.281 4.035 -19.844 1 97.12 224 GLU A C 1
ATOM 1754 O O . GLU A 1 224 ? 19.109 4.371 -20.078 1 97.12 224 GLU A O 1
ATOM 1759 N N . PHE A 1 225 ? 20.812 4.008 -18.641 1 98.12 225 PHE A N 1
ATOM 1760 C CA . PHE A 1 225 ? 20.047 4.457 -17.484 1 98.12 225 PHE A CA 1
ATOM 1761 C C . PHE A 1 225 ? 19.625 5.914 -17.641 1 98.12 225 PHE A C 1
ATOM 1763 O O . PHE A 1 225 ? 18.453 6.25 -17.469 1 98.12 225 PHE A O 1
ATOM 1770 N N . CYS A 1 226 ? 20.562 6.738 -18.062 1 98 226 CYS A N 1
ATOM 1771 C CA . CYS A 1 226 ? 20.281 8.164 -18.219 1 98 226 CYS A CA 1
ATOM 1772 C C . CYS A 1 226 ? 19.203 8.398 -19.281 1 98 226 CYS A C 1
ATOM 1774 O O . CYS A 1 226 ? 18.297 9.195 -19.078 1 98 226 CYS A O 1
ATOM 1776 N N . GLN A 1 227 ? 19.344 7.688 -20.328 1 97.62 227 GLN A N 1
ATOM 1777 C CA . GLN A 1 227 ? 18.375 7.824 -21.406 1 97.62 227 GLN A CA 1
ATOM 1778 C C . GLN A 1 227 ? 16.984 7.355 -20.953 1 97.62 227 GLN A C 1
ATOM 1780 O O . GLN A 1 227 ? 15.977 8 -21.25 1 97.62 227 GLN A O 1
ATOM 1785 N N . PHE A 1 228 ? 16.953 6.32 -20.25 1 98.06 228 PHE A N 1
ATOM 1786 C CA . PHE A 1 228 ? 15.703 5.781 -19.719 1 98.06 228 PHE A CA 1
ATOM 1787 C C . PHE A 1 228 ? 15.023 6.785 -18.812 1 98.06 228 PHE A C 1
ATOM 1789 O O . PHE A 1 228 ? 13.836 7.074 -18.953 1 98.06 228 PHE A O 1
ATOM 1796 N N . ILE A 1 229 ? 15.758 7.363 -17.891 1 97.94 229 ILE A N 1
ATOM 1797 C CA . ILE A 1 229 ? 15.227 8.266 -16.859 1 97.94 229 ILE A CA 1
ATOM 1798 C C . ILE A 1 229 ? 14.711 9.539 -17.531 1 97.94 229 ILE A C 1
ATOM 1800 O O . ILE A 1 229 ? 13.664 10.062 -17.141 1 97.94 229 ILE A O 1
ATOM 1804 N N . ARG A 1 230 ? 15.344 9.984 -18.5 1 95.5 230 ARG A N 1
ATOM 1805 C CA . ARG A 1 230 ? 14.953 11.219 -19.188 1 95.5 230 ARG A CA 1
ATOM 1806 C C . ARG A 1 230 ? 13.602 11.062 -19.859 1 95.5 230 ARG A C 1
ATOM 1808 O O . ARG A 1 230 ? 12.867 12.039 -20.031 1 95.5 230 ARG A O 1
ATOM 1815 N N . ARG A 1 231 ? 13.266 9.891 -20.141 1 96.19 231 ARG A N 1
ATOM 1816 C CA . ARG A 1 231 ? 12.031 9.641 -20.875 1 96.19 231 ARG A CA 1
ATOM 1817 C C . ARG A 1 231 ? 10.883 9.312 -19.922 1 96.19 231 ARG A C 1
ATOM 1819 O O . ARG A 1 231 ? 9.758 9.055 -20.359 1 96.19 231 ARG A O 1
ATOM 1826 N N . GLN A 1 232 ? 11.117 9.25 -18.641 1 96.25 232 GLN A N 1
ATOM 1827 C CA . GLN A 1 232 ? 10.078 8.977 -17.656 1 96.25 232 GLN A CA 1
ATOM 1828 C C . GLN A 1 232 ? 9.516 10.273 -17.078 1 96.25 232 GLN A C 1
ATOM 1830 O O . GLN A 1 232 ? 10.18 11.312 -17.109 1 96.25 232 GLN A O 1
ATOM 1835 N N . ASP A 1 233 ? 8.305 10.203 -16.609 1 92.81 233 ASP A N 1
ATOM 1836 C CA . ASP A 1 233 ? 7.707 11.383 -16 1 92.81 233 ASP A CA 1
ATOM 1837 C C . ASP A 1 233 ? 8.227 11.586 -14.578 1 92.81 233 ASP A C 1
ATOM 1839 O O . ASP A 1 233 ? 8.984 10.75 -14.062 1 92.81 233 ASP A O 1
ATOM 1843 N N . ASP A 1 234 ? 7.84 12.648 -13.914 1 92.19 234 ASP A N 1
ATOM 1844 C CA . ASP A 1 234 ? 8.344 13.031 -12.602 1 92.19 234 ASP A CA 1
ATOM 1845 C C . ASP A 1 234 ? 7.922 12.023 -11.539 1 92.19 234 ASP A C 1
ATOM 1847 O O . ASP A 1 234 ? 8.688 11.719 -10.625 1 92.19 234 ASP A O 1
ATOM 1851 N N . GLY A 1 235 ? 6.719 11.531 -11.68 1 91.12 235 GLY A N 1
ATOM 1852 C CA . GLY A 1 235 ? 6.234 10.555 -10.719 1 91.12 235 GLY A CA 1
ATOM 1853 C C . GLY A 1 235 ? 7.078 9.297 -10.664 1 91.12 235 GLY A C 1
ATOM 1854 O O . GLY A 1 235 ? 7.41 8.805 -9.586 1 91.12 235 GLY A O 1
ATOM 1855 N N . PHE A 1 236 ? 7.461 8.836 -11.82 1 95.25 236 PHE A N 1
ATOM 1856 C CA . PHE A 1 236 ? 8.305 7.648 -11.906 1 95.25 236 PHE A CA 1
ATOM 1857 C C . PHE A 1 236 ? 9.656 7.891 -11.242 1 95.25 236 PHE A C 1
ATOM 1859 O O . PHE A 1 236 ? 10.117 7.074 -10.445 1 95.25 236 PHE A O 1
ATOM 1866 N N . VAL A 1 237 ? 10.258 8.984 -11.547 1 96.81 237 VAL A N 1
ATOM 1867 C CA . VAL A 1 237 ? 11.602 9.289 -11.086 1 96.81 237 VAL A CA 1
ATOM 1868 C C . VAL A 1 237 ? 11.609 9.438 -9.562 1 96.81 237 VAL A C 1
ATOM 1870 O O . VAL A 1 237 ? 12.477 8.883 -8.883 1 96.81 237 VAL A O 1
ATOM 1873 N N . GLN A 1 238 ? 10.617 10.109 -9.031 1 94.94 238 GLN A N 1
ATOM 1874 C CA . GLN A 1 238 ? 10.539 10.312 -7.586 1 94.94 238 GLN A CA 1
ATOM 1875 C C . GLN A 1 238 ? 10.305 9 -6.852 1 94.94 238 GLN A C 1
ATOM 1877 O O . GLN A 1 238 ? 10.922 8.742 -5.816 1 94.94 238 GLN A O 1
ATOM 1882 N N . LEU A 1 239 ? 9.477 8.219 -7.41 1 96.31 239 LEU A N 1
ATOM 1883 C CA . LEU A 1 239 ? 9.188 6.938 -6.777 1 96.31 239 LEU A CA 1
ATOM 1884 C C . LEU A 1 239 ? 10.391 6.012 -6.848 1 96.31 239 LEU A C 1
ATOM 1886 O O . LEU A 1 239 ? 10.711 5.324 -5.871 1 96.31 239 LEU A O 1
ATOM 1890 N N . LEU A 1 240 ? 11.055 6.02 -8 1 98.19 240 LEU A N 1
ATOM 1891 C CA . LEU A 1 240 ? 12.266 5.219 -8.141 1 98.19 240 LEU A CA 1
ATOM 1892 C C . LEU A 1 240 ? 13.312 5.629 -7.109 1 98.19 240 LEU A C 1
ATOM 1894 O O . LEU A 1 240 ? 13.961 4.777 -6.5 1 98.19 240 LEU A O 1
ATOM 1898 N N . LEU A 1 241 ? 13.461 6.914 -6.918 1 97.94 241 LEU A N 1
ATOM 1899 C CA . LEU A 1 241 ? 14.414 7.418 -5.938 1 97.94 241 LEU A CA 1
ATOM 1900 C C . LEU A 1 241 ? 14.039 6.969 -4.527 1 97.94 241 LEU A C 1
ATOM 1902 O O . LEU A 1 241 ? 14.891 6.523 -3.764 1 97.94 241 LEU A O 1
ATOM 1906 N N . ASP A 1 242 ? 12.812 7.074 -4.23 1 97.56 242 ASP A N 1
ATOM 1907 C CA . ASP A 1 242 ? 12.32 6.633 -2.928 1 97.56 242 ASP A CA 1
ATOM 1908 C C . ASP A 1 242 ? 12.641 5.16 -2.693 1 97.56 242 ASP A C 1
ATOM 1910 O O . ASP A 1 242 ? 13.125 4.785 -1.621 1 97.56 242 ASP A O 1
ATOM 1914 N N . TYR A 1 243 ? 12.375 4.336 -3.68 1 98.06 243 TYR A N 1
ATOM 1915 C CA . TYR A 1 243 ? 12.594 2.898 -3.561 1 98.06 243 TYR A CA 1
ATOM 1916 C C . TYR A 1 243 ? 14.078 2.572 -3.547 1 98.06 243 TYR A C 1
ATOM 1918 O O . TYR A 1 243 ? 14.508 1.629 -2.879 1 98.06 243 TYR A O 1
ATOM 1926 N N . ALA A 1 244 ? 14.875 3.352 -4.277 1 97.88 244 ALA A N 1
ATOM 1927 C CA . ALA A 1 244 ? 16.312 3.15 -4.27 1 97.88 244 ALA A CA 1
ATOM 1928 C C . ALA A 1 244 ? 16.891 3.383 -2.879 1 97.88 244 ALA A C 1
ATOM 1930 O O . ALA A 1 244 ? 17.766 2.633 -2.428 1 97.88 244 ALA A O 1
ATOM 1931 N N . ILE A 1 245 ? 16.375 4.414 -2.211 1 97.25 245 ILE A N 1
ATOM 1932 C CA . ILE A 1 245 ? 16.859 4.762 -0.883 1 97.25 245 ILE A CA 1
ATOM 1933 C C . ILE A 1 245 ? 16.328 3.768 0.143 1 97.25 245 ILE A C 1
ATOM 1935 O O . ILE A 1 245 ? 17.094 3.158 0.889 1 97.25 245 ILE A O 1
ATOM 1939 N N . GLY A 1 246 ? 15.039 3.516 0.122 1 95.12 246 GLY A N 1
ATOM 1940 C CA . GLY A 1 246 ? 14.414 2.629 1.091 1 95.12 246 GLY A CA 1
ATOM 1941 C C . GLY A 1 246 ? 14.891 1.192 0.975 1 95.12 246 GLY A C 1
ATOM 1942 O O . GLY A 1 246 ? 14.93 0.465 1.97 1 95.12 246 GLY A O 1
ATOM 1943 N N . GLY A 1 247 ? 15.219 0.81 -0.274 1 94.19 247 GLY A N 1
ATOM 1944 C CA . GLY A 1 247 ? 15.672 -0.548 -0.532 1 94.19 247 GLY A CA 1
ATOM 1945 C C . GLY A 1 247 ? 17.172 -0.709 -0.409 1 94.19 247 GLY A C 1
ATOM 1946 O O . GLY A 1 247 ? 17.719 -1.769 -0.729 1 94.19 247 GLY A O 1
ATOM 1947 N N . TYR A 1 248 ? 17.922 0.329 -0.102 1 93 248 TYR A N 1
ATOM 1948 C CA . TYR A 1 248 ? 19.359 0.358 0.174 1 93 248 TYR A CA 1
ATOM 1949 C C . TYR A 1 248 ? 20.156 0.174 -1.106 1 93 248 TYR A C 1
ATOM 1951 O O . TYR A 1 248 ? 21.312 -0.271 -1.065 1 93 248 TYR A O 1
ATOM 1959 N N . TYR A 1 249 ? 19.578 0.536 -2.168 1 93.06 249 TYR A N 1
ATOM 1960 C CA . TYR A 1 249 ? 20.328 0.483 -3.42 1 93.06 249 TYR A CA 1
ATOM 1961 C C . TYR A 1 249 ? 21.375 1.58 -3.469 1 93.06 249 TYR A C 1
ATOM 1963 O O . TYR A 1 249 ? 22.344 1.492 -4.242 1 93.06 249 TYR A O 1
ATOM 1971 N N . HIS A 1 250 ? 21.219 2.604 -2.648 1 92.38 250 HIS A N 1
ATOM 1972 C CA . HIS A 1 250 ? 22.188 3.688 -2.559 1 92.38 250 HIS A CA 1
ATOM 1973 C C . HIS A 1 250 ? 23.5 3.201 -1.962 1 92.38 250 HIS A C 1
ATOM 1975 O O . HIS A 1 250 ? 24.547 3.848 -2.125 1 92.38 250 HIS A O 1
ATOM 1981 N N . ALA A 1 251 ? 23.453 2.055 -1.299 1 90.5 251 ALA A N 1
ATOM 1982 C CA . ALA A 1 251 ? 24.641 1.498 -0.668 1 90.5 251 ALA A CA 1
ATOM 1983 C C . ALA A 1 251 ? 25.219 0.357 -1.5 1 90.5 251 ALA A C 1
ATOM 1985 O O . ALA A 1 251 ? 26.25 -0.233 -1.133 1 90.5 251 ALA A O 1
ATOM 1986 N N . ASP A 1 252 ? 24.578 -0.083 -2.539 1 91.56 252 ASP A N 1
ATOM 1987 C CA . ASP A 1 252 ? 25.062 -1.094 -3.473 1 91.56 252 ASP A CA 1
ATOM 1988 C C . ASP A 1 252 ? 26.031 -0.487 -4.48 1 91.56 252 ASP A C 1
ATOM 1990 O O . ASP A 1 252 ? 25.656 0.345 -5.305 1 91.56 252 ASP A O 1
ATOM 1994 N N . PRO A 1 253 ? 27.25 -0.903 -4.5 1 93.38 253 PRO A N 1
ATOM 1995 C CA . PRO A 1 253 ? 28.234 -0.321 -5.414 1 93.38 253 PRO A CA 1
ATOM 1996 C C . PRO A 1 253 ? 27.828 -0.459 -6.883 1 93.38 253 PRO A C 1
ATOM 1998 O O . PRO A 1 253 ? 28.203 0.376 -7.711 1 93.38 253 PRO A O 1
ATOM 2001 N N . ARG A 1 254 ? 27.125 -1.431 -7.203 1 94.31 254 ARG A N 1
ATOM 2002 C CA . ARG A 1 254 ? 26.703 -1.67 -8.578 1 94.31 254 ARG A CA 1
ATOM 2003 C C . ARG A 1 254 ? 25.734 -0.596 -9.055 1 94.31 254 ARG A C 1
ATOM 2005 O O . ARG A 1 254 ? 25.578 -0.371 -10.258 1 94.31 254 ARG A O 1
ATOM 2012 N N . CYS A 1 255 ? 25.047 0.086 -8.039 1 96.56 255 CYS A N 1
ATOM 2013 C CA . CYS A 1 255 ? 24 1.044 -8.367 1 96.56 255 CYS A CA 1
ATOM 2014 C C . CYS A 1 255 ? 24.469 2.473 -8.117 1 96.56 255 CYS A C 1
ATOM 2016 O O . CYS A 1 255 ? 23.734 3.428 -8.414 1 96.56 255 CYS A O 1
ATOM 2018 N N . LEU A 1 256 ? 25.609 2.682 -7.695 1 96 256 LEU A N 1
ATOM 2019 C CA . LEU A 1 256 ? 26.031 3.949 -7.117 1 96 256 LEU A CA 1
ATOM 2020 C C . LEU A 1 256 ? 26.016 5.059 -8.164 1 96 256 LEU A C 1
ATOM 2022 O O . LEU A 1 256 ? 25.516 6.152 -7.914 1 96 256 LEU A O 1
ATOM 2026 N N . GLU A 1 257 ? 26.594 4.742 -9.289 1 97.56 257 GLU A N 1
ATOM 2027 C CA . GLU A 1 257 ? 26.656 5.754 -10.344 1 97.56 257 GLU A CA 1
ATOM 2028 C C . GLU A 1 257 ? 25.266 6.188 -10.781 1 97.56 257 GLU A C 1
ATOM 2030 O O . GLU A 1 257 ? 24.984 7.383 -10.891 1 97.56 257 GLU A O 1
ATOM 2035 N N . ASN A 1 258 ? 24.422 5.285 -10.984 1 98.25 258 ASN A N 1
ATOM 2036 C CA . ASN A 1 258 ? 23.062 5.57 -11.398 1 98.25 258 ASN A CA 1
ATOM 2037 C C . ASN A 1 258 ? 22.266 6.262 -10.289 1 98.25 258 ASN A C 1
ATOM 2039 O O . ASN A 1 258 ? 21.453 7.148 -10.562 1 98.25 258 ASN A O 1
ATOM 2043 N N . PHE A 1 259 ? 22.547 5.898 -9.094 1 97.81 259 PHE A N 1
ATOM 2044 C CA . PHE A 1 259 ? 21.875 6.512 -7.957 1 97.81 259 PHE A CA 1
ATOM 2045 C C . PHE A 1 259 ? 22.219 7.988 -7.852 1 97.81 259 PHE A C 1
ATOM 2047 O O . PHE A 1 259 ? 21.344 8.828 -7.633 1 97.81 259 PHE A O 1
ATOM 2054 N N . LYS A 1 260 ? 23.422 8.273 -8.008 1 96.94 260 LYS A N 1
ATOM 2055 C CA . LYS A 1 260 ? 23.859 9.672 -7.945 1 96.94 260 LYS A CA 1
ATOM 2056 C C . LYS A 1 260 ? 23.188 10.508 -9.023 1 96.94 260 LYS A C 1
ATOM 2058 O O . LYS A 1 260 ? 22.734 11.625 -8.758 1 96.94 260 LYS A O 1
ATOM 2063 N N . PHE A 1 261 ? 23.156 9.945 -10.172 1 97.81 261 PHE A N 1
ATOM 2064 C CA . PHE A 1 261 ? 22.469 10.625 -11.258 1 97.81 261 PHE A CA 1
ATOM 2065 C C . PHE A 1 261 ? 21 10.812 -10.93 1 97.81 261 PHE A C 1
ATOM 2067 O O . PHE A 1 261 ? 20.422 11.883 -11.18 1 97.81 261 PHE A O 1
ATOM 2074 N N . LEU A 1 262 ? 20.422 9.797 -10.414 1 97.62 262 LEU A N 1
ATOM 2075 C CA . LEU A 1 262 ? 19 9.82 -10.062 1 97.62 262 LEU A CA 1
ATOM 2076 C C . LEU A 1 262 ? 18.719 10.898 -9.031 1 97.62 262 LEU A C 1
ATOM 2078 O O . LEU A 1 262 ? 17.734 11.625 -9.141 1 97.62 262 LEU A O 1
ATOM 2082 N N . LEU A 1 263 ? 19.562 11.031 -8.062 1 95.25 263 LEU A N 1
ATOM 2083 C CA . LEU A 1 263 ? 19.438 12.055 -7.027 1 95.25 263 LEU A CA 1
ATOM 2084 C C . LEU A 1 263 ? 19.484 13.453 -7.637 1 95.25 263 LEU A C 1
ATOM 2086 O O . LEU A 1 263 ? 18.656 14.305 -7.312 1 95.25 263 LEU A O 1
ATOM 2090 N N . TRP A 1 264 ? 20.375 13.617 -8.5 1 94.62 264 TRP A N 1
ATOM 2091 C CA . TRP A 1 264 ? 20.531 14.898 -9.172 1 94.62 264 TRP A CA 1
ATOM 2092 C C . TRP A 1 264 ? 19.328 15.195 -10.055 1 94.62 264 TRP A C 1
ATOM 2094 O O . TRP A 1 264 ? 18.797 16.312 -10.031 1 94.62 264 TRP A O 1
ATOM 2104 N N . GLU A 1 265 ? 18.938 14.227 -10.859 1 95.56 265 GLU A N 1
ATOM 2105 C CA . GLU A 1 265 ? 17.828 14.383 -11.781 1 95.56 265 GLU A CA 1
ATOM 2106 C C . GLU A 1 265 ? 16.531 14.703 -11.039 1 95.56 265 GLU A C 1
ATOM 2108 O O . GLU A 1 265 ? 15.75 15.547 -11.477 1 95.56 265 GLU A O 1
ATOM 2113 N N . ALA A 1 266 ? 16.266 14.023 -9.93 1 93.69 266 ALA A N 1
ATOM 2114 C CA . ALA A 1 266 ? 15.07 14.266 -9.125 1 93.69 266 ALA A CA 1
ATOM 2115 C C . ALA A 1 266 ? 15.047 15.695 -8.586 1 93.69 266 ALA A C 1
ATOM 2117 O O . ALA A 1 266 ? 14 16.344 -8.594 1 93.69 266 ALA A O 1
ATOM 2118 N N . LYS A 1 267 ? 16.156 16.203 -8.156 1 91.25 267 LYS A N 1
ATOM 2119 C CA . LYS A 1 267 ? 16.266 17.578 -7.656 1 91.25 267 LYS A CA 1
ATOM 2120 C C . LYS A 1 267 ? 16.047 18.594 -8.773 1 91.25 267 LYS A C 1
ATOM 2122 O O . LYS A 1 267 ? 15.375 19.609 -8.57 1 91.25 267 LYS A O 1
ATOM 2127 N N . ALA A 1 268 ? 16.562 18.328 -9.922 1 92 268 ALA A N 1
ATOM 2128 C CA . ALA A 1 268 ? 16.438 19.219 -11.07 1 92 268 ALA A CA 1
ATOM 2129 C C . ALA A 1 268 ? 14.984 19.359 -11.508 1 92 268 ALA A C 1
ATOM 2131 O O . ALA A 1 268 ? 14.547 20.438 -11.898 1 92 268 ALA A O 1
ATOM 2132 N N . ARG A 1 269 ? 14.273 18.328 -11.383 1 90.56 269 ARG A N 1
ATOM 2133 C CA . ARG A 1 269 ? 12.883 18.312 -11.82 1 90.56 269 ARG A CA 1
ATOM 2134 C C . ARG A 1 269 ? 11.984 19.031 -10.82 1 90.56 269 ARG A C 1
ATOM 2136 O O . ARG A 1 269 ? 10.93 19.547 -11.188 1 90.56 269 ARG A O 1
ATOM 2143 N N . GLU A 1 270 ? 12.234 18.906 -9.586 1 82.94 270 GLU A N 1
ATOM 2144 C CA . GLU A 1 270 ? 11.469 19.609 -8.57 1 82.94 270 GLU A CA 1
ATOM 2145 C C . GLU A 1 270 ? 11.578 21.125 -8.742 1 82.94 270 GLU A C 1
ATOM 2147 O O . GLU A 1 270 ? 10.609 21.844 -8.508 1 82.94 270 GLU A O 1
ATOM 2152 N N . PHE A 1 271 ? 12.648 21.594 -9.133 1 68.75 271 PHE A N 1
ATOM 2153 C CA . PHE A 1 271 ? 12.883 23.031 -9.328 1 68.75 271 PHE A CA 1
ATOM 2154 C C . PHE A 1 271 ? 12.25 23.5 -10.633 1 68.75 271 PHE A C 1
ATOM 2156 O O . PHE A 1 271 ? 11.766 24.625 -10.719 1 68.75 271 PHE A O 1
ATOM 2163 N N . SER A 1 272 ? 12.211 22.672 -11.656 1 56.56 272 SER A N 1
ATOM 2164 C CA . SER A 1 272 ? 11.656 23.078 -12.945 1 56.56 272 SER A CA 1
ATOM 2165 C C . SER A 1 272 ? 10.133 23.141 -12.891 1 56.56 272 SER A C 1
ATOM 2167 O O . SER A 1 272 ? 9.508 23.906 -13.641 1 56.56 272 SER A O 1
ATOM 2169 N N . GLY A 1 273 ? 9.422 22.297 -12.195 1 48.44 273 GLY A N 1
ATOM 2170 C CA . GLY A 1 273 ? 7.977 22.391 -12.078 1 48.44 273 GLY A CA 1
ATOM 2171 C C . GLY A 1 273 ? 7.523 23.625 -11.312 1 48.44 273 GLY A C 1
ATOM 2172 O O . GLY A 1 273 ? 6.332 23.938 -11.281 1 48.44 273 GLY A O 1
ATOM 2173 N N . SER A 1 274 ? 8.25 24.141 -10.273 1 41.06 274 SER A N 1
ATOM 2174 C CA . SER A 1 274 ? 7.953 25.375 -9.555 1 41.06 274 SER A CA 1
ATOM 2175 C C . SER A 1 274 ? 8.164 26.594 -10.438 1 41.06 274 SER A C 1
ATOM 2177 O O . SER A 1 274 ? 7.926 27.734 -10.008 1 41.06 274 SER A O 1
ATOM 2179 N N . VAL A 1 275 ? 8.688 26.531 -11.633 1 32.56 275 VAL A N 1
ATOM 2180 C CA . VAL A 1 275 ? 8.742 27.688 -12.531 1 32.56 275 VAL A CA 1
ATOM 2181 C C . VAL A 1 275 ? 7.523 27.688 -13.445 1 32.56 275 VAL A C 1
ATOM 2183 O O . VAL A 1 275 ? 7.148 26.656 -13.992 1 32.56 275 VAL A O 1
ATOM 2186 N N . MET B 1 1 ? 6.105 9.664 24.828 1 82.81 1 MET B N 1
ATOM 2187 C CA . MET B 1 1 ? 5.27 10.031 23.688 1 82.81 1 MET B CA 1
ATOM 2188 C C . MET B 1 1 ? 5.305 11.539 23.453 1 82.81 1 MET B C 1
ATOM 2190 O O . MET B 1 1 ? 5.293 12.32 24.406 1 82.81 1 MET B O 1
ATOM 2194 N N . SER B 1 2 ? 5.512 11.969 22.219 1 89.38 2 SER B N 1
ATOM 2195 C CA . SER B 1 2 ? 5.566 13.383 21.828 1 89.38 2 SER B CA 1
ATOM 2196 C C . SER B 1 2 ? 4.648 13.664 20.656 1 89.38 2 SER B C 1
ATOM 2198 O O . SER B 1 2 ? 4.391 12.781 19.828 1 89.38 2 SER B O 1
ATOM 2200 N N . VAL B 1 3 ? 4.137 14.867 20.688 1 92.56 3 VAL B N 1
ATOM 2201 C CA . VAL B 1 3 ? 3.238 15.281 19.609 1 92.56 3 VAL B CA 1
ATOM 2202 C C . VAL B 1 3 ? 3.838 16.469 18.859 1 92.56 3 VAL B C 1
ATOM 2204 O O . VAL B 1 3 ? 4.387 17.375 19.469 1 92.56 3 VAL B O 1
ATOM 2207 N N . PHE B 1 4 ? 3.783 16.422 17.594 1 94.81 4 PHE B N 1
ATOM 2208 C CA . PHE B 1 4 ? 4.195 17.5 16.719 1 94.81 4 PHE B CA 1
ATOM 2209 C C . PHE B 1 4 ? 3.096 17.828 15.711 1 94.81 4 PHE B C 1
ATOM 2211 O O . PHE B 1 4 ? 2.539 16.9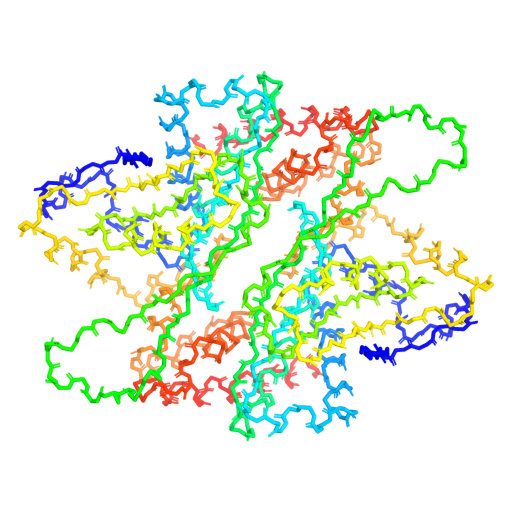38 15.078 1 94.81 4 PHE B O 1
ATOM 2218 N N . SER B 1 5 ? 2.76 19.078 15.578 1 94.5 5 SER B N 1
ATOM 2219 C CA . SER B 1 5 ? 1.821 19.547 14.562 1 94.5 5 SER B CA 1
ATOM 2220 C C . SER B 1 5 ? 2.416 20.688 13.742 1 94.5 5 SER B C 1
ATOM 2222 O O . SER B 1 5 ? 2.967 21.641 14.305 1 94.5 5 SER B O 1
ATOM 2224 N N . LEU B 1 6 ? 2.283 20.578 12.469 1 95.44 6 LEU B N 1
ATOM 2225 C CA . LEU B 1 6 ? 2.84 21.609 11.602 1 95.44 6 LEU B CA 1
ATOM 2226 C C . LEU B 1 6 ? 2.074 22.922 11.742 1 95.44 6 LEU B C 1
ATOM 2228 O O . LEU B 1 6 ? 2.678 23.984 11.828 1 95.44 6 LEU B O 1
ATOM 2232 N N . HIS B 1 7 ? 0.757 22.766 11.758 1 92.56 7 HIS B N 1
ATOM 2233 C CA . HIS B 1 7 ? -0.096 23.953 11.844 1 92.56 7 HIS B CA 1
ATOM 2234 C C . HIS B 1 7 ? -1.035 23.859 13.039 1 92.56 7 HIS B C 1
ATOM 2236 O O . HIS B 1 7 ? -1.403 22.766 13.469 1 92.56 7 HIS B O 1
ATOM 2242 N N . SER B 1 8 ? -1.399 25.016 13.547 1 90.31 8 SER B N 1
ATOM 2243 C CA . SER B 1 8 ? -2.396 25.125 14.602 1 90.31 8 SER B CA 1
ATOM 2244 C C . SER B 1 8 ? -3.617 25.906 14.133 1 90.31 8 SER B C 1
ATOM 2246 O O . SER B 1 8 ? -3.492 27.047 13.68 1 90.31 8 SER B O 1
ATOM 2248 N N . ILE B 1 9 ? -4.676 25.266 14.203 1 86.81 9 ILE B N 1
ATOM 2249 C CA . ILE B 1 9 ? -5.926 25.906 13.797 1 86.81 9 ILE B CA 1
ATOM 2250 C C . ILE B 1 9 ? -6.656 26.438 15.031 1 86.81 9 ILE B C 1
ATOM 2252 O O . ILE B 1 9 ? -7.023 25.672 15.922 1 86.81 9 ILE B O 1
ATOM 2256 N N . ARG B 1 10 ? -6.906 27.688 15.039 1 8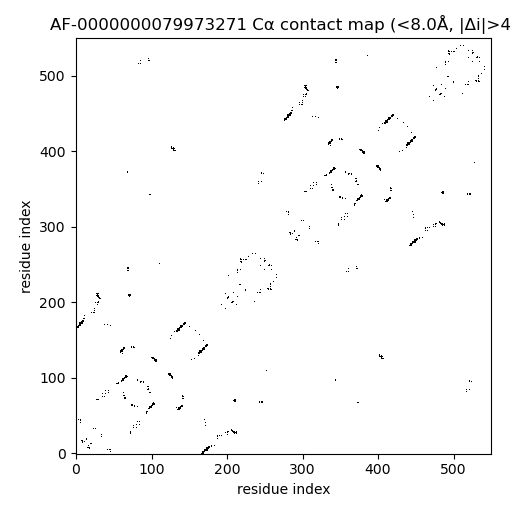3.38 10 ARG B N 1
ATOM 2257 C CA . ARG B 1 10 ? -7.496 28.312 16.219 1 83.38 10 ARG B CA 1
ATOM 2258 C C . ARG B 1 10 ? -8.844 28.953 15.875 1 83.38 10 ARG B C 1
ATOM 2260 O O . ARG B 1 10 ? -9.555 29.422 16.766 1 83.38 10 ARG B O 1
ATOM 2267 N N . SER B 1 11 ? -9.047 29.062 14.531 1 78.12 11 SER B N 1
ATOM 2268 C CA . SER B 1 11 ? -10.297 29.672 14.094 1 78.12 11 SER B CA 1
ATOM 2269 C C . SER B 1 11 ? -10.883 28.938 12.891 1 78.12 11 SER B C 1
ATOM 2271 O O . SER B 1 11 ? -10.156 28.266 12.164 1 78.12 11 SER B O 1
ATOM 2273 N N . GLU B 1 12 ? -12.172 29.031 12.781 1 75.31 12 GLU B N 1
ATOM 2274 C CA . GLU B 1 12 ? -12.852 28.406 11.656 1 75.31 12 GLU B CA 1
ATOM 2275 C C . GLU B 1 12 ? -12.82 29.297 10.422 1 75.31 12 GLU B C 1
ATOM 2277 O O . GLU B 1 12 ? -13.172 28.875 9.32 1 75.31 12 GLU B O 1
ATOM 2282 N N . GLU B 1 13 ? -12.383 30.484 10.547 1 74.88 13 GLU B N 1
ATOM 2283 C CA . GLU B 1 13 ? -12.352 31.422 9.43 1 74.88 13 GLU B CA 1
ATOM 2284 C C . GLU B 1 13 ? -11.398 30.938 8.336 1 74.88 13 GLU B C 1
ATOM 2286 O O . GLU B 1 13 ? -10.219 30.703 8.594 1 74.88 13 GLU B O 1
ATOM 2291 N N . PRO B 1 14 ? -11.867 30.828 7.168 1 72.94 14 PRO B N 1
ATOM 2292 C CA . PRO B 1 14 ? -11.062 30.281 6.066 1 72.94 14 PRO B CA 1
ATOM 2293 C C . PRO B 1 14 ? -9.758 31.031 5.855 1 72.94 14 PRO B C 1
ATOM 2295 O O . PRO B 1 14 ? -8.75 30.438 5.48 1 72.94 14 PRO B O 1
ATOM 2298 N N . SER B 1 15 ? -9.812 32.25 6.105 1 76.12 15 SER B N 1
ATOM 2299 C CA . SER B 1 15 ? -8.641 33.062 5.883 1 76.12 15 SER B CA 1
ATOM 2300 C C . SER B 1 15 ? -7.535 32.75 6.891 1 76.12 15 SER B C 1
ATOM 2302 O O . SER B 1 15 ? -6.371 33.094 6.664 1 76.12 15 SER B O 1
ATOM 2304 N N . THR B 1 16 ? -7.887 32.062 7.91 1 78.12 16 THR B N 1
ATOM 2305 C CA . THR B 1 16 ? -6.922 31.797 8.969 1 78.12 16 THR B CA 1
ATOM 2306 C C . THR B 1 16 ? -6.379 30.375 8.875 1 78.12 16 THR B C 1
ATOM 2308 O O . THR B 1 16 ? -5.465 30 9.609 1 78.12 16 THR B O 1
ATOM 2311 N N . LEU B 1 17 ? -6.898 29.688 7.965 1 81.69 17 LEU B N 1
ATOM 2312 C CA . LEU B 1 17 ? -6.461 28.312 7.82 1 81.69 17 LEU B CA 1
ATOM 2313 C C . LEU B 1 17 ? -5.07 28.234 7.195 1 81.69 17 LEU B C 1
ATOM 2315 O O . LEU B 1 17 ? -4.75 29.016 6.293 1 81.69 17 LEU B O 1
ATOM 2319 N N . PRO B 1 18 ? -4.246 27.375 7.688 1 82.38 18 PRO B N 1
ATOM 2320 C CA . PRO B 1 18 ? -2.857 27.297 7.227 1 82.38 18 PRO B CA 1
ATOM 2321 C C . PRO B 1 18 ? -2.734 26.766 5.805 1 82.38 18 PRO B C 1
ATOM 2323 O O . PRO B 1 18 ? -1.675 26.875 5.184 1 82.38 18 PRO B O 1
ATOM 2326 N N . PHE B 1 19 ? -3.695 26.156 5.289 1 82.62 19 PHE B N 1
ATOM 2327 C CA . PHE B 1 19 ? -3.75 25.703 3.9 1 82.62 19 PHE B CA 1
ATOM 2328 C C . PHE B 1 19 ? -5.113 26.016 3.289 1 82.62 19 PHE B C 1
ATOM 2330 O O . PHE B 1 19 ? -6.105 26.156 4.008 1 82.62 19 PHE B O 1
ATOM 2337 N N . ALA B 1 20 ? -5.074 26.141 1.987 1 82.12 20 ALA B N 1
ATOM 2338 C CA . ALA B 1 20 ? -6.336 26.375 1.288 1 82.12 20 ALA B CA 1
ATOM 2339 C C . ALA B 1 20 ? -7.277 25.188 1.431 1 82.12 20 ALA B C 1
ATOM 2341 O O . ALA B 1 20 ? -6.883 24.047 1.198 1 82.12 20 ALA B O 1
ATOM 2342 N N . PRO B 1 21 ? -8.492 25.453 1.803 1 82.94 21 PRO B N 1
ATOM 2343 C CA . PRO B 1 21 ? -9.469 24.375 1.928 1 82.94 21 PRO B CA 1
ATOM 2344 C C . PRO B 1 21 ? -9.578 23.531 0.659 1 82.94 21 PRO B C 1
ATOM 2346 O O . PRO B 1 21 ? -9.766 22.312 0.736 1 82.94 21 PRO B O 1
ATOM 2349 N N . LYS B 1 22 ? -9.438 24.203 -0.407 1 85.06 22 LYS B N 1
ATOM 2350 C CA . LYS B 1 22 ? -9.508 23.484 -1.679 1 85.06 22 LYS B CA 1
ATOM 2351 C C . LYS B 1 22 ? -8.375 22.484 -1.806 1 85.06 22 LYS B C 1
ATOM 2353 O O . LYS B 1 22 ? -8.578 21.359 -2.279 1 85.06 22 LYS B O 1
ATOM 2358 N N . ASP B 1 23 ? -7.211 22.844 -1.357 1 89 23 ASP B N 1
ATOM 2359 C CA . ASP B 1 23 ? -6.055 21.953 -1.423 1 89 23 ASP B CA 1
ATOM 2360 C C . ASP B 1 23 ? -6.203 20.781 -0.453 1 89 23 ASP B C 1
ATOM 2362 O O . ASP B 1 23 ? -5.824 19.656 -0.771 1 89 23 ASP B O 1
ATOM 2366 N N . TYR B 1 24 ? -6.73 21.125 0.65 1 91.06 24 TYR B N 1
ATOM 2367 C CA . TYR B 1 24 ? -6.957 20.078 1.635 1 91.06 24 TYR B CA 1
ATOM 2368 C C . TYR B 1 24 ? -7.992 19.062 1.135 1 91.06 24 TYR B C 1
ATOM 2370 O O . TYR B 1 24 ? -7.816 17.859 1.292 1 91.06 24 TYR B O 1
ATOM 2378 N N . ALA B 1 25 ? -9.031 19.578 0.536 1 91.12 25 ALA B N 1
ATOM 2379 C CA . ALA B 1 25 ? -10.039 18.688 -0.04 1 91.12 25 ALA B CA 1
ATOM 2380 C C . ALA B 1 25 ? -9.438 17.797 -1.119 1 91.12 25 ALA B C 1
ATOM 2382 O O . ALA B 1 25 ? -9.68 16.594 -1.141 1 91.12 25 ALA B O 1
ATOM 2383 N N . ARG B 1 26 ? -8.703 18.391 -1.965 1 93.56 26 ARG B N 1
ATOM 2384 C CA . ARG B 1 26 ? -8.055 17.625 -3.023 1 93.56 26 ARG B CA 1
ATOM 2385 C C . ARG B 1 26 ? -7.184 16.516 -2.443 1 93.56 26 ARG B C 1
ATOM 2387 O O . ARG B 1 26 ? -7.203 15.391 -2.932 1 93.56 26 ARG B O 1
ATOM 2394 N N . PHE B 1 27 ? -6.5 16.891 -1.408 1 95.62 27 PHE B N 1
ATOM 2395 C CA . PHE B 1 27 ? -5.676 15.922 -0.691 1 95.62 27 PHE B CA 1
ATOM 2396 C C . PHE B 1 27 ? -6.527 14.773 -0.157 1 95.62 27 PHE B C 1
ATOM 2398 O O . PHE B 1 27 ? -6.234 13.602 -0.412 1 95.62 27 PHE B O 1
ATOM 2405 N N . LYS B 1 28 ? -7.547 15.047 0.497 1 95.06 28 LYS B N 1
ATOM 2406 C CA . LYS B 1 28 ? -8.406 14.055 1.144 1 95.06 28 LYS B CA 1
ATOM 2407 C C . LYS B 1 28 ? -9.047 13.133 0.116 1 95.06 28 LYS B C 1
ATOM 2409 O O . LYS B 1 28 ? -9.289 11.953 0.396 1 95.06 28 LYS B O 1
ATOM 2414 N N . PHE B 1 29 ? -9.281 13.688 -1.091 1 95.94 29 PHE B N 1
ATOM 2415 C CA . PHE B 1 29 ? -10.008 12.922 -2.1 1 95.94 29 PHE B CA 1
ATOM 2416 C C . PHE B 1 29 ? -9.047 12.172 -3.008 1 95.94 29 PHE B C 1
ATOM 2418 O O . PHE B 1 29 ? -9.469 11.469 -3.926 1 95.94 29 PHE B O 1
ATOM 2425 N N . GLY B 1 30 ? -7.703 12.32 -2.768 1 97.06 30 GLY B N 1
ATOM 2426 C CA . GLY B 1 30 ? -6.801 11.398 -3.439 1 97.06 30 GLY B CA 1
ATOM 2427 C C . GLY B 1 30 ? -5.852 12.086 -4.398 1 97.06 30 GLY B C 1
ATOM 2428 O O . GLY B 1 30 ? -5.211 11.43 -5.223 1 97.06 30 GLY B O 1
ATOM 2429 N N . ASP B 1 31 ? -5.789 13.375 -4.316 1 96.38 31 ASP B N 1
ATOM 2430 C CA . ASP B 1 31 ? -4.805 14.07 -5.145 1 96.38 31 ASP B CA 1
ATOM 2431 C C . ASP B 1 31 ? -3.395 13.891 -4.586 1 96.38 31 ASP B C 1
ATOM 2433 O O . ASP B 1 31 ? -3.037 14.516 -3.582 1 96.38 31 ASP B O 1
ATOM 2437 N N . ASP B 1 32 ? -2.58 13.211 -5.305 1 96 32 ASP B N 1
ATOM 2438 C CA . ASP B 1 32 ? -1.246 12.891 -4.809 1 96 32 ASP B CA 1
ATOM 2439 C C . ASP B 1 32 ? -0.325 14.109 -4.883 1 96 32 ASP B C 1
ATOM 2441 O O . ASP B 1 32 ? 0.691 14.164 -4.188 1 96 32 ASP B O 1
ATOM 2445 N N . GLY B 1 33 ? -0.623 15.016 -5.816 1 94 33 GLY B N 1
ATOM 2446 C CA . GLY B 1 33 ? 0.123 16.266 -5.828 1 94 33 GLY B CA 1
ATOM 2447 C C . GLY B 1 33 ? -0.006 17.047 -4.535 1 94 33 GLY B C 1
ATOM 2448 O O . GLY B 1 33 ? 0.989 17.547 -4 1 94 33 GLY B O 1
ATOM 2449 N N . SER B 1 34 ? -1.197 17.125 -4.062 1 94.75 34 SER B N 1
ATOM 2450 C CA . SER B 1 34 ? -1.428 17.781 -2.779 1 94.75 34 SER B CA 1
ATOM 2451 C C . SER B 1 34 ? -0.759 17.031 -1.639 1 94.75 34 SER B C 1
ATOM 2453 O O . SER B 1 34 ? -0.164 17.625 -0.745 1 94.75 34 SER B O 1
ATOM 2455 N N . ALA B 1 35 ? -0.829 15.695 -1.694 1 97 35 ALA B N 1
ATOM 2456 C CA . ALA B 1 35 ? -0.182 14.875 -0.676 1 97 35 ALA B CA 1
ATOM 2457 C C . ALA B 1 35 ? 1.328 15.094 -0.667 1 97 35 ALA B C 1
ATOM 2459 O O . ALA B 1 35 ? 1.947 15.148 0.398 1 97 35 ALA B O 1
ATOM 2460 N N . HIS B 1 36 ? 1.857 15.195 -1.849 1 95.94 36 HIS B N 1
ATOM 2461 C CA . HIS B 1 36 ? 3.289 15.438 -1.981 1 95.94 36 HIS B CA 1
ATOM 2462 C C . HIS B 1 36 ? 3.691 16.75 -1.311 1 95.94 36 HIS B C 1
ATOM 2464 O O . HIS B 1 36 ? 4.652 16.781 -0.537 1 95.94 36 HIS B O 1
ATOM 2470 N N . ARG B 1 37 ? 2.957 17.75 -1.581 1 94.94 37 ARG B N 1
ATOM 2471 C CA . ARG B 1 37 ? 3.238 19.062 -0.994 1 94.94 37 ARG B CA 1
ATOM 2472 C C . ARG B 1 37 ? 3.107 19.016 0.525 1 94.94 37 ARG B C 1
ATOM 2474 O O . ARG B 1 37 ? 4.008 19.453 1.244 1 94.94 37 ARG B O 1
ATOM 2481 N N . PHE B 1 38 ? 2.055 18.469 1.008 1 97.12 38 PHE B N 1
ATOM 2482 C CA . PHE B 1 38 ? 1.799 18.406 2.441 1 97.12 38 PHE B CA 1
ATOM 2483 C C . PHE B 1 38 ? 2.822 17.531 3.141 1 97.12 38 PHE B C 1
ATOM 2485 O O . PHE B 1 38 ? 3.373 17.906 4.176 1 97.12 38 PHE B O 1
ATOM 2492 N N . GLY B 1 39 ? 3.078 16.344 2.564 1 97.75 39 GLY B N 1
ATOM 2493 C CA . GLY B 1 39 ? 4.02 15.406 3.16 1 97.75 39 GLY B CA 1
ATOM 2494 C C . GLY B 1 39 ? 5.43 15.953 3.244 1 97.75 39 GLY B C 1
ATOM 2495 O O . GLY B 1 39 ? 6.109 15.781 4.262 1 97.75 39 GLY B O 1
ATOM 2496 N N . SER B 1 40 ? 5.852 16.625 2.211 1 96.38 40 SER B N 1
ATOM 2497 C CA . SER B 1 40 ? 7.191 17.203 2.17 1 96.38 40 SER B CA 1
ATOM 2498 C C . SER B 1 40 ? 7.336 18.328 3.18 1 96.38 40 SER B C 1
ATOM 2500 O O . SER B 1 40 ? 8.336 18.406 3.9 1 96.38 40 SER B O 1
ATOM 2502 N N . GLN B 1 41 ? 6.32 19.172 3.254 1 96.81 41 GLN B N 1
ATOM 2503 C CA . GLN B 1 41 ? 6.34 20.281 4.203 1 96.81 41 GLN B CA 1
ATOM 2504 C C . GLN B 1 41 ? 6.367 19.781 5.641 1 96.81 41 GLN B C 1
ATOM 2506 O O . GLN B 1 41 ? 7.113 20.297 6.473 1 96.81 41 GLN B O 1
ATOM 2511 N N . LEU B 1 42 ? 5.582 18.781 5.859 1 97.5 42 LEU B N 1
ATOM 2512 C CA . LEU B 1 42 ? 5.508 18.203 7.195 1 97.5 42 LEU B CA 1
ATOM 2513 C C . LEU B 1 42 ? 6.844 17.594 7.598 1 97.5 42 LEU B C 1
ATOM 2515 O O . LEU B 1 42 ? 7.336 17.828 8.703 1 97.5 42 LEU B O 1
ATOM 2519 N N . ALA B 1 43 ? 7.473 16.828 6.711 1 97.12 43 ALA B N 1
ATOM 2520 C CA . ALA B 1 43 ? 8.758 16.188 6.984 1 97.12 43 ALA B CA 1
ATOM 2521 C C . ALA B 1 43 ? 9.844 17.234 7.23 1 97.12 43 ALA B C 1
ATOM 2523 O O . ALA B 1 43 ? 10.633 17.109 8.172 1 97.12 43 ALA B O 1
ATOM 2524 N N . GLN B 1 44 ? 9.844 18.234 6.391 1 96 44 GLN B N 1
ATOM 2525 C CA . GLN B 1 44 ? 10.836 19.297 6.516 1 96 44 GLN B CA 1
ATOM 2526 C C . GLN B 1 44 ? 10.75 19.969 7.883 1 96 44 GLN B C 1
ATOM 2528 O O . GLN B 1 44 ? 11.766 20.156 8.555 1 96 44 GLN B O 1
ATOM 2533 N N . ALA B 1 45 ? 9.57 20.297 8.273 1 96.5 45 ALA B N 1
ATOM 2534 C CA . ALA B 1 45 ? 9.367 20.984 9.555 1 96.5 45 ALA B CA 1
ATOM 2535 C C . ALA B 1 45 ? 9.703 20.047 10.719 1 96.5 45 ALA B C 1
ATOM 2537 O O . ALA B 1 45 ? 10.305 20.484 11.703 1 96.5 45 ALA B O 1
ATOM 2538 N N . PHE B 1 46 ? 9.344 18.828 10.625 1 96.25 46 PHE B N 1
ATOM 2539 C CA . PHE B 1 46 ? 9.602 17.859 11.68 1 96.25 46 PHE B CA 1
ATOM 2540 C C . PHE B 1 46 ? 11.102 17.641 11.867 1 96.25 46 PHE B C 1
ATOM 2542 O O . PHE B 1 46 ? 11.594 17.594 12.992 1 96.25 46 PHE B O 1
ATOM 2549 N N . ILE B 1 47 ? 11.82 17.516 10.781 1 93.31 47 ILE B N 1
ATOM 2550 C CA . ILE B 1 47 ? 13.273 17.328 10.805 1 93.31 47 ILE B CA 1
ATOM 2551 C C . ILE B 1 47 ? 13.93 18.516 11.477 1 93.31 47 ILE B C 1
ATOM 2553 O O . ILE B 1 47 ? 14.836 18.359 12.297 1 93.31 47 ILE B O 1
ATOM 2557 N N . ALA B 1 48 ? 13.484 19.656 11.117 1 92.06 48 ALA B N 1
ATOM 2558 C CA . ALA B 1 48 ? 14.07 20.891 11.664 1 92.06 48 ALA B CA 1
ATOM 2559 C C . ALA B 1 48 ? 13.859 20.953 13.18 1 92.06 48 ALA B C 1
ATOM 2561 O O . ALA B 1 48 ? 14.742 21.422 13.906 1 92.06 48 ALA B O 1
ATOM 2562 N N . GLU B 1 49 ? 12.766 20.5 13.641 1 90.19 49 GLU B N 1
ATOM 2563 C CA . GLU B 1 49 ? 12.438 20.594 15.055 1 90.19 49 GLU B CA 1
ATOM 2564 C C . GLU B 1 49 ? 13.07 19.438 15.844 1 90.19 49 GLU B C 1
ATOM 2566 O O . GLU B 1 49 ? 13.438 19.609 17 1 90.19 49 GLU B O 1
ATOM 2571 N N . LYS B 1 50 ? 13.125 18.266 15.297 1 81.12 50 LYS B N 1
ATOM 2572 C CA . LYS B 1 50 ? 13.531 17.078 16.031 1 81.12 50 LYS B CA 1
ATOM 2573 C C . LYS B 1 50 ? 14.859 16.531 15.516 1 81.12 50 LYS B C 1
ATOM 2575 O O . LYS B 1 50 ? 15.016 15.32 15.336 1 81.12 50 LYS B O 1
ATOM 2580 N N . LEU B 1 51 ? 15.711 17.281 15.266 1 64.69 51 LEU B N 1
ATOM 2581 C CA . LEU B 1 51 ? 17 16.938 14.664 1 64.69 51 LEU B CA 1
ATOM 2582 C C . LEU B 1 51 ? 17.719 15.883 15.508 1 64.69 51 LEU B C 1
ATOM 2584 O O . LEU B 1 51 ? 18.297 14.945 14.961 1 64.69 51 LEU B O 1
ATOM 2588 N N . GLY B 1 52 ? 17.578 15.984 16.703 1 66.94 52 GLY B N 1
ATOM 2589 C CA . GLY B 1 52 ? 18.266 15.094 17.625 1 66.94 52 GLY B CA 1
ATOM 2590 C C . GLY B 1 52 ? 17.781 13.664 17.547 1 66.94 52 GLY B C 1
ATOM 2591 O O . GLY B 1 52 ? 18.516 12.734 17.891 1 66.94 52 GLY B O 1
ATOM 2592 N N . VAL B 1 53 ? 16.688 13.43 17.156 1 66.88 53 VAL B N 1
ATOM 2593 C CA . VAL B 1 53 ? 16.062 12.109 17.062 1 66.88 53 VAL B CA 1
ATOM 2594 C C . VAL B 1 53 ? 16.75 11.297 15.969 1 66.88 53 VAL B C 1
ATOM 2596 O O . VAL B 1 53 ? 16.969 10.094 16.125 1 66.88 53 VAL B O 1
ATOM 2599 N N . PHE B 1 54 ? 17.234 11.891 15 1 72.75 54 PHE B N 1
ATOM 2600 C CA . PHE B 1 54 ? 17.688 11.211 13.789 1 72.75 54 PHE B CA 1
ATOM 2601 C C . PHE B 1 54 ? 19.188 10.961 13.828 1 72.75 54 PHE B C 1
ATOM 2603 O O . PHE B 1 54 ? 19.719 10.211 13.008 1 72.75 54 PHE B O 1
ATOM 2610 N N . GLN B 1 55 ? 19.75 11.469 14.812 1 67.75 55 GLN B N 1
ATOM 2611 C CA . GLN B 1 55 ? 21.188 11.344 14.875 1 67.75 55 GLN B CA 1
ATOM 2612 C C . GLN B 1 55 ? 21.594 10.102 15.68 1 67.75 55 GLN B C 1
ATOM 2614 O O . GLN B 1 55 ? 22.766 9.688 15.641 1 67.75 55 GLN B O 1
ATOM 2619 N N . ASP B 1 56 ? 20.547 9.57 16.266 1 66.19 56 ASP B N 1
ATOM 2620 C CA . ASP B 1 56 ? 20.844 8.32 16.969 1 66.19 56 ASP B CA 1
ATOM 2621 C C . ASP B 1 56 ? 20.812 7.133 16.016 1 66.19 56 ASP B C 1
ATOM 2623 O O . ASP B 1 56 ? 19.734 6.645 15.656 1 66.19 56 ASP B O 1
ATOM 2627 N N . SER B 1 57 ? 21.938 6.648 15.602 1 66.06 57 SER B N 1
ATOM 2628 C CA . SER B 1 57 ? 22.094 5.613 14.586 1 66.06 57 SER B CA 1
ATOM 2629 C C . SER B 1 57 ? 21.797 4.23 15.156 1 66.06 57 SER B C 1
ATOM 2631 O O . SER B 1 57 ? 21.703 3.252 14.406 1 66.06 57 SER B O 1
ATOM 2633 N N . SER B 1 58 ? 21.469 4.195 16.375 1 73.56 58 SER B N 1
ATOM 2634 C CA . SER B 1 58 ? 21.297 2.879 16.969 1 73.56 58 SER B CA 1
ATOM 2635 C C . SER B 1 58 ? 19.859 2.383 16.812 1 73.56 58 SER B C 1
ATOM 2637 O O . SER B 1 58 ? 19.594 1.195 17 1 73.56 58 SER B O 1
ATOM 2639 N N . LYS B 1 59 ? 19.016 3.303 16.438 1 83.62 59 LYS B N 1
ATOM 2640 C CA . LYS B 1 59 ? 17.609 2.916 16.344 1 83.62 59 LYS B CA 1
ATOM 2641 C C . LYS B 1 59 ? 17.078 3.133 14.93 1 83.62 59 LYS B C 1
ATOM 2643 O O . LYS B 1 59 ? 17.406 4.133 14.281 1 83.62 59 LYS B O 1
ATOM 2648 N N . ASP B 1 60 ? 16.312 2.209 14.586 1 89.88 60 ASP B N 1
ATOM 2649 C CA . ASP B 1 60 ? 15.641 2.363 13.297 1 89.88 60 ASP B CA 1
ATOM 2650 C C . ASP B 1 60 ? 14.391 3.225 13.422 1 89.88 60 ASP B C 1
ATOM 2652 O O . ASP B 1 60 ? 13.828 3.365 14.508 1 89.88 60 ASP B O 1
ATOM 2656 N N . ILE B 1 61 ? 14.125 3.861 12.398 1 94.44 61 ILE B N 1
ATOM 2657 C CA . ILE B 1 61 ? 12.93 4.691 12.344 1 94.44 61 ILE B CA 1
ATOM 2658 C C . ILE B 1 61 ? 11.852 4 11.508 1 94.44 61 ILE B C 1
ATOM 2660 O O . ILE B 1 61 ? 12.125 3.512 10.414 1 94.44 61 ILE B O 1
ATOM 2664 N N . VAL B 1 62 ? 10.695 3.91 12.086 1 95.81 62 VAL B N 1
ATOM 2665 C CA . VAL B 1 62 ? 9.539 3.35 11.383 1 95.81 62 VAL B CA 1
ATOM 2666 C C . VAL B 1 62 ? 8.406 4.371 11.367 1 95.81 62 VAL B C 1
ATOM 2668 O O . VAL B 1 62 ? 8.062 4.957 12.398 1 95.81 62 VAL B O 1
ATOM 2671 N N . VAL B 1 63 ? 7.844 4.617 10.172 1 97.56 63 VAL B N 1
ATOM 2672 C CA . VAL B 1 63 ? 6.777 5.598 10.016 1 97.56 63 VAL B CA 1
ATOM 2673 C C . VAL B 1 63 ? 5.465 4.887 9.695 1 97.56 63 VAL B C 1
ATOM 2675 O O . VAL B 1 63 ? 5.406 4.062 8.781 1 97.56 63 VAL B O 1
ATOM 2678 N N . ALA B 1 64 ? 4.414 5.246 10.398 1 97.25 64 ALA B N 1
ATOM 2679 C CA . ALA B 1 64 ? 3.154 4.512 10.305 1 97.25 64 ALA B CA 1
ATOM 2680 C C . ALA B 1 64 ? 2.002 5.438 9.93 1 97.25 64 ALA B C 1
ATOM 2682 O O . ALA B 1 64 ? 2.064 6.645 10.172 1 97.25 64 ALA B O 1
ATOM 2683 N N . ALA B 1 65 ? 1.037 4.91 9.25 1 97.12 65 ALA B N 1
ATOM 2684 C CA . ALA B 1 65 ? -0.297 5.461 9.031 1 97.12 65 ALA B CA 1
ATOM 2685 C C . ALA B 1 65 ? -1.377 4.426 9.328 1 97.12 65 ALA B C 1
ATOM 2687 O O . ALA B 1 65 ? -1.149 3.225 9.18 1 97.12 65 ALA B O 1
ATOM 2688 N N . ALA B 1 66 ? -2.504 4.902 9.734 1 95 66 ALA B N 1
ATOM 2689 C CA . ALA B 1 66 ? -3.561 3.992 10.164 1 95 66 ALA B CA 1
ATOM 2690 C C . ALA B 1 66 ? -4.73 4.012 9.18 1 95 66 ALA B C 1
ATOM 2692 O O . ALA B 1 66 ? -5.098 5.074 8.672 1 95 66 ALA B O 1
ATOM 2693 N N . SER B 1 67 ? -5.254 2.861 8.914 1 94.12 67 SER B N 1
ATOM 2694 C CA . SER B 1 67 ? -6.496 2.734 8.164 1 94.12 67 SER B CA 1
ATOM 2695 C C . SER B 1 67 ? -7.129 1.363 8.367 1 94.12 67 SER B C 1
ATOM 2697 O O . SER B 1 67 ? -6.527 0.481 8.984 1 94.12 67 SER B O 1
ATOM 2699 N N . ASP B 1 68 ? -8.289 1.248 8 1 93.38 68 ASP B N 1
ATOM 2700 C CA . ASP B 1 68 ? -8.883 -0.079 7.852 1 93.38 68 ASP B CA 1
ATOM 2701 C C . ASP B 1 68 ? -8.516 -0.693 6.5 1 93.38 68 ASP B C 1
ATOM 2703 O O . ASP B 1 68 ? -7.379 -0.554 6.039 1 93.38 68 ASP B O 1
ATOM 2707 N N . TYR B 1 69 ? -9.438 -1.382 5.867 1 95.5 69 TYR B N 1
ATOM 2708 C CA . TYR B 1 69 ? -9.164 -2.037 4.594 1 95.5 69 TYR B CA 1
ATOM 2709 C C . TYR B 1 69 ? -8.844 -1.013 3.51 1 95.5 69 TYR B C 1
ATOM 2711 O O . TYR B 1 69 ? -7.988 -1.247 2.656 1 95.5 69 TYR B O 1
ATOM 2719 N N . VAL B 1 70 ? -9.523 0.089 3.531 1 96.88 70 VAL B N 1
ATOM 2720 C CA . VAL B 1 70 ? -9.367 1.135 2.527 1 96.88 70 VAL B CA 1
ATOM 2721 C C . VAL B 1 70 ? -8.336 2.158 3.006 1 96.88 70 VAL B C 1
ATOM 2723 O O . VAL B 1 70 ? -8.477 2.729 4.09 1 96.88 70 VAL B O 1
ATOM 2726 N N . PRO B 1 71 ? -7.301 2.395 2.221 1 96.94 71 PRO B N 1
ATOM 2727 C CA . PRO B 1 71 ? -6.32 3.406 2.625 1 96.94 71 PRO B CA 1
ATOM 2728 C C . PRO B 1 71 ? -6.918 4.809 2.703 1 96.94 71 PRO B C 1
ATOM 2730 O O . PRO B 1 71 ? -7.836 5.137 1.947 1 96.94 71 PRO B O 1
ATOM 2733 N N . SER B 1 72 ? -6.465 5.57 3.609 1 95.94 72 SER B N 1
ATOM 2734 C CA . SER B 1 72 ? -6.836 6.977 3.705 1 95.94 72 SER B CA 1
ATOM 2735 C C . SER B 1 72 ? -5.809 7.867 3.012 1 95.94 72 SER B C 1
ATOM 2737 O O . SER B 1 72 ? -4.75 7.395 2.594 1 95.94 72 SER B O 1
ATOM 2739 N N . ALA B 1 73 ? -6.137 9.102 2.916 1 96.31 73 ALA B N 1
ATOM 2740 C CA . ALA B 1 73 ? -5.223 10.07 2.324 1 96.31 73 ALA B CA 1
ATOM 2741 C C . ALA B 1 73 ? -3.914 10.141 3.105 1 96.31 73 ALA B C 1
ATOM 2743 O O . ALA B 1 73 ? -2.883 10.539 2.564 1 96.31 73 ALA B O 1
ATOM 2744 N N . THR B 1 74 ? -3.926 9.711 4.344 1 97.12 74 THR B N 1
ATOM 2745 C CA . THR B 1 74 ? -2.752 9.773 5.207 1 97.12 74 THR B CA 1
ATOM 2746 C C . THR B 1 74 ? -1.668 8.82 4.715 1 97.12 74 THR B C 1
ATOM 2748 O O . THR B 1 74 ? -0.483 9.023 4.984 1 97.12 74 THR B O 1
ATOM 2751 N N . HIS B 1 75 ? -2.074 7.793 4.004 1 98.06 75 HIS B N 1
ATOM 2752 C CA . HIS B 1 75 ? -1.08 6.879 3.451 1 98.06 75 HIS B CA 1
ATOM 2753 C C . HIS B 1 75 ? -0.223 7.57 2.396 1 98.06 75 HIS B C 1
ATOM 2755 O O . HIS B 1 75 ? 0.992 7.367 2.346 1 98.06 75 HIS B O 1
ATOM 2761 N N . ALA B 1 76 ? -0.892 8.367 1.58 1 97.75 76 ALA B N 1
ATOM 2762 C CA . ALA B 1 76 ? -0.126 9.156 0.623 1 97.75 76 ALA B CA 1
ATOM 2763 C C . ALA B 1 76 ? 0.74 10.195 1.336 1 97.75 76 ALA B C 1
ATOM 2765 O O . ALA B 1 76 ? 1.892 10.414 0.956 1 97.75 76 ALA B O 1
ATOM 2766 N N . LEU B 1 77 ? 0.19 10.82 2.357 1 98.25 77 LEU B N 1
ATOM 2767 C CA . LEU B 1 77 ? 0.94 11.766 3.174 1 98.25 77 LEU B CA 1
ATOM 2768 C C . LEU B 1 77 ? 2.195 11.117 3.746 1 98.25 77 LEU B C 1
ATOM 2770 O O . LEU B 1 77 ? 3.291 11.672 3.641 1 98.25 77 LEU B O 1
ATOM 2774 N N . ARG B 1 78 ? 2.031 9.961 4.305 1 98.44 78 ARG B N 1
ATOM 2775 C CA . ARG B 1 78 ? 3.146 9.219 4.891 1 98.44 78 ARG B CA 1
ATOM 2776 C C . ARG B 1 78 ? 4.195 8.883 3.834 1 98.44 78 ARG B C 1
ATOM 2778 O O . ARG B 1 78 ? 5.398 8.977 4.098 1 98.44 78 ARG B O 1
ATOM 2785 N N . GLN B 1 79 ? 3.73 8.477 2.689 1 97.69 79 GLN B N 1
ATOM 2786 C CA . GLN B 1 79 ? 4.66 8.117 1.621 1 97.69 79 GLN B CA 1
ATOM 2787 C C . GLN B 1 79 ? 5.598 9.273 1.296 1 97.69 79 GLN B C 1
ATOM 2789 O O . GLN B 1 79 ? 6.812 9.086 1.216 1 97.69 79 GLN B O 1
ATOM 2794 N N . HIS B 1 80 ? 5.062 10.406 1.154 1 97.5 80 HIS B N 1
ATOM 2795 C CA . HIS B 1 80 ? 5.867 11.562 0.78 1 97.5 80 HIS B CA 1
ATOM 2796 C C . HIS B 1 80 ? 6.676 12.078 1.967 1 97.5 80 HIS B C 1
ATOM 2798 O O . HIS B 1 80 ? 7.789 12.57 1.796 1 97.5 80 HIS B O 1
ATOM 2804 N N . PHE B 1 81 ? 6.109 11.977 3.172 1 98.38 81 PHE B N 1
ATOM 2805 C CA . PHE B 1 81 ? 6.855 12.297 4.387 1 98.38 81 PHE B CA 1
ATOM 2806 C C . PHE B 1 81 ? 8.109 11.438 4.488 1 98.38 81 PHE B C 1
ATOM 2808 O O . PHE B 1 81 ? 9.211 11.961 4.68 1 98.38 81 PHE B O 1
ATOM 2815 N N . VAL B 1 82 ? 7.996 10.164 4.305 1 98.12 82 VAL B N 1
ATOM 2816 C CA . VAL B 1 82 ? 9.102 9.227 4.418 1 98.12 82 VAL B CA 1
ATOM 2817 C C . VAL B 1 82 ? 10.117 9.484 3.307 1 98.12 82 VAL B C 1
ATOM 2819 O O . VAL B 1 82 ? 11.328 9.406 3.533 1 98.12 82 VAL B O 1
ATOM 2822 N N . ALA B 1 83 ? 9.594 9.711 2.105 1 97.19 83 ALA B N 1
ATOM 2823 C CA . ALA B 1 83 ? 10.484 9.984 0.983 1 97.19 83 ALA B CA 1
ATOM 2824 C C . ALA B 1 83 ? 11.406 11.164 1.289 1 97.19 83 ALA B C 1
ATOM 2826 O O . ALA B 1 83 ? 12.617 11.086 1.089 1 97.19 83 ALA B O 1
ATOM 2827 N N . TYR B 1 84 ? 10.828 12.227 1.804 1 96.31 84 TYR B N 1
ATOM 2828 C CA . TYR B 1 84 ? 11.609 13.406 2.152 1 96.31 84 TYR B CA 1
ATOM 2829 C C . TYR B 1 84 ? 12.562 13.109 3.309 1 96.31 84 TYR B C 1
ATOM 2831 O O . TYR B 1 84 ? 13.742 13.461 3.256 1 96.31 84 TYR B O 1
ATOM 2839 N N . LEU B 1 85 ? 12.078 12.492 4.305 1 96.19 85 LEU B N 1
ATOM 2840 C CA . LEU B 1 85 ? 12.867 12.125 5.477 1 96.19 85 LEU B CA 1
ATOM 2841 C C . LEU B 1 85 ? 14.07 11.281 5.082 1 96.19 85 LEU B C 1
ATOM 2843 O O . LEU B 1 85 ? 15.195 11.531 5.531 1 96.19 85 LEU B O 1
ATOM 2847 N N . ASN B 1 86 ? 13.859 10.305 4.219 1 95.81 86 ASN B N 1
ATOM 2848 C CA . ASN B 1 86 ? 14.914 9.367 3.836 1 95.81 86 ASN B CA 1
ATOM 2849 C C . ASN B 1 86 ? 16 10.055 3.012 1 95.81 86 ASN B C 1
ATOM 2851 O O . ASN B 1 86 ? 17.172 9.695 3.105 1 95.81 86 ASN B O 1
ATOM 2855 N N . ARG B 1 87 ? 15.57 11.008 2.227 1 93.69 87 ARG B N 1
ATOM 2856 C CA . ARG B 1 87 ? 16.578 11.789 1.524 1 93.69 87 ARG B CA 1
ATOM 2857 C C . ARG B 1 87 ? 17.5 12.516 2.508 1 93.69 87 ARG B C 1
ATOM 2859 O O . ARG B 1 87 ? 18.719 12.562 2.314 1 93.69 87 ARG B O 1
ATOM 2866 N N . HIS B 1 88 ? 16.906 13.031 3.521 1 91.94 88 HIS B N 1
ATOM 2867 C CA . HIS B 1 88 ? 17.688 13.695 4.562 1 91.94 88 HIS B CA 1
ATOM 2868 C C . HIS B 1 88 ? 18.547 12.695 5.316 1 91.94 88 HIS B C 1
ATOM 2870 O O . HIS B 1 88 ? 19.734 12.945 5.547 1 91.94 88 HIS B O 1
ATOM 2876 N N . LEU B 1 89 ? 18.031 11.547 5.656 1 92.12 89 LEU B N 1
ATOM 2877 C CA . LEU B 1 89 ? 18.734 10.562 6.473 1 92.12 89 LEU B CA 1
ATOM 2878 C C . LEU B 1 89 ? 19.984 10.055 5.758 1 92.12 89 LEU B C 1
ATOM 2880 O O . LEU B 1 89 ? 21.047 9.969 6.363 1 92.12 89 LEU B O 1
ATOM 2884 N N . ILE B 1 90 ? 19.906 9.766 4.504 1 90.12 90 ILE B N 1
ATOM 2885 C CA . ILE B 1 90 ? 21.047 9.188 3.811 1 90.12 90 ILE B CA 1
ATOM 2886 C C . ILE B 1 90 ? 22.141 10.242 3.627 1 90.12 90 ILE B C 1
ATOM 2888 O O . ILE B 1 90 ? 23.328 9.914 3.549 1 90.12 90 ILE B O 1
ATOM 2892 N N . THR B 1 91 ? 21.75 11.508 3.58 1 87.12 91 THR B N 1
ATOM 2893 C CA . THR B 1 91 ? 22.734 12.578 3.479 1 87.12 91 THR B CA 1
ATOM 2894 C C . THR B 1 91 ? 23.516 12.719 4.781 1 87.12 91 THR B C 1
ATOM 2896 O O . THR B 1 91 ? 24.625 13.25 4.793 1 87.12 91 THR B O 1
ATOM 2899 N N . THR B 1 92 ? 22.984 12.289 5.816 1 85.56 92 THR B N 1
ATOM 2900 C CA . THR B 1 92 ? 23.656 12.375 7.113 1 85.56 92 THR B CA 1
ATOM 2901 C C . THR B 1 92 ? 24.156 11 7.547 1 85.56 92 THR B C 1
ATOM 2903 O O . THR B 1 92 ? 24.406 10.773 8.734 1 85.56 92 THR B O 1
ATOM 2906 N N . ASP B 1 93 ? 24.156 10.039 6.652 1 85.25 93 ASP B N 1
ATOM 2907 C CA . ASP B 1 93 ? 24.703 8.695 6.832 1 85.25 93 ASP B CA 1
ATOM 2908 C C . ASP B 1 93 ? 23.875 7.895 7.84 1 85.25 93 ASP B C 1
ATOM 2910 O O . ASP B 1 93 ? 24.438 7.18 8.68 1 85.25 93 ASP B O 1
ATOM 2914 N N . CYS B 1 94 ? 22.641 8.203 7.867 1 88.94 94 CYS B N 1
ATOM 2915 C CA . CYS B 1 94 ? 21.703 7.449 8.703 1 88.94 94 CYS B CA 1
ATOM 2916 C C . CYS B 1 94 ? 20.922 6.438 7.879 1 88.94 94 CYS B C 1
ATOM 2918 O O . CYS B 1 94 ? 20.844 6.562 6.656 1 88.94 94 CYS B O 1
ATOM 2920 N N . LYS B 1 95 ? 20.422 5.406 8.547 1 90.62 95 LYS B N 1
ATOM 2921 C CA . LYS B 1 95 ? 19.594 4.395 7.891 1 90.62 95 LYS B CA 1
ATOM 2922 C C . LYS B 1 95 ? 18.25 4.973 7.473 1 90.62 95 LYS B C 1
ATOM 2924 O O . LYS B 1 95 ? 17.625 5.727 8.227 1 90.62 95 LYS B O 1
ATOM 2929 N N . PRO B 1 96 ? 17.875 4.641 6.289 1 93.62 96 PRO B N 1
ATOM 2930 C CA . PRO B 1 96 ? 16.547 5.105 5.879 1 93.62 96 PRO B CA 1
ATOM 2931 C C . PRO B 1 96 ? 15.43 4.57 6.773 1 93.62 96 PRO B C 1
ATOM 2933 O O . PRO B 1 96 ? 15.508 3.432 7.246 1 93.62 96 PRO B O 1
ATOM 2936 N N . ALA B 1 97 ? 14.445 5.391 6.973 1 95.25 97 ALA B N 1
ATOM 2937 C CA . ALA B 1 97 ? 13.258 4.984 7.715 1 95.25 97 ALA B CA 1
ATOM 2938 C C . ALA B 1 97 ? 12.453 3.947 6.938 1 95.25 97 ALA B C 1
ATOM 2940 O O . ALA B 1 97 ? 12.461 3.941 5.707 1 95.25 97 ALA B O 1
ATOM 2941 N N . GLN B 1 98 ? 11.781 3.074 7.668 1 95.38 98 GLN B N 1
ATOM 2942 C CA . GLN B 1 98 ? 10.875 2.086 7.09 1 95.38 98 GLN B CA 1
ATOM 2943 C C . GLN B 1 98 ? 9.422 2.504 7.27 1 95.38 98 GLN B C 1
ATOM 2945 O O . GLN B 1 98 ? 9.125 3.471 7.977 1 95.38 98 GLN B O 1
ATOM 2950 N N . LYS B 1 99 ? 8.555 1.76 6.559 1 97.06 99 LYS B N 1
ATOM 2951 C CA . LYS B 1 99 ? 7.129 2.041 6.652 1 97.06 99 LYS B CA 1
ATOM 2952 C C . LYS B 1 99 ? 6.375 0.859 7.254 1 97.06 99 LYS B C 1
ATOM 2954 O O . LYS B 1 99 ? 6.727 -0.297 7.016 1 97.06 99 LYS B O 1
ATOM 2959 N N . ILE B 1 100 ? 5.363 1.192 7.992 1 96.56 100 ILE B N 1
ATOM 2960 C CA . ILE B 1 100 ? 4.504 0.16 8.562 1 96.56 100 ILE B CA 1
ATOM 2961 C C . ILE B 1 100 ? 3.061 0.659 8.609 1 96.56 100 ILE B C 1
ATOM 2963 O O . ILE B 1 100 ? 2.816 1.866 8.664 1 96.56 100 ILE B O 1
ATOM 2967 N N . ASP B 1 101 ? 2.111 -0.244 8.508 1 95.88 101 ASP B N 1
ATOM 2968 C CA . ASP B 1 101 ? 0.701 0.121 8.602 1 95.88 101 ASP B CA 1
ATOM 2969 C C . ASP B 1 101 ? 0.131 -0.228 9.969 1 95.88 101 ASP B C 1
ATOM 2971 O O . ASP B 1 101 ? 0.464 -1.269 10.539 1 95.88 101 ASP B O 1
ATOM 2975 N N . ILE B 1 102 ? -0.678 0.637 10.484 1 95.38 102 ILE B N 1
ATOM 2976 C CA . ILE B 1 102 ? -1.543 0.337 11.617 1 95.38 102 ILE B CA 1
ATOM 2977 C C . ILE B 1 102 ? -2.943 -0.018 11.117 1 95.38 102 ILE B C 1
ATOM 2979 O O . ILE B 1 102 ? -3.564 0.757 10.391 1 95.38 102 ILE B O 1
ATOM 2983 N N . TYR B 1 103 ? -3.391 -1.146 11.477 1 94.19 103 TYR B N 1
ATOM 2984 C CA . TYR B 1 103 ? -4.73 -1.562 11.07 1 94.19 103 TYR B CA 1
ATOM 2985 C C . TYR B 1 103 ? -5.77 -1.125 12.094 1 94.19 103 TYR B C 1
ATOM 2987 O O . TYR B 1 103 ? -5.676 -1.478 13.266 1 94.19 103 TYR B O 1
ATOM 2995 N N . ARG B 1 104 ? -6.695 -0.356 11.617 1 91.38 104 ARG B N 1
ATOM 2996 C CA . ARG B 1 104 ? -7.824 0.075 12.438 1 91.38 104 ARG B CA 1
ATOM 2997 C C . ARG B 1 104 ? -9.016 -0.855 12.258 1 91.38 104 ARG B C 1
ATOM 2999 O O . ARG B 1 104 ? -9.727 -0.781 11.25 1 91.38 104 ARG B O 1
ATOM 3006 N N . GLN B 1 105 ? -9.25 -1.682 13.211 1 87.19 105 GLN B N 1
ATOM 3007 C CA . GLN B 1 105 ? -10.375 -2.609 13.164 1 87.19 105 GLN B CA 1
ATOM 3008 C C . GLN B 1 105 ? -11.641 -1.97 13.742 1 87.19 105 GLN B C 1
ATOM 3010 O O . GLN B 1 105 ? -11.68 -1.625 14.922 1 87.19 105 GLN B O 1
ATOM 3015 N N . LYS B 1 106 ? -12.633 -1.801 12.922 1 76.06 106 LYS B N 1
ATOM 3016 C CA . LYS B 1 106 ? -13.883 -1.199 13.367 1 76.06 106 LYS B CA 1
ATOM 3017 C C . LYS B 1 106 ? -14.836 -2.258 13.914 1 76.06 106 LYS B C 1
ATOM 3019 O O . LYS B 1 106 ? -14.906 -3.371 13.398 1 76.06 106 LYS B O 1
ATOM 3024 N N . GLU B 1 107 ? -15.289 -1.991 15.125 1 69 107 GLU B N 1
ATOM 3025 C CA . GLU B 1 107 ? -16.297 -2.898 15.656 1 69 107 GLU B CA 1
ATOM 3026 C C . GLU B 1 107 ? -17.531 -2.93 14.758 1 69 107 GLU B C 1
ATOM 3028 O O . GLU B 1 107 ? -18.047 -1.88 14.352 1 69 107 GLU B O 1
ATOM 3033 N N . ARG B 1 108 ? -17.766 -3.775 13.977 1 57.34 108 ARG B N 1
ATOM 3034 C CA . ARG B 1 108 ? -18.891 -3.908 13.062 1 57.34 108 ARG B CA 1
ATOM 3035 C C . ARG B 1 108 ? -20.188 -4.113 13.82 1 57.34 108 ARG B C 1
ATOM 3037 O O . ARG B 1 108 ? -20.5 -5.23 14.25 1 57.34 108 ARG B O 1
ATOM 3044 N N . GLY B 1 109 ? -20.344 -3.568 15 1 44.97 109 GLY B N 1
ATOM 3045 C CA . GLY B 1 109 ? -21.703 -3.77 15.484 1 44.97 109 GLY B CA 1
ATOM 3046 C C . GLY B 1 109 ? -22.766 -3.457 14.445 1 44.97 109 GLY B C 1
ATOM 3047 O O . GLY B 1 109 ? -22.453 -2.879 13.398 1 44.97 109 GLY B O 1
ATOM 3048 N N . VAL B 1 110 ? -24.109 -3.781 14.773 1 37.44 110 VAL B N 1
ATOM 3049 C CA . VAL B 1 110 ? -25.406 -3.533 14.133 1 37.44 110 VAL B CA 1
ATOM 3050 C C . VAL B 1 110 ? -25.469 -2.094 13.625 1 37.44 110 VAL B C 1
ATOM 3052 O O . VAL B 1 110 ? -25.25 -1.151 14.391 1 37.44 110 VAL B O 1
ATOM 3055 N N . ILE B 1 111 ? -25.062 -1.82 12.383 1 37.75 111 ILE B N 1
ATOM 3056 C CA . ILE B 1 111 ? -25.562 -0.547 11.875 1 37.75 111 ILE B CA 1
ATOM 3057 C C . ILE B 1 111 ? -26.766 -0.094 12.695 1 37.75 111 ILE B C 1
ATOM 3059 O O . ILE B 1 111 ? -27.844 -0.679 12.602 1 37.75 111 ILE B O 1
ATOM 3063 N N . GLU B 1 112 ? -26.766 0.158 13.891 1 36.97 112 GLU B N 1
ATOM 3064 C CA . GLU B 1 112 ? -27.891 0.821 14.523 1 36.97 112 GLU B CA 1
ATOM 3065 C C . GLU B 1 112 ? -28.344 2.043 13.727 1 36.97 112 GLU B C 1
ATOM 3067 O O . GLU B 1 112 ? -27.516 2.738 13.133 1 36.97 112 GLU B O 1
ATOM 3072 N N . CYS B 1 113 ? -29.641 2.086 13.273 1 31.33 113 CYS B N 1
ATOM 3073 C CA . CYS B 1 113 ? -30.391 3.188 12.664 1 31.33 113 CYS B CA 1
ATOM 3074 C C . CYS B 1 113 ? -29.859 4.531 13.164 1 31.33 113 CYS B C 1
ATOM 3076 O O . CYS B 1 113 ? -29.703 4.738 14.367 1 31.33 113 CYS B O 1
ATOM 3078 N N . ALA B 1 114 ? -29.219 5.254 12.422 1 35 114 ALA B N 1
ATOM 3079 C CA . ALA B 1 114 ? -28.734 6.629 12.484 1 35 114 ALA B CA 1
ATOM 3080 C C . ALA B 1 114 ? -29.625 7.488 13.375 1 35 114 ALA B C 1
ATOM 3082 O O 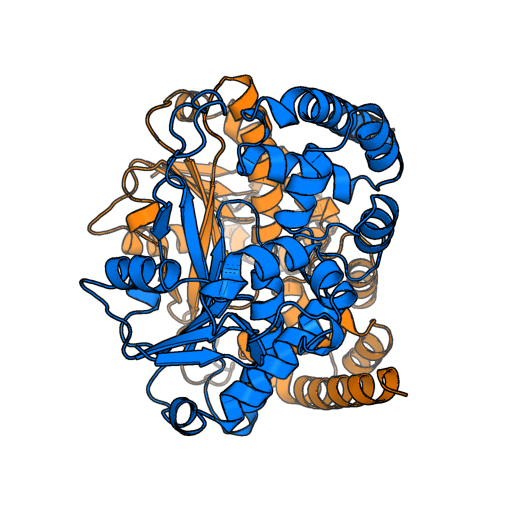. ALA B 1 114 ? -29.359 8.68 13.555 1 35 114 ALA B O 1
ATOM 3083 N N . GLY B 1 115 ? -30.781 7.125 13.773 1 31.33 115 GLY B N 1
ATOM 3084 C CA . GLY B 1 115 ? -31.594 8.156 14.391 1 31.33 115 GLY B CA 1
ATOM 3085 C C . GLY B 1 115 ? -30.984 8.742 15.648 1 31.33 115 GLY B C 1
ATOM 3086 O O . GLY B 1 115 ? -31.516 9.703 16.219 1 31.33 115 GLY B O 1
ATOM 3087 N N . THR B 1 116 ? -30.5 7.977 16.594 1 35.06 116 THR B N 1
ATOM 3088 C CA . THR B 1 116 ? -30.219 8.719 17.828 1 35.06 116 THR B CA 1
ATOM 3089 C C . THR B 1 116 ? -28.781 9.227 17.828 1 35.06 116 THR B C 1
ATOM 3091 O O . THR B 1 116 ? -27.859 8.492 17.484 1 35.06 116 THR B O 1
ATOM 3094 N N . ARG B 1 117 ? -28.453 10.5 17.734 1 35.69 117 ARG B N 1
ATOM 3095 C CA . ARG B 1 117 ? -27.312 11.406 17.75 1 35.69 117 ARG B CA 1
ATOM 3096 C C . ARG B 1 117 ? -26.219 10.898 18.688 1 35.69 117 ARG B C 1
ATOM 3098 O O . ARG B 1 117 ? -25.047 11.289 18.562 1 35.69 117 ARG B O 1
ATOM 3105 N N . ASP B 1 118 ? -26.547 10.422 19.844 1 36.38 118 ASP B N 1
ATOM 3106 C CA . ASP B 1 118 ? -25.625 10.227 20.953 1 36.38 118 ASP B CA 1
ATOM 3107 C C . ASP B 1 118 ? -24.719 9.016 20.703 1 36.38 118 ASP B C 1
ATOM 3109 O O . ASP B 1 118 ? -24.172 8.445 21.641 1 36.38 118 ASP B O 1
ATOM 3113 N N . GLN B 1 119 ? -24.875 8.289 19.609 1 40.66 119 GLN B N 1
ATOM 3114 C CA . GLN B 1 119 ? -24.25 6.973 19.516 1 40.66 119 GLN B CA 1
ATOM 3115 C C . GLN B 1 119 ? -22.734 7.09 19.328 1 40.66 119 GLN B C 1
ATOM 3117 O O . GLN B 1 119 ? -22.266 7.805 18.438 1 40.66 119 GLN B O 1
ATOM 3122 N N . LYS B 1 120 ? -21.859 6.77 20.359 1 42.56 120 LYS B N 1
ATOM 3123 C CA . LYS B 1 120 ? -20.406 6.676 20.531 1 42.56 120 LYS B CA 1
ATOM 3124 C C . LYS B 1 120 ? -19.75 6.074 19.297 1 42.56 120 LYS B C 1
ATOM 3126 O O . LYS B 1 120 ? -20.281 5.137 18.688 1 42.56 120 LYS B O 1
ATOM 3131 N N . GLN B 1 121 ? -19.031 6.777 18.641 1 52.06 121 GLN B N 1
ATOM 3132 C CA . GLN B 1 121 ? -18.219 6.203 17.562 1 52.06 121 GLN B CA 1
ATOM 3133 C C . GLN B 1 121 ? -17.75 4.793 17.922 1 52.06 121 GLN B C 1
ATOM 3135 O O . GLN B 1 121 ? -17.297 4.547 19.047 1 52.06 121 GLN B O 1
ATOM 3140 N N . PRO B 1 122 ? -18.203 3.703 17.156 1 54.44 122 PRO B N 1
ATOM 3141 C CA . PRO B 1 122 ? -17.766 2.346 17.484 1 54.44 122 PRO B CA 1
ATOM 3142 C C . PRO B 1 122 ? -16.297 2.279 17.875 1 54.44 122 PRO B C 1
ATOM 3144 O O . PRO B 1 122 ? -15.477 3.027 17.328 1 54.44 122 PRO B O 1
ATOM 3147 N N . LYS B 1 123 ? -16.047 1.74 19.047 1 63.09 123 LYS B N 1
ATOM 3148 C CA . LYS B 1 123 ? -14.695 1.504 19.547 1 63.09 123 LYS B CA 1
ATOM 3149 C C . LYS B 1 123 ? -13.836 0.809 18.5 1 63.09 123 LYS B C 1
ATOM 3151 O O . LYS B 1 123 ? -14.305 -0.103 17.812 1 63.09 123 LYS B O 1
ATOM 3156 N N . SER B 1 124 ? -12.766 1.441 18.016 1 76.44 124 SER B N 1
ATOM 3157 C CA . SER B 1 124 ? -11.797 0.849 17.109 1 76.44 124 SER B CA 1
ATOM 3158 C C . SER B 1 124 ? -10.609 0.26 17.875 1 76.44 124 SER B C 1
ATOM 3160 O O . SER B 1 124 ? -10.25 0.751 18.938 1 76.44 124 SER B O 1
ATOM 3162 N N . THR B 1 125 ? -10.234 -0.861 17.406 1 83.75 125 THR B N 1
ATOM 3163 C CA . THR B 1 125 ? -9 -1.453 17.891 1 83.75 125 THR B CA 1
ATOM 3164 C C . THR B 1 125 ? -7.891 -1.323 16.859 1 83.75 125 THR B C 1
ATOM 3166 O O . THR B 1 125 ? -8.125 -1.521 15.656 1 83.75 125 THR B O 1
ATOM 3169 N N . PHE B 1 126 ? -6.766 -0.957 17.375 1 89.5 126 PHE B N 1
ATOM 3170 C CA . PHE B 1 126 ? -5.633 -0.773 16.469 1 89.5 126 PHE B CA 1
ATOM 3171 C C . PHE B 1 126 ? -4.668 -1.95 16.578 1 89.5 126 PHE B C 1
ATOM 3173 O O . PHE B 1 126 ? -4.418 -2.465 17.656 1 89.5 126 PHE B O 1
ATOM 3180 N N . HIS B 1 127 ? -4.18 -2.422 15.453 1 90.81 127 HIS B N 1
ATOM 3181 C CA . HIS B 1 127 ? -3.188 -3.488 15.367 1 90.81 127 HIS B CA 1
ATOM 3182 C C . HIS B 1 127 ? -1.938 -3.018 14.625 1 90.81 127 HIS B C 1
ATOM 3184 O O . HIS B 1 127 ? -2.035 -2.387 13.57 1 90.81 127 HIS B O 1
ATOM 3190 N N . ILE B 1 128 ? -0.798 -3.309 15.211 1 92.94 128 ILE B N 1
ATOM 3191 C CA . ILE B 1 128 ? 0.49 -3.02 14.586 1 92.94 128 ILE B CA 1
ATOM 3192 C C . ILE B 1 128 ? 1.474 -4.148 14.883 1 92.94 128 ILE B C 1
ATOM 3194 O O . ILE B 1 128 ? 1.379 -4.805 15.922 1 92.94 128 ILE B O 1
ATOM 3198 N N . ASP B 1 129 ? 2.375 -4.418 14 1 92.38 129 ASP B N 1
ATOM 3199 C CA . ASP B 1 129 ? 3.424 -5.402 14.242 1 92.38 129 ASP B CA 1
ATOM 3200 C C . ASP B 1 129 ? 4.348 -4.953 15.375 1 92.38 129 ASP B C 1
ATOM 3202 O O . ASP B 1 129 ? 5.348 -4.27 15.125 1 92.38 129 ASP B O 1
ATOM 3206 N N . ARG B 1 130 ? 4.125 -5.426 16.5 1 89.38 130 ARG B N 1
ATOM 3207 C CA . ARG B 1 130 ? 4.832 -4.965 17.688 1 89.38 130 ARG B CA 1
ATOM 3208 C C . ARG B 1 130 ? 6.293 -5.402 17.656 1 89.38 130 ARG B C 1
ATOM 3210 O O . ARG B 1 130 ? 7.168 -4.703 18.172 1 89.38 130 ARG B O 1
ATOM 3217 N N . GLU B 1 131 ? 6.52 -6.512 17.125 1 87.81 131 GLU B N 1
ATOM 3218 C CA . GLU B 1 131 ? 7.898 -6.988 17.047 1 87.81 131 GLU B CA 1
ATOM 3219 C C . GLU B 1 131 ? 8.75 -6.094 16.156 1 87.81 131 GLU B C 1
ATOM 3221 O O . GLU B 1 131 ? 9.922 -5.848 16.453 1 87.81 131 GLU B O 1
ATOM 3226 N N . ARG B 1 132 ? 8.148 -5.602 15.188 1 89.94 132 ARG B N 1
ATOM 3227 C CA . ARG B 1 132 ? 8.875 -4.766 14.234 1 89.94 132 ARG B CA 1
ATOM 3228 C C . ARG B 1 132 ? 9.156 -3.389 14.828 1 89.94 132 ARG B C 1
ATOM 3230 O O . ARG B 1 132 ? 10.18 -2.77 14.516 1 89.94 132 ARG B O 1
ATOM 3237 N N . VAL B 1 133 ? 8.273 -2.928 15.641 1 91.88 133 VAL B N 1
ATOM 3238 C CA . VAL B 1 133 ? 8.422 -1.557 16.125 1 91.88 133 VAL B CA 1
ATOM 3239 C C . VAL B 1 133 ? 9.109 -1.555 17.484 1 91.88 133 VAL B C 1
ATOM 3241 O O . VAL B 1 133 ? 9.477 -0.497 18 1 91.88 133 VAL B O 1
ATOM 3244 N N . GLY B 1 134 ? 9.297 -2.727 18.094 1 90.5 134 GLY B N 1
ATOM 3245 C CA . GLY B 1 134 ? 9.914 -2.82 19.406 1 90.5 134 GLY B CA 1
ATOM 3246 C C . GLY B 1 134 ? 11.312 -2.236 19.453 1 90.5 134 GLY B C 1
ATOM 3247 O O . GLY B 1 134 ? 12.172 -2.613 18.656 1 90.5 134 GLY B O 1
ATOM 3248 N N . GLY B 1 135 ? 11.477 -1.273 20.359 1 89.5 135 GLY B N 1
ATOM 3249 C CA . GLY B 1 135 ? 12.789 -0.679 20.547 1 89.5 135 GLY B CA 1
ATOM 3250 C C . GLY B 1 135 ? 13.148 0.338 19.484 1 89.5 135 GLY B C 1
ATOM 3251 O O . GLY B 1 135 ? 14.25 0.894 19.5 1 89.5 135 GLY B O 1
ATOM 3252 N N . GLN B 1 136 ? 12.25 0.607 18.562 1 91.56 136 GLN B N 1
ATOM 3253 C CA . GLN B 1 136 ? 12.516 1.539 17.469 1 91.56 136 GLN B CA 1
ATOM 3254 C C . GLN B 1 136 ? 11.844 2.885 17.719 1 91.56 136 GLN B C 1
ATOM 3256 O O . GLN B 1 136 ? 11.102 3.043 18.688 1 91.56 136 GLN B O 1
ATOM 3261 N N . ILE B 1 137 ? 12.234 3.844 16.969 1 93.38 137 ILE B N 1
ATOM 3262 C CA . ILE B 1 137 ? 11.508 5.109 16.953 1 93.38 137 ILE B CA 1
ATOM 3263 C C . ILE B 1 137 ? 10.297 4.996 16.016 1 93.38 137 ILE B C 1
ATOM 3265 O O . ILE B 1 137 ? 10.445 4.707 14.828 1 93.38 137 ILE B O 1
ATOM 3269 N N . LEU B 1 138 ? 9.164 5.172 16.578 1 94.5 138 LEU B N 1
ATOM 3270 C CA . LEU B 1 138 ? 7.926 5.086 15.82 1 94.5 138 LEU B CA 1
ATOM 3271 C C . LEU B 1 138 ? 7.34 6.469 15.578 1 94.5 138 LEU B C 1
ATOM 3273 O O . LEU B 1 138 ? 7.125 7.238 16.516 1 94.5 138 LEU B O 1
ATOM 3277 N N . ILE B 1 139 ? 7.133 6.785 14.328 1 95.88 139 ILE B N 1
ATOM 3278 C CA . ILE B 1 139 ? 6.477 8.031 13.938 1 95.88 139 ILE B CA 1
ATOM 3279 C C . ILE B 1 139 ? 5.105 7.727 13.336 1 95.88 139 ILE B C 1
ATOM 3281 O O . ILE B 1 139 ? 5.008 7.035 12.32 1 95.88 139 ILE B O 1
ATOM 3285 N N . VAL B 1 140 ? 4.059 8.188 13.922 1 96.38 140 VAL B N 1
ATOM 3286 C CA . VAL B 1 140 ? 2.705 8.023 13.406 1 96.38 140 VAL B CA 1
ATOM 3287 C C . VAL B 1 140 ? 2.244 9.328 12.75 1 96.38 140 VAL B C 1
ATOM 3289 O O . VAL B 1 140 ? 2.141 10.359 13.422 1 96.38 140 VAL B O 1
ATOM 3292 N N . VAL B 1 141 ? 1.967 9.227 11.469 1 97.44 141 VAL B N 1
ATOM 3293 C CA . VAL B 1 141 ? 1.604 10.414 10.711 1 97.44 141 VAL B CA 1
ATOM 3294 C C . VAL B 1 141 ? 0.092 10.453 10.5 1 97.44 141 VAL B C 1
ATOM 3296 O O . VAL B 1 141 ? -0.528 9.422 10.227 1 97.44 141 VAL B O 1
ATOM 3299 N N . ASP B 1 142 ? -0.498 11.609 10.625 1 95.88 142 ASP B N 1
ATOM 3300 C CA . ASP B 1 142 ? -1.909 11.852 10.344 1 95.88 142 ASP B CA 1
ATOM 3301 C C . ASP B 1 142 ? -2.137 13.281 9.867 1 95.88 142 ASP B C 1
ATOM 3303 O O . ASP B 1 142 ? -1.235 14.117 9.953 1 95.88 142 ASP B O 1
ATOM 3307 N N . ASP B 1 143 ? -3.287 13.523 9.305 1 93.44 143 ASP B N 1
ATOM 3308 C CA . ASP B 1 143 ? -3.514 14.844 8.727 1 93.44 143 ASP B CA 1
ATOM 3309 C C . ASP B 1 143 ? -4.055 15.82 9.766 1 93.44 143 ASP B C 1
ATOM 3311 O O . ASP B 1 143 ? -3.57 16.953 9.883 1 93.44 143 ASP B O 1
ATOM 3315 N N . LEU B 1 144 ? -4.98 15.328 10.555 1 90.25 144 LEU B N 1
ATOM 3316 C CA . LEU B 1 144 ? -5.652 16.266 11.438 1 90.25 144 LEU B CA 1
ATOM 3317 C C . LEU B 1 144 ? -5.789 15.695 12.844 1 90.25 144 LEU B C 1
ATOM 3319 O O . LEU B 1 144 ? -6.246 14.562 13.016 1 90.25 144 LEU B O 1
ATOM 3323 N N . ARG B 1 145 ? -5.422 16.453 13.797 1 90.06 145 ARG B N 1
ATOM 3324 C CA . ARG B 1 145 ? -5.613 16.156 15.211 1 90.06 145 ARG B CA 1
ATOM 3325 C C . ARG B 1 145 ? -6.793 16.922 15.781 1 90.06 145 ARG B C 1
ATOM 3327 O O . ARG B 1 145 ? -6.719 18.141 15.953 1 90.06 145 ARG B O 1
ATOM 3334 N N . SER B 1 146 ? -7.844 16.266 16 1 80.38 146 SER B N 1
ATOM 3335 C CA . SER B 1 146 ? -9.008 16.953 16.562 1 80.38 146 SER B CA 1
ATOM 3336 C C . SER B 1 146 ? -9.172 16.625 18.047 1 80.38 146 SER B C 1
ATOM 3338 O O . SER B 1 146 ? -9.625 17.484 18.812 1 80.38 146 SER B O 1
ATOM 3340 N N . THR B 1 147 ? -8.938 15.398 18.375 1 76.06 147 THR B N 1
ATOM 3341 C CA . THR B 1 147 ? -8.953 14.961 19.766 1 76.06 147 THR B CA 1
ATOM 3342 C C . THR B 1 147 ? -7.727 14.109 20.078 1 76.06 147 THR B C 1
ATOM 3344 O O . THR B 1 147 ? -6.898 13.852 19.203 1 76.06 147 THR B O 1
ATOM 3347 N N . GLN B 1 148 ? -7.602 13.836 21.312 1 77.38 148 GLN B N 1
ATOM 3348 C CA . GLN B 1 148 ? -6.496 12.977 21.703 1 77.38 148 GLN B CA 1
ATOM 3349 C C . GLN B 1 148 ? -6.898 11.508 21.656 1 77.38 148 GLN B C 1
ATOM 3351 O O . GLN B 1 148 ? -6.145 10.633 22.094 1 77.38 148 GLN B O 1
ATOM 3356 N N . ALA B 1 149 ? -7.98 11.281 21 1 74.69 149 ALA B N 1
ATOM 3357 C CA . ALA B 1 149 ? -8.555 9.938 21.062 1 74.69 149 ALA B CA 1
ATOM 3358 C C . ALA B 1 149 ? -7.664 8.93 20.328 1 74.69 149 ALA B C 1
ATOM 3360 O O . ALA B 1 149 ? -7.43 7.828 20.828 1 74.69 149 ALA B O 1
ATOM 3361 N N . GLN B 1 150 ? -7.188 9.336 19.25 1 80.56 150 GLN B N 1
ATOM 3362 C CA . GLN B 1 150 ? -6.352 8.414 18.484 1 80.56 150 GLN B CA 1
ATOM 3363 C C . GLN B 1 150 ? -5.066 8.086 19.25 1 80.56 150 GLN B C 1
ATOM 3365 O O . GLN B 1 150 ? -4.652 6.922 19.281 1 80.56 150 GLN B O 1
ATOM 3370 N N . GLU B 1 151 ? -4.461 9.055 19.828 1 85.19 151 GLU B N 1
ATOM 3371 C CA . GLU B 1 151 ? -3.234 8.852 20.594 1 85.19 151 GLU B CA 1
ATOM 3372 C C . GLU B 1 151 ? -3.475 7.934 21.781 1 85.19 151 GLU B C 1
ATOM 3374 O O . GLU B 1 151 ? -2.676 7.035 22.062 1 85.19 151 GLU B O 1
ATOM 3379 N N . GLU B 1 152 ? -4.562 8.18 22.375 1 82.5 152 GLU B N 1
ATOM 3380 C CA . GLU B 1 152 ? -4.895 7.379 23.547 1 82.5 152 GLU B CA 1
ATOM 3381 C C . GLU B 1 152 ? -5.133 5.918 23.172 1 82.5 152 GLU B C 1
ATOM 3383 O O . GLU B 1 152 ? -4.66 5.012 23.859 1 82.5 152 GLU B O 1
ATOM 3388 N N . GLU B 1 153 ? -5.805 5.777 22.125 1 82.62 153 GLU B N 1
ATOM 3389 C CA . GLU B 1 153 ? -6.09 4.418 21.672 1 82.62 153 GLU B CA 1
ATOM 3390 C C . GLU B 1 153 ? -4.816 3.701 21.25 1 82.62 153 GLU B C 1
ATOM 3392 O O . GLU B 1 153 ? -4.609 2.533 21.578 1 82.62 153 GLU B O 1
ATOM 3397 N N . LEU B 1 154 ? -4.031 4.398 20.594 1 83.69 154 LEU B N 1
ATOM 3398 C CA . LEU B 1 154 ? -2.779 3.807 20.125 1 83.69 154 LEU B CA 1
ATOM 3399 C C . LEU B 1 154 ? -1.838 3.539 21.297 1 83.69 154 LEU B C 1
ATOM 3401 O O . LEU B 1 154 ? -1.139 2.523 21.312 1 83.69 154 LEU B O 1
ATOM 3405 N N . ASN B 1 155 ? -1.909 4.43 22.266 1 81.31 155 ASN B N 1
ATOM 3406 C CA . ASN B 1 155 ? -1.073 4.242 23.438 1 81.31 155 ASN B CA 1
ATOM 3407 C C . ASN B 1 155 ? -1.457 2.977 24.203 1 81.31 155 ASN B C 1
ATOM 3409 O O . ASN B 1 155 ? -0.595 2.307 24.781 1 81.31 155 ASN B O 1
ATOM 3413 N N . ARG B 1 156 ? -2.684 2.695 24.188 1 78.69 156 ARG B N 1
ATOM 3414 C CA . ARG B 1 156 ? -3.158 1.477 24.844 1 78.69 156 ARG B CA 1
ATOM 3415 C C . ARG B 1 156 ? -2.633 0.235 24.125 1 78.69 156 ARG B C 1
ATOM 3417 O O . ARG B 1 156 ? -2.33 -0.773 24.766 1 78.69 156 ARG B O 1
ATOM 3424 N N . THR B 1 157 ? -2.486 0.335 22.891 1 78.56 157 THR B N 1
ATOM 3425 C CA . THR B 1 157 ? -2 -0.772 22.062 1 78.56 157 THR B CA 1
ATOM 3426 C C . THR B 1 157 ? -0.519 -1.028 22.328 1 78.56 157 THR B C 1
ATOM 3428 O O . THR B 1 157 ? -0.051 -2.164 22.219 1 78.56 157 THR B O 1
ATOM 3431 N N . PHE B 1 158 ? 0.127 -0.003 22.766 1 77.38 158 PHE B N 1
ATOM 3432 C CA . PHE B 1 158 ? 1.569 -0.107 22.953 1 77.38 158 PHE B CA 1
ATOM 3433 C C . PHE B 1 158 ? 1.901 -0.563 24.375 1 77.38 158 PHE B C 1
ATOM 3435 O O . PHE B 1 158 ? 3.061 -0.844 24.688 1 77.38 158 PHE B O 1
ATOM 3442 N N . LYS B 1 159 ? 0.785 -0.651 25.141 1 73.69 159 LYS B N 1
ATOM 3443 C CA . LYS B 1 159 ? 1.012 -1.124 26.516 1 73.69 159 LYS B CA 1
ATOM 3444 C C . LYS B 1 159 ? 1.264 -2.629 26.531 1 73.69 159 LYS B C 1
ATOM 3446 O O . LYS B 1 159 ? 0.505 -3.4 25.938 1 73.69 159 LYS B O 1
ATOM 3451 N N . GLY B 1 160 ? 2.639 -3.125 26.547 1 69.81 160 GLY B N 1
ATOM 3452 C CA . GLY B 1 160 ? 3.01 -4.531 26.578 1 69.81 160 GLY B CA 1
ATOM 3453 C C . GLY B 1 160 ? 4.438 -4.785 26.141 1 69.81 160 GLY B C 1
ATOM 3454 O O . GLY B 1 160 ? 5.273 -3.877 26.172 1 69.81 160 GLY B O 1
ATOM 3455 N N . PRO B 1 161 ? 4.57 -5.973 25.812 1 76.06 161 PRO B N 1
ATOM 3456 C CA . PRO B 1 161 ? 5.918 -6.316 25.344 1 76.06 161 PRO B CA 1
ATOM 3457 C C . PRO B 1 161 ? 6.27 -5.664 24.016 1 76.06 161 PRO B C 1
ATOM 3459 O O . PRO B 1 161 ? 5.375 -5.324 23.234 1 76.06 161 PRO B O 1
ATOM 3462 N N . HIS B 1 162 ? 7.551 -5.344 23.797 1 77.94 162 HIS B N 1
ATOM 3463 C CA . HIS B 1 162 ? 8.094 -4.797 22.547 1 77.94 162 HIS B CA 1
ATOM 3464 C C . HIS B 1 162 ? 7.621 -3.363 22.328 1 77.94 162 HIS B C 1
ATOM 3466 O O . HIS B 1 162 ? 7.109 -3.033 21.25 1 77.94 162 HIS B O 1
ATOM 3472 N N . LEU B 1 163 ? 7.816 -2.629 23.297 1 82.44 163 LEU B N 1
ATOM 3473 C CA . LEU B 1 163 ? 7.457 -1.216 23.25 1 82.44 163 LEU B CA 1
ATOM 3474 C C . LEU B 1 163 ? 8.438 -0.444 22.375 1 82.44 163 LEU B C 1
ATOM 3476 O O . LEU B 1 163 ? 9.648 -0.681 22.422 1 82.44 163 LEU B O 1
ATOM 3480 N N . PRO B 1 164 ? 7.871 0.415 21.531 1 89.81 164 PRO B N 1
ATOM 3481 C CA . PRO B 1 164 ? 8.805 1.314 20.859 1 89.81 164 PRO B CA 1
ATOM 3482 C C . PRO B 1 164 ? 9.625 2.156 21.828 1 89.81 164 PRO B C 1
ATOM 3484 O O . PRO B 1 164 ? 9.172 2.443 22.938 1 89.81 164 PRO B O 1
ATOM 3487 N N . ALA B 1 165 ? 10.844 2.492 21.453 1 88.88 165 ALA B N 1
ATOM 3488 C CA . ALA B 1 165 ? 11.703 3.312 22.297 1 88.88 165 ALA B CA 1
ATOM 3489 C C . ALA B 1 165 ? 11.148 4.727 22.438 1 88.88 165 ALA B C 1
ATOM 3491 O O . ALA B 1 165 ? 11.219 5.32 23.516 1 88.88 165 ALA B O 1
ATOM 3492 N N . LYS B 1 166 ? 10.625 5.246 21.359 1 90.12 166 LYS B N 1
ATOM 3493 C CA . LYS B 1 166 ? 10.008 6.57 21.297 1 90.12 166 LYS B CA 1
ATOM 3494 C C . LYS B 1 166 ? 8.867 6.602 20.281 1 90.12 166 LYS B C 1
ATOM 3496 O O . LYS B 1 166 ? 8.969 6.004 19.203 1 90.12 166 LYS B O 1
ATOM 3501 N N . VAL B 1 167 ? 7.828 7.336 20.625 1 91.75 167 VAL B N 1
ATOM 3502 C CA . VAL B 1 167 ? 6.695 7.48 19.719 1 91.75 167 VAL B CA 1
ATOM 3503 C C . VAL B 1 167 ? 6.43 8.961 19.453 1 91.75 167 VAL B C 1
ATOM 3505 O O . VAL B 1 167 ? 6.316 9.758 20.391 1 91.75 167 VAL B O 1
ATOM 3508 N N . PHE B 1 168 ? 6.383 9.32 18.219 1 94.31 168 PHE B N 1
ATOM 3509 C CA . PHE B 1 168 ? 5.992 10.656 17.797 1 94.31 168 PHE B CA 1
ATOM 3510 C C . PHE B 1 168 ? 4.672 10.617 17.031 1 94.31 168 PHE B C 1
ATOM 3512 O O . PHE B 1 168 ? 4.539 9.875 16.047 1 94.31 168 PHE B O 1
ATOM 3519 N N . PHE B 1 169 ? 3.756 11.367 17.5 1 95.38 169 PHE B N 1
ATOM 3520 C CA . PHE B 1 169 ? 2.564 11.633 16.719 1 95.38 169 PHE B CA 1
ATOM 3521 C C . PHE B 1 169 ? 2.717 12.922 15.922 1 95.38 169 PHE B C 1
ATOM 3523 O O . PHE B 1 169 ? 2.877 14 16.5 1 95.38 169 PHE B O 1
ATOM 3530 N N . VAL B 1 170 ? 2.682 12.805 14.625 1 96.56 170 VAL B N 1
ATOM 3531 C CA . VAL B 1 170 ? 2.994 13.922 13.75 1 96.56 170 VAL B CA 1
ATOM 3532 C C . VAL B 1 170 ? 1.774 14.266 12.898 1 96.56 170 VAL B C 1
ATOM 3534 O O . VAL B 1 170 ? 1.312 13.445 12.102 1 96.56 170 VAL B O 1
ATOM 3537 N N . TYR B 1 171 ? 1.315 15.523 13 1 96.44 171 TYR B N 1
ATOM 3538 C CA . TYR B 1 171 ? 0.085 15.938 12.336 1 96.44 171 TYR B CA 1
ATOM 3539 C C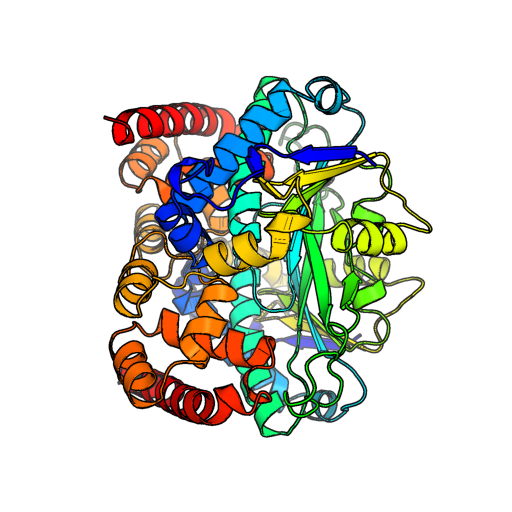 . TYR B 1 171 ? 0.341 17.109 11.391 1 96.44 171 TYR B C 1
ATOM 3541 O O . TYR B 1 171 ? 1.163 17.984 11.688 1 96.44 171 TYR B O 1
ATOM 3549 N N . LEU B 1 172 ? -0.411 17.078 10.289 1 95.62 172 LEU B N 1
ATOM 3550 C CA . LEU B 1 172 ? -0.393 18.25 9.414 1 95.62 172 LEU B CA 1
ATOM 3551 C C . LEU B 1 172 ? -0.967 19.469 10.125 1 95.62 172 LEU B C 1
ATOM 3553 O O . LEU B 1 172 ? -0.403 20.562 10.039 1 95.62 172 LEU B O 1
ATOM 3557 N N . ALA B 1 173 ? -2.068 19.219 10.789 1 92.88 173 ALA B N 1
ATOM 3558 C CA . ALA B 1 173 ? -2.674 20.312 11.531 1 92.88 173 ALA B CA 1
ATOM 3559 C C . ALA B 1 173 ? -3.35 19.812 12.805 1 92.88 173 ALA B C 1
ATOM 3561 O O . ALA B 1 173 ? -3.73 18.641 12.891 1 92.88 173 ALA B O 1
ATOM 3562 N N . GLU B 1 174 ? -3.451 20.656 13.773 1 92.56 174 GLU B N 1
ATOM 3563 C CA . GLU B 1 174 ? -4.18 20.406 15.008 1 92.56 174 GLU B CA 1
ATOM 3564 C C . GLU B 1 174 ? -5.23 21.484 15.266 1 92.56 174 GLU B C 1
ATOM 3566 O O . GLU B 1 174 ? -4.988 22.656 15.031 1 92.56 174 GLU B O 1
ATOM 3571 N N . ILE B 1 175 ? -6.379 21.016 15.656 1 87.94 175 ILE B N 1
ATOM 3572 C CA . ILE B 1 175 ? -7.387 21.969 16.125 1 87.94 175 ILE B CA 1
ATOM 3573 C C . ILE B 1 175 ? -7.121 22.312 17.594 1 87.94 175 ILE B C 1
ATOM 3575 O O . ILE B 1 175 ? -7.477 21.547 18.484 1 87.94 175 ILE B O 1
ATOM 3579 N N . ALA B 1 176 ? -6.586 23.406 17.859 1 82.62 176 ALA B N 1
ATOM 3580 C CA . ALA B 1 176 ? -6.062 23.797 19.172 1 82.62 176 ALA B CA 1
ATOM 3581 C C . ALA B 1 176 ? -7.188 24.25 20.109 1 82.62 176 ALA B C 1
ATOM 3583 O O . ALA B 1 176 ? -7.078 24.125 21.328 1 82.62 176 ALA B O 1
ATOM 3584 N N . ASP B 1 177 ? -8.242 24.781 19.531 1 80.81 177 ASP B N 1
ATOM 3585 C CA . ASP B 1 177 ? -9.375 25.234 20.344 1 80.81 177 ASP B CA 1
ATOM 3586 C C . ASP B 1 177 ? -10.555 24.266 20.219 1 80.81 177 ASP B C 1
ATOM 3588 O O . ASP B 1 177 ? -11.219 24.219 19.188 1 80.81 177 ASP B O 1
ATOM 3592 N N . PRO B 1 178 ? -10.75 23.547 21.266 1 77.31 178 PRO B N 1
ATOM 3593 C CA . PRO B 1 178 ? -11.844 22.578 21.203 1 77.31 178 PRO B CA 1
ATOM 3594 C C . PRO B 1 178 ? -13.188 23.219 20.859 1 77.31 178 PRO B C 1
ATOM 3596 O O . PRO B 1 178 ? -14.078 22.547 20.328 1 77.31 178 PRO B O 1
ATOM 3599 N N . LYS B 1 179 ? -13.305 24.516 21.125 1 78.25 179 LYS B N 1
ATOM 3600 C CA . LYS B 1 179 ? -14.562 25.219 20.891 1 78.25 179 LYS B CA 1
ATOM 3601 C C . LYS B 1 179 ? -14.875 25.312 19.406 1 78.25 179 LYS B C 1
ATOM 3603 O O . LYS B 1 179 ? -16.031 25.438 19 1 78.25 179 LYS B O 1
ATOM 3608 N N . VAL B 1 180 ? -13.844 25.219 18.703 1 76.31 180 VAL B N 1
ATOM 3609 C CA . VAL B 1 180 ? -14.062 25.391 17.281 1 76.31 180 VAL B CA 1
ATOM 3610 C C . VAL B 1 180 ? -13.938 24.062 16.562 1 76.31 180 VAL B C 1
ATOM 3612 O O . VAL B 1 180 ? -14.07 23.984 15.336 1 76.31 180 VAL B O 1
ATOM 3615 N N . ALA B 1 181 ? -13.719 23.016 17.234 1 72.62 181 ALA B N 1
ATOM 3616 C CA . ALA B 1 181 ? -13.414 21.719 16.656 1 72.62 181 ALA B CA 1
ATOM 3617 C C . ALA B 1 181 ? -14.539 21.25 15.734 1 72.62 181 ALA B C 1
ATOM 3619 O O . ALA B 1 181 ? -14.281 20.812 14.609 1 72.62 181 ALA B O 1
ATOM 3620 N N . SER B 1 182 ? -15.664 21.359 16.203 1 73 182 SER B N 1
ATOM 3621 C CA . SER B 1 182 ? -16.812 20.875 15.422 1 73 182 SER B CA 1
ATOM 3622 C C . SER B 1 182 ? -17 21.703 14.148 1 73 182 SER B C 1
ATOM 3624 O O . SER B 1 182 ? -17.234 21.141 13.078 1 73 182 SER B O 1
ATOM 3626 N N . SER B 1 183 ? -16.891 22.969 14.305 1 72.44 183 SER B N 1
ATOM 3627 C CA . SER B 1 183 ? -17.078 23.844 13.156 1 72.44 183 SER B CA 1
ATOM 3628 C C . SER B 1 183 ? -15.969 23.672 12.133 1 72.44 183 SER B C 1
ATOM 3630 O O . SER B 1 183 ? -16.234 23.672 10.922 1 72.44 183 SER B O 1
ATOM 3632 N N . VAL B 1 184 ? -14.812 23.531 12.609 1 71.75 184 VAL B N 1
ATOM 3633 C CA . VAL B 1 184 ? -13.656 23.359 11.734 1 71.75 184 VAL B CA 1
ATOM 3634 C C . VAL B 1 184 ? -13.766 22.031 10.992 1 71.75 184 VAL B C 1
ATOM 3636 O O . VAL B 1 184 ? -13.555 21.969 9.781 1 71.75 184 VAL B O 1
ATOM 3639 N N . THR B 1 185 ? -14.195 21.016 11.664 1 69.56 185 THR B N 1
ATOM 3640 C CA . THR B 1 185 ? -14.344 19.703 11.062 1 69.56 185 THR B CA 1
ATOM 3641 C C . THR B 1 185 ? -15.406 19.719 9.969 1 69.56 185 THR B C 1
ATOM 3643 O O . THR B 1 185 ? -15.234 19.109 8.914 1 69.56 185 THR B O 1
ATOM 3646 N N . LYS B 1 186 ? -16.406 20.469 10.312 1 67.25 186 LYS B N 1
ATOM 3647 C CA . LYS B 1 186 ? -17.469 20.594 9.328 1 67.25 186 LYS B CA 1
ATOM 3648 C C . LYS B 1 186 ? -16.969 21.344 8.086 1 67.25 186 LYS B C 1
ATOM 3650 O O . LYS B 1 186 ? -17.344 21 6.961 1 67.25 186 LYS B O 1
ATOM 3655 N N . SER B 1 187 ? -16.234 22.344 8.445 1 66.81 187 SER B N 1
ATOM 3656 C CA . SER B 1 187 ? -15.688 23.109 7.328 1 66.81 187 SER B CA 1
ATOM 3657 C C . SER B 1 187 ? -14.719 22.266 6.504 1 66.81 187 SER B C 1
ATOM 3659 O O . SER B 1 187 ? -14.641 22.422 5.281 1 66.81 187 SER B O 1
ATOM 3661 N N . LEU B 1 188 ? -14.117 21.406 7.184 1 66.62 188 LEU B N 1
ATOM 3662 C CA . LEU B 1 188 ? -13.141 20.547 6.523 1 66.62 188 LEU B CA 1
ATOM 3663 C C . LEU B 1 188 ? -13.812 19.297 5.969 1 66.62 188 LEU B C 1
ATOM 3665 O O . LEU B 1 188 ? -13.172 18.5 5.277 1 66.62 188 LEU B O 1
ATOM 3669 N N . ALA B 1 189 ? -15.148 19.219 6.234 1 63.56 189 ALA B N 1
ATOM 3670 C CA . ALA B 1 189 ? -15.93 18.109 5.684 1 63.56 189 ALA B CA 1
ATOM 3671 C C . ALA B 1 189 ? -16.375 18.422 4.262 1 63.56 189 ALA B C 1
ATOM 3673 O O . ALA B 1 189 ? -17.297 17.781 3.738 1 63.56 189 ALA B O 1
ATOM 3674 N N . PHE B 1 190 ? -15.922 19.25 3.594 1 69.56 190 PHE B N 1
ATOM 3675 C CA . PHE B 1 190 ? -15.852 19.578 2.174 1 69.56 190 PHE B CA 1
ATOM 3676 C C . PHE B 1 190 ? -17.219 19.984 1.641 1 69.56 190 PHE B C 1
ATOM 3678 O O . PHE B 1 190 ? -17.672 19.469 0.612 1 69.56 190 PHE B O 1
ATOM 3685 N N . PRO B 1 191 ? -17.844 20.906 2.371 1 64.75 191 PRO B N 1
ATOM 3686 C CA . PRO B 1 191 ? -19.188 21.234 1.904 1 64.75 191 PRO B CA 1
ATOM 3687 C C . PRO B 1 191 ? -19.188 21.812 0.49 1 64.75 191 PRO B C 1
ATOM 3689 O O . PRO B 1 191 ? -20.219 21.734 -0.203 1 64.75 191 PRO B O 1
ATOM 3692 N N . SER B 1 192 ? -18.172 22.172 0.065 1 76.31 192 SER B N 1
ATOM 3693 C CA . SER B 1 192 ? -18.125 22.859 -1.226 1 76.31 192 SER B CA 1
ATOM 3694 C C . SER B 1 192 ? -17.594 21.938 -2.32 1 76.31 192 SER B C 1
ATOM 3696 O O . SER B 1 192 ? -17.469 22.344 -3.477 1 76.31 192 SER B O 1
ATOM 3698 N N . VAL B 1 193 ? -17.375 20.703 -1.953 1 86.06 193 VAL B N 1
ATOM 3699 C CA . VAL B 1 193 ? -16.859 19.797 -2.969 1 86.06 193 VAL B CA 1
ATOM 3700 C C . VAL B 1 193 ? -18.016 19.203 -3.771 1 86.06 193 VAL B C 1
ATOM 3702 O O . VAL B 1 193 ? -18.969 18.688 -3.197 1 86.06 193 VAL B O 1
ATOM 3705 N N . HIS B 1 194 ? -17.891 19.359 -5.039 1 90 194 HIS B N 1
ATOM 3706 C CA . HIS B 1 194 ? -18.891 18.797 -5.953 1 90 194 HIS B CA 1
ATOM 3707 C C . HIS B 1 194 ? -18.344 17.578 -6.691 1 90 194 HIS B C 1
ATOM 3709 O O . HIS B 1 194 ? -17.141 17.344 -6.699 1 90 194 HIS B O 1
ATOM 3715 N N . VAL B 1 195 ? -19.297 16.859 -7.254 1 94.5 195 VAL B N 1
ATOM 3716 C CA . VAL B 1 195 ? -18.969 15.625 -7.945 1 94.5 195 VAL B CA 1
ATOM 3717 C C . VAL B 1 195 ? -17.969 15.906 -9.062 1 94.5 195 VAL B C 1
ATOM 3719 O O . VAL B 1 195 ? -17.047 15.109 -9.305 1 94.5 195 VAL B O 1
ATOM 3722 N N . LYS B 1 196 ? -18.109 17.078 -9.641 1 94.31 196 LYS B N 1
ATOM 3723 C CA . LYS B 1 196 ? -17.219 17.438 -10.734 1 94.31 196 LYS B CA 1
ATOM 3724 C C . LYS B 1 196 ? -15.781 17.594 -10.242 1 94.31 196 LYS B C 1
ATOM 3726 O O . LYS B 1 196 ? -14.828 17.297 -10.969 1 94.31 196 LYS B O 1
ATOM 3731 N N . ASP B 1 197 ? -15.672 18.109 -9.039 1 94.44 197 ASP B N 1
ATOM 3732 C CA . ASP B 1 197 ? -14.352 18.25 -8.438 1 94.44 197 ASP B CA 1
ATOM 3733 C C . ASP B 1 197 ? -13.695 16.891 -8.211 1 94.44 197 ASP B C 1
ATOM 3735 O O . ASP B 1 197 ? -12.508 16.719 -8.5 1 94.44 197 ASP B O 1
ATOM 3739 N N . VAL B 1 198 ? -14.461 15.945 -7.754 1 95.44 198 VAL B N 1
ATOM 3740 C CA . VAL B 1 198 ? -13.969 14.602 -7.469 1 95.44 198 VAL B CA 1
ATOM 3741 C C . VAL B 1 198 ? -13.633 13.891 -8.773 1 95.44 198 VAL B C 1
ATOM 3743 O O . VAL B 1 198 ? -12.625 13.18 -8.859 1 95.44 198 VAL B O 1
ATOM 3746 N N . GLU B 1 199 ? -14.438 14.133 -9.742 1 96.88 199 GLU B N 1
ATOM 3747 C CA . GLU B 1 199 ? -14.188 13.547 -11.055 1 96.88 199 GLU B CA 1
ATOM 3748 C C . GLU B 1 199 ? -12.867 14.031 -11.641 1 96.88 199 GLU B C 1
ATOM 3750 O O . GLU B 1 199 ? -12.102 13.25 -12.211 1 96.88 199 GLU B O 1
ATOM 3755 N N . ALA B 1 200 ? -12.664 15.305 -11.484 1 95.75 200 ALA B N 1
ATOM 3756 C CA . ALA B 1 200 ? -11.422 15.883 -11.977 1 95.75 200 ALA B CA 1
ATOM 3757 C C . ALA B 1 200 ? -10.211 15.258 -11.289 1 95.75 200 ALA B C 1
ATOM 3759 O O . ALA B 1 200 ? -9.203 14.961 -11.93 1 95.75 200 ALA B O 1
ATOM 3760 N N . ILE B 1 201 ? -10.273 14.992 -10.047 1 96.12 201 ILE B N 1
ATOM 3761 C CA . ILE B 1 201 ? -9.195 14.367 -9.281 1 96.12 201 ILE B CA 1
ATOM 3762 C C . ILE B 1 201 ? -9.023 12.922 -9.734 1 96.12 201 ILE B C 1
ATOM 3764 O O . ILE B 1 201 ? -7.906 12.477 -10.016 1 96.12 201 ILE B O 1
ATOM 3768 N N . ALA B 1 202 ? -10.109 12.188 -9.867 1 96.44 202 ALA B N 1
ATOM 3769 C CA . ALA B 1 202 ? -10.117 10.758 -10.195 1 96.44 202 ALA B CA 1
ATOM 3770 C C . ALA B 1 202 ? -9.516 10.516 -11.57 1 96.44 202 ALA B C 1
ATOM 3772 O O . ALA B 1 202 ? -8.945 9.453 -11.828 1 96.44 202 ALA B O 1
ATOM 3773 N N . GLN B 1 203 ? -9.594 11.5 -12.406 1 95.06 203 GLN B N 1
ATOM 3774 C CA . GLN B 1 203 ? -9.156 11.32 -13.781 1 95.06 203 GLN B CA 1
ATOM 3775 C C . GLN B 1 203 ? -7.762 11.906 -14 1 95.06 203 GLN B C 1
ATOM 3777 O O . GLN B 1 203 ? -7.203 11.805 -15.094 1 95.06 203 GLN B O 1
ATOM 3782 N N . SER B 1 204 ? -7.234 12.477 -12.945 1 91.75 204 SER B N 1
ATOM 3783 C CA . SER B 1 204 ? -5.887 13.039 -13.047 1 91.75 204 SER B CA 1
ATOM 3784 C C . SER B 1 204 ? -4.828 11.945 -12.969 1 91.75 204 SER B C 1
ATOM 3786 O O . SER B 1 204 ? -5.102 10.836 -12.5 1 91.75 204 SER B O 1
ATOM 3788 N N . ARG B 1 205 ? -3.596 12.227 -13.375 1 86 205 ARG B N 1
ATOM 3789 C CA . ARG B 1 205 ? -2.486 11.281 -13.383 1 86 205 ARG B CA 1
ATOM 3790 C C . ARG B 1 205 ? -1.955 11.047 -11.969 1 86 205 ARG B C 1
ATOM 3792 O O . ARG B 1 205 ? -1.233 10.078 -11.727 1 86 205 ARG B O 1
ATOM 3799 N N . SER B 1 206 ? -2.354 11.898 -11.086 1 89.94 206 SER B N 1
ATOM 3800 C CA . SER B 1 206 ? -1.814 11.828 -9.734 1 89.94 206 SER B CA 1
ATOM 3801 C C . SER B 1 206 ? -2.838 11.25 -8.766 1 89.94 206 SER B C 1
ATOM 3803 O O . SER B 1 206 ? -2.697 11.398 -7.547 1 89.94 206 SER B O 1
ATOM 3805 N N . PHE B 1 207 ? -3.801 10.586 -9.297 1 94.94 207 PHE B N 1
ATOM 3806 C CA . PHE B 1 207 ? -4.902 10.133 -8.461 1 94.94 207 PHE B CA 1
ATOM 3807 C C . PHE B 1 207 ? -4.512 8.875 -7.688 1 94.94 207 PHE B C 1
ATOM 3809 O O . PHE B 1 207 ? -3.939 7.945 -8.258 1 94.94 207 PHE B O 1
ATOM 3816 N N . VAL B 1 208 ? -4.797 8.891 -6.422 1 95.38 208 VAL B N 1
ATOM 3817 C CA . VAL B 1 208 ? -4.742 7.723 -5.543 1 95.38 208 VAL B CA 1
ATOM 3818 C C . VAL B 1 208 ? -6.047 7.602 -4.758 1 95.38 208 VAL B C 1
ATOM 3820 O O . VAL B 1 208 ? -6.383 8.484 -3.961 1 95.38 208 VAL B O 1
ATOM 3823 N N . MET B 1 209 ? -6.734 6.566 -4.934 1 97.25 209 MET B N 1
ATOM 3824 C CA . MET B 1 209 ? -8.055 6.438 -4.32 1 97.25 209 MET B CA 1
ATOM 3825 C C . MET B 1 209 ? -7.945 6.352 -2.803 1 97.25 209 MET B C 1
ATOM 3827 O O . MET B 1 209 ? -7.141 5.578 -2.277 1 97.25 209 MET B O 1
ATOM 3831 N N . SER B 1 210 ? -8.703 7.117 -2.115 1 97.12 210 SER B N 1
ATOM 3832 C CA . SER B 1 210 ? -8.711 7.191 -0.657 1 97.12 210 SER B CA 1
ATOM 3833 C C . SER B 1 210 ? -10.078 6.793 -0.093 1 97.12 210 SER B C 1
ATOM 3835 O O . SER B 1 210 ? -11.062 6.73 -0.828 1 97.12 210 SER B O 1
ATOM 3837 N N . SER B 1 211 ? -10.125 6.543 1.182 1 96.62 211 SER B N 1
ATOM 3838 C CA . SER B 1 211 ? -11.375 6.191 1.839 1 96.62 211 SER B CA 1
ATOM 3839 C C . SER B 1 211 ? -12.398 7.316 1.715 1 96.62 211 SER B C 1
ATOM 3841 O O . SER B 1 211 ? -13.594 7.059 1.561 1 96.62 211 SER B O 1
ATOM 3843 N N . THR B 1 212 ? -11.945 8.578 1.743 1 94.81 212 THR B N 1
ATOM 3844 C CA . THR B 1 212 ? -12.836 9.727 1.573 1 94.81 212 THR B CA 1
ATOM 3845 C C . THR B 1 212 ? -13.492 9.703 0.197 1 94.81 212 THR B C 1
ATOM 3847 O O . THR B 1 212 ? -14.695 9.922 0.076 1 94.81 212 THR B O 1
ATOM 3850 N N . CYS B 1 213 ? -12.695 9.453 -0.782 1 96.62 213 CYS B N 1
ATOM 3851 C CA . CYS B 1 213 ? -13.227 9.359 -2.137 1 96.62 213 CYS B CA 1
ATOM 3852 C C . CYS B 1 213 ? -14.227 8.219 -2.248 1 96.62 213 CYS B C 1
ATOM 3854 O O . CYS B 1 213 ? -15.328 8.398 -2.787 1 96.62 213 CYS B O 1
ATOM 3856 N N . VAL B 1 214 ? -13.922 7.062 -1.7 1 97.75 214 VAL B N 1
ATOM 3857 C CA . VAL B 1 214 ? -14.766 5.871 -1.774 1 97.75 214 VAL B CA 1
ATOM 3858 C C . VAL B 1 214 ? -16.125 6.152 -1.124 1 97.75 214 VAL B C 1
ATOM 3860 O O . VAL B 1 214 ? -17.172 5.918 -1.732 1 97.75 214 VAL B O 1
ATOM 3863 N N . GLU B 1 215 ? -16.062 6.711 0.063 1 95.5 215 GLU B N 1
ATOM 3864 C CA . GLU B 1 215 ? -17.281 6.996 0.796 1 95.5 215 GLU B CA 1
ATOM 3865 C C . GLU B 1 215 ? -18.125 8.039 0.072 1 95.5 215 GLU B C 1
ATOM 3867 O O . GLU B 1 215 ? -19.344 7.867 -0.078 1 95.5 215 GLU B O 1
ATOM 3872 N N . PHE B 1 216 ? -17.5 9.07 -0.409 1 95.25 216 PHE B N 1
ATOM 3873 C CA . PHE B 1 216 ? -18.203 10.141 -1.109 1 95.25 216 PHE B CA 1
ATOM 3874 C C . PHE B 1 216 ? -18.938 9.602 -2.33 1 95.25 216 PHE B C 1
ATOM 3876 O O . PHE B 1 216 ? -20.125 9.867 -2.512 1 95.25 216 PHE B O 1
ATOM 3883 N N . VAL B 1 217 ? -18.266 8.805 -3.086 1 97.62 217 VAL B N 1
ATOM 3884 C CA . VAL B 1 217 ? -18.828 8.312 -4.344 1 97.62 217 VAL B CA 1
ATOM 3885 C C . VAL B 1 217 ? -19.969 7.336 -4.062 1 97.62 217 VAL B C 1
ATOM 3887 O O . VAL B 1 217 ? -21.031 7.422 -4.68 1 97.62 217 VAL B O 1
ATOM 3890 N N . LEU B 1 218 ? -19.812 6.473 -3.107 1 97.88 218 LEU B N 1
ATOM 3891 C CA . LEU B 1 218 ? -20.797 5.438 -2.832 1 97.88 218 LEU B CA 1
ATOM 3892 C C . LEU B 1 218 ? -22.047 6.035 -2.195 1 97.88 218 LEU B C 1
ATOM 3894 O O . LEU B 1 218 ? -23.109 5.406 -2.197 1 97.88 218 LEU B O 1
ATOM 3898 N N . LEU B 1 219 ? -21.906 7.293 -1.666 1 96 219 LEU B N 1
ATOM 3899 C CA . LEU B 1 219 ? -23.031 7.926 -0.983 1 96 219 LEU B CA 1
ATOM 3900 C C . LEU B 1 219 ? -23.719 8.93 -1.897 1 96 219 LEU B C 1
ATOM 3902 O O . LEU B 1 219 ? -24.703 9.57 -1.494 1 96 219 LEU B O 1
ATOM 3906 N N . LEU B 1 220 ? -23.297 9.062 -3.084 1 96.38 220 LEU B N 1
ATOM 3907 C CA . LEU B 1 220 ? -23.953 9.93 -4.055 1 96.38 220 LEU B CA 1
ATOM 3908 C C . LEU B 1 220 ? -25.391 9.484 -4.312 1 96.38 220 LEU B C 1
ATOM 3910 O O . LEU B 1 220 ? -25.719 8.312 -4.121 1 96.38 220 LEU B O 1
ATOM 3914 N N . GLY B 1 221 ? -26.203 10.508 -4.73 1 96.75 221 GLY B N 1
ATOM 3915 C CA . GLY B 1 221 ? -27.469 10.094 -5.309 1 96.75 221 GLY B CA 1
ATOM 3916 C C . GLY B 1 221 ? -27.312 9.133 -6.469 1 96.75 221 GLY B C 1
ATOM 3917 O O . GLY B 1 221 ? -26.359 9.234 -7.242 1 96.75 221 GLY B O 1
ATOM 3918 N N . HIS B 1 222 ? -28.25 8.266 -6.648 1 97.81 222 HIS B N 1
ATOM 3919 C CA . HIS B 1 222 ? -28.094 7.125 -7.551 1 97.81 222 HIS B CA 1
ATOM 3920 C C . HIS B 1 222 ? -27.859 7.59 -8.984 1 97.81 222 HIS B C 1
ATOM 3922 O O . HIS B 1 222 ? -27.016 7.043 -9.688 1 97.81 222 HIS B O 1
ATOM 3928 N N . VAL B 1 223 ? -28.578 8.562 -9.422 1 97.56 223 VAL B N 1
ATOM 3929 C CA . VAL B 1 223 ? -28.438 9.039 -10.797 1 97.56 223 VAL B CA 1
ATOM 3930 C C . VAL B 1 223 ? -27.047 9.633 -11 1 97.56 223 VAL B C 1
ATOM 3932 O O . VAL B 1 223 ? -26.359 9.32 -11.977 1 97.56 223 VAL B O 1
ATOM 3935 N N . GLU B 1 224 ? -26.672 10.406 -10.062 1 97.19 224 GLU B N 1
ATOM 3936 C CA . GLU B 1 224 ? -25.344 11.031 -10.117 1 97.19 224 GLU B CA 1
ATOM 3937 C C . GLU B 1 224 ? -24.234 9.992 -10.031 1 97.19 224 GLU B C 1
ATOM 3939 O O . GLU B 1 224 ? -23.219 10.102 -10.711 1 97.19 224 GLU B O 1
ATOM 3944 N N . PHE B 1 225 ? -24.453 9.016 -9.195 1 98.12 225 PHE B N 1
ATOM 3945 C CA . PHE B 1 225 ? -23.5 7.926 -9.055 1 98.12 225 PHE B CA 1
ATOM 3946 C C . PHE B 1 225 ? -23.312 7.199 -10.375 1 98.12 225 PHE B C 1
ATOM 3948 O O . PHE B 1 225 ? -22.172 6.992 -10.82 1 98.12 225 PHE B O 1
ATOM 3955 N N . CYS B 1 226 ? -24.406 6.906 -11.047 1 98 226 CYS B N 1
ATOM 3956 C CA . CYS B 1 226 ? -24.344 6.18 -12.312 1 98 226 CYS B CA 1
ATOM 3957 C C . CYS B 1 226 ? -23.609 6.984 -13.367 1 98 226 CYS B C 1
ATOM 3959 O O . CYS B 1 226 ? -22.766 6.441 -14.094 1 98 226 CYS B O 1
ATOM 3961 N N . GLN B 1 227 ? -23.906 8.219 -13.398 1 97.62 227 GLN B N 1
ATOM 3962 C CA . GLN B 1 227 ? -23.25 9.086 -14.367 1 97.62 227 GLN B CA 1
ATOM 3963 C C . GLN B 1 227 ? -21.75 9.188 -14.078 1 97.62 227 GLN B C 1
ATOM 3965 O O . GLN B 1 227 ? -20.938 9.141 -15 1 97.62 227 GLN B O 1
ATOM 3970 N N . PHE B 1 228 ? -21.406 9.289 -12.875 1 98.06 228 PHE B N 1
ATOM 3971 C CA . PHE B 1 228 ? -20.016 9.359 -12.461 1 98.06 228 PHE B CA 1
ATOM 3972 C C . PHE B 1 228 ? -19.266 8.102 -12.875 1 98.06 228 PHE B C 1
ATOM 3974 O O . PHE B 1 228 ? -18.188 8.188 -13.477 1 98.06 228 PHE B O 1
ATOM 3981 N N . ILE B 1 229 ? -19.812 6.949 -12.594 1 98 229 ILE B N 1
ATOM 3982 C CA . ILE B 1 229 ? -19.172 5.664 -12.836 1 98 229 ILE B CA 1
ATOM 3983 C C . ILE B 1 229 ? -18.984 5.449 -14.336 1 98 229 ILE B C 1
ATOM 3985 O O . ILE B 1 229 ? -17.938 4.957 -14.773 1 98 229 ILE B O 1
ATOM 3989 N N . ARG B 1 230 ? -19.875 5.848 -15.094 1 95.5 230 ARG B N 1
ATOM 3990 C CA . ARG B 1 230 ? -19.812 5.66 -16.547 1 95.5 230 ARG B CA 1
ATOM 3991 C C . ARG B 1 230 ? -18.656 6.445 -17.156 1 95.5 230 ARG B C 1
ATOM 3993 O O . ARG B 1 230 ? -18.125 6.062 -18.188 1 95.5 230 ARG B O 1
ATOM 4000 N N . ARG B 1 231 ? -18.281 7.426 -16.484 1 96.25 231 ARG B N 1
ATOM 4001 C CA . ARG B 1 231 ? -17.234 8.297 -17.031 1 96.25 231 ARG B CA 1
ATOM 4002 C C . ARG B 1 231 ? -15.859 7.902 -16.5 1 96.25 231 ARG B C 1
ATOM 4004 O O . ARG B 1 231 ? -14.859 8.539 -16.828 1 96.25 231 ARG B O 1
ATOM 4011 N N . GLN B 1 232 ? -15.758 6.918 -15.641 1 96.38 232 GLN B N 1
ATOM 4012 C CA . GLN B 1 232 ? -14.484 6.449 -15.109 1 96.38 232 GLN B CA 1
ATOM 4013 C C . GLN B 1 232 ? -13.953 5.27 -15.922 1 96.38 232 GLN B C 1
ATOM 4015 O O . GLN B 1 232 ? -14.719 4.566 -16.578 1 96.38 232 GLN B O 1
ATOM 4020 N N . ASP B 1 233 ? -12.672 5.102 -15.891 1 92.88 233 ASP B N 1
ATOM 4021 C CA . ASP B 1 233 ? -12.086 3.965 -16.594 1 92.88 233 ASP B CA 1
ATOM 4022 C C . ASP B 1 233 ? -12.258 2.674 -15.797 1 92.88 233 ASP B C 1
ATOM 4024 O O . ASP B 1 233 ? -12.758 2.699 -14.664 1 92.88 233 ASP B O 1
ATOM 4028 N N . ASP B 1 234 ? -11.859 1.55 -16.344 1 92.38 234 ASP B N 1
ATOM 4029 C CA . ASP B 1 234 ? -12.07 0.231 -15.75 1 92.38 234 ASP B CA 1
ATOM 4030 C C . ASP B 1 234 ? -11.281 0.081 -14.453 1 92.38 234 ASP B C 1
ATOM 4032 O O . ASP B 1 234 ? -11.766 -0.535 -13.492 1 92.38 234 ASP B O 1
ATOM 4036 N N . GLY B 1 235 ? -10.094 0.635 -14.445 1 91.25 235 GLY B N 1
ATOM 4037 C CA . GLY B 1 235 ? -9.281 0.546 -13.242 1 91.25 235 GLY B CA 1
ATOM 4038 C C . GLY B 1 235 ? -9.93 1.188 -12.031 1 91.25 235 GLY B C 1
ATOM 4039 O O . GLY B 1 235 ? -9.922 0.613 -10.945 1 91.25 235 GLY B O 1
ATOM 4040 N N . PHE B 1 236 ? -10.523 2.322 -12.25 1 95.25 236 PHE B N 1
ATOM 4041 C CA . PHE B 1 236 ? -11.211 3.021 -11.172 1 95.25 236 PHE B CA 1
ATOM 4042 C C . PHE B 1 236 ? -12.383 2.193 -10.648 1 95.25 236 PHE B C 1
ATOM 4044 O O . PHE B 1 236 ? -12.539 2.025 -9.438 1 95.25 236 PHE B O 1
ATOM 4051 N N . VAL B 1 237 ? -13.164 1.685 -11.531 1 96.88 237 VAL B N 1
ATOM 4052 C CA . VAL B 1 237 ? -14.383 0.973 -11.172 1 96.88 237 VAL B CA 1
ATOM 4053 C C . VAL B 1 237 ? -14.039 -0.299 -10.406 1 96.88 237 VAL B C 1
ATOM 4055 O O . VAL B 1 237 ? -14.641 -0.589 -9.367 1 96.88 237 VAL B O 1
ATOM 4058 N N . GLN B 1 238 ? -13.047 -1.014 -10.852 1 94.94 238 GLN B N 1
ATOM 4059 C CA . GLN B 1 238 ? -12.641 -2.254 -10.195 1 94.94 238 GLN B CA 1
ATOM 4060 C C . GLN B 1 238 ? -12.078 -1.984 -8.805 1 94.94 238 GLN B C 1
ATOM 4062 O O . GLN B 1 238 ? -12.391 -2.707 -7.852 1 94.94 238 GLN B O 1
ATOM 4067 N N . LEU B 1 239 ? -11.32 -0.961 -8.719 1 96.38 239 LEU B N 1
ATOM 4068 C CA . LEU B 1 239 ? -10.734 -0.625 -7.422 1 96.38 239 LEU B CA 1
ATOM 4069 C C . LEU B 1 239 ? -11.805 -0.144 -6.449 1 96.38 239 LEU B C 1
ATOM 4071 O O . LEU B 1 239 ? -11.789 -0.512 -5.273 1 96.38 239 LEU B O 1
ATOM 4075 N N . LEU B 1 240 ? -12.727 0.665 -6.969 1 98.25 240 LEU B N 1
ATOM 4076 C CA . LEU B 1 240 ? -13.828 1.122 -6.129 1 98.25 240 LEU B CA 1
ATOM 4077 C C . LEU B 1 240 ? -14.633 -0.059 -5.598 1 98.25 240 LEU B C 1
ATOM 4079 O O . LEU B 1 240 ? -15.008 -0.084 -4.422 1 98.25 240 LEU B O 1
ATOM 4083 N N . LEU B 1 241 ? -14.883 -1.022 -6.449 1 98 241 LEU B N 1
ATOM 4084 C CA . LEU B 1 241 ? -15.625 -2.211 -6.039 1 98 241 LEU B CA 1
ATOM 4085 C C . LEU B 1 241 ? -14.859 -2.982 -4.969 1 98 241 LEU B C 1
ATOM 4087 O O . LEU B 1 241 ? -15.445 -3.402 -3.965 1 98 241 LEU B O 1
ATOM 4091 N N . ASP B 1 242 ? -13.617 -3.137 -5.176 1 97.56 242 ASP B N 1
ATOM 4092 C CA . ASP B 1 242 ? -12.781 -3.816 -4.191 1 97.56 242 ASP B CA 1
ATOM 4093 C C . ASP B 1 242 ? -12.859 -3.127 -2.832 1 97.56 242 ASP B C 1
ATOM 4095 O O . ASP B 1 242 ? -13.023 -3.787 -1.805 1 97.56 242 ASP B O 1
ATOM 4099 N N . TYR B 1 243 ? -12.734 -1.819 -2.832 1 98.06 243 TYR B N 1
ATOM 4100 C CA . TYR B 1 243 ? -12.742 -1.051 -1.592 1 98.06 243 TYR B CA 1
ATOM 4101 C C . TYR B 1 243 ? -14.133 -1.034 -0.969 1 98.06 243 TYR B C 1
ATOM 4103 O O . TYR B 1 243 ? -14.273 -1.022 0.256 1 98.06 243 TYR B O 1
ATOM 4111 N N . ALA B 1 244 ? -15.164 -1.039 -1.806 1 97.88 244 ALA B N 1
ATOM 4112 C CA . ALA B 1 244 ? -16.531 -1.091 -1.291 1 97.88 244 ALA B CA 1
ATOM 4113 C C . ALA B 1 244 ? -16.781 -2.387 -0.523 1 97.88 244 ALA B C 1
ATOM 4115 O O . ALA B 1 244 ? -17.406 -2.377 0.533 1 97.88 244 ALA B O 1
ATOM 4116 N N . ILE B 1 245 ? -16.234 -3.482 -1.071 1 97.19 245 ILE B N 1
ATOM 4117 C CA . ILE B 1 245 ? -16.422 -4.789 -0.449 1 97.19 245 ILE B CA 1
ATOM 4118 C C . ILE B 1 245 ? -15.531 -4.906 0.787 1 97.19 245 ILE B C 1
ATOM 4120 O O . ILE B 1 245 ? -16.016 -5.199 1.883 1 97.19 245 ILE B O 1
ATOM 4124 N N . GLY B 1 246 ? -14.266 -4.59 0.654 1 95.06 246 GLY B N 1
ATOM 4125 C CA . GLY B 1 246 ? -13.328 -4.719 1.754 1 95.06 246 GLY B CA 1
ATOM 4126 C C . GLY B 1 246 ? -13.641 -3.799 2.918 1 95.06 246 GLY B C 1
ATOM 4127 O O . GLY B 1 246 ? -13.352 -4.129 4.07 1 95.06 246 GLY B O 1
ATOM 4128 N N . GLY B 1 247 ? -14.211 -2.627 2.572 1 94.12 247 GLY B N 1
ATOM 4129 C CA . GLY B 1 247 ? -14.547 -1.641 3.586 1 94.12 247 GLY B CA 1
ATOM 4130 C C . GLY B 1 247 ? -15.945 -1.817 4.152 1 94.12 247 GLY B C 1
ATOM 4131 O O . GLY B 1 247 ? -16.422 -0.979 4.922 1 94.12 247 GLY B O 1
ATOM 4132 N N . TYR B 1 248 ? -16.719 -2.797 3.709 1 92.88 248 TYR B N 1
ATOM 4133 C CA . TYR B 1 248 ? -18.031 -3.199 4.195 1 92.88 248 TYR B CA 1
ATOM 4134 C C . TYR B 1 248 ? -19.094 -2.186 3.795 1 92.88 248 TYR B C 1
ATOM 4136 O O . TYR B 1 248 ? -20.141 -2.078 4.449 1 92.88 248 TYR B O 1
ATOM 4144 N N . TYR B 1 249 ? -18.828 -1.51 2.76 1 93 249 TYR B N 1
ATOM 4145 C CA . TYR B 1 249 ? -19.844 -0.593 2.258 1 93 249 TYR B CA 1
ATOM 4146 C C . TYR B 1 249 ? -21.016 -1.357 1.637 1 93 249 TYR B C 1
ATOM 4148 O O . TYR B 1 249 ? -22.109 -0.815 1.486 1 93 249 TYR B O 1
ATOM 4156 N N . HIS B 1 250 ? -20.781 -2.609 1.283 1 92.19 250 HIS B N 1
ATOM 4157 C CA . HIS B 1 250 ? -21.828 -3.465 0.735 1 92.19 250 HIS B CA 1
ATOM 4158 C C . HIS B 1 250 ? -22.891 -3.781 1.785 1 92.19 250 HIS B C 1
ATOM 4160 O O . HIS B 1 250 ? -24 -4.176 1.445 1 92.19 250 HIS B O 1
ATOM 4166 N N . ALA B 1 251 ? -22.531 -3.586 3.041 1 90.25 251 ALA B N 1
ATOM 4167 C CA . ALA B 1 251 ? -23.453 -3.871 4.133 1 90.25 251 ALA B CA 1
ATOM 4168 C C . ALA B 1 251 ? -24.078 -2.586 4.676 1 90.25 251 ALA B C 1
ATOM 4170 O O . ALA B 1 251 ? -24.891 -2.627 5.598 1 90.25 251 ALA B O 1
ATOM 4171 N N . ASP B 1 252 ? -23.672 -1.427 4.254 1 91.38 252 ASP B N 1
ATOM 4172 C CA . ASP B 1 252 ? -24.234 -0.133 4.613 1 91.38 252 ASP B CA 1
ATOM 4173 C C . ASP B 1 252 ? -25.5 0.161 3.791 1 91.38 252 ASP B C 1
ATOM 4175 O O . ASP B 1 252 ? -25.422 0.332 2.572 1 91.38 252 ASP B O 1
ATOM 4179 N N . PRO B 1 253 ? -26.625 0.285 4.402 1 93.31 253 PRO B N 1
ATOM 4180 C CA . PRO B 1 253 ? -27.859 0.518 3.656 1 93.31 253 PRO B CA 1
ATOM 4181 C C . PRO B 1 253 ? -27.812 1.79 2.814 1 93.31 253 PRO B C 1
ATOM 4183 O O . PRO B 1 253 ? -28.469 1.869 1.771 1 93.31 253 PRO B O 1
ATOM 4186 N N . ARG B 1 254 ? -27.078 2.727 3.211 1 94.12 254 ARG B N 1
ATOM 4187 C CA . ARG B 1 254 ? -26.984 3.994 2.496 1 94.12 254 ARG B CA 1
ATOM 4188 C C . ARG B 1 254 ? -26.281 3.814 1.149 1 94.12 254 ARG B C 1
ATOM 4190 O O . ARG B 1 254 ? -26.469 4.629 0.24 1 94.12 254 ARG B O 1
ATOM 4197 N N . CYS B 1 255 ? -25.469 2.688 1.038 1 96.56 255 CYS B N 1
ATOM 4198 C CA . CYS B 1 255 ? -24.656 2.475 -0.151 1 96.56 255 CYS B CA 1
ATOM 4199 C C . CYS B 1 255 ? -25.219 1.342 -1.003 1 96.56 255 CYS B C 1
ATOM 4201 O O . CYS B 1 255 ? -24.703 1.068 -2.092 1 96.56 255 CYS B O 1
ATOM 4203 N N . LEU B 1 256 ? -26.234 0.749 -0.64 1 95.94 256 LEU B N 1
ATOM 4204 C CA . LEU B 1 256 ? -26.656 -0.539 -1.187 1 95.94 256 LEU B CA 1
ATOM 4205 C C . LEU B 1 256 ? -27.031 -0.408 -2.658 1 95.94 256 LEU B C 1
ATOM 4207 O O . LEU B 1 256 ? -26.609 -1.218 -3.486 1 95.94 256 LEU B O 1
ATOM 4211 N N . GLU B 1 257 ? -27.828 0.593 -2.93 1 97.5 257 GLU B N 1
ATOM 4212 C CA . GLU B 1 257 ? -28.266 0.778 -4.309 1 97.5 257 GLU B CA 1
ATOM 4213 C C . GLU B 1 257 ? -27.078 1.019 -5.238 1 97.5 257 GLU B C 1
ATOM 4215 O O . GLU B 1 257 ? -26.984 0.4 -6.301 1 97.5 257 GLU B O 1
ATOM 4220 N N . ASN B 1 258 ? -26.219 1.837 -4.863 1 98.19 258 ASN B N 1
ATOM 4221 C CA . ASN B 1 258 ? -25.047 2.15 -5.66 1 98.19 258 ASN B CA 1
ATOM 4222 C C . ASN B 1 258 ? -24.094 0.957 -5.746 1 98.19 258 ASN B C 1
ATOM 4224 O O . ASN B 1 258 ? -23.484 0.717 -6.793 1 98.19 258 ASN B O 1
ATOM 4228 N N . PHE B 1 259 ? -24.031 0.211 -4.699 1 97.75 259 PHE B N 1
ATOM 4229 C CA . PHE B 1 259 ? -23.172 -0.969 -4.68 1 97.75 259 PHE B CA 1
ATOM 4230 C C . PHE B 1 259 ? -23.656 -2.008 -5.684 1 97.75 259 PHE B C 1
ATOM 4232 O O . PHE B 1 259 ? -22.859 -2.592 -6.418 1 97.75 259 PHE B O 1
ATOM 4239 N N . LYS B 1 260 ? -24.891 -2.207 -5.695 1 96.88 260 LYS B N 1
ATOM 4240 C CA . LYS B 1 260 ? -25.469 -3.17 -6.633 1 96.88 260 LYS B CA 1
ATOM 4241 C C . LYS B 1 260 ? -25.172 -2.768 -8.078 1 96.88 260 LYS B C 1
ATOM 4243 O O . LYS B 1 260 ? -24.812 -3.611 -8.898 1 96.88 260 LYS B O 1
ATOM 4248 N N . PHE B 1 261 ? -25.359 -1.521 -8.32 1 97.81 261 PHE B N 1
ATOM 4249 C CA . PHE B 1 261 ? -25.047 -1.019 -9.648 1 97.81 261 PHE B CA 1
ATOM 4250 C C . PHE B 1 261 ? -23.562 -1.22 -9.961 1 97.81 261 PHE B C 1
ATOM 4252 O O . PHE B 1 261 ? -23.219 -1.617 -11.078 1 97.81 261 PHE B O 1
ATOM 4259 N N . LEU B 1 262 ? -22.766 -0.921 -9.008 1 97.56 262 LEU B N 1
ATOM 4260 C CA . LEU B 1 262 ? -21.328 -1.04 -9.164 1 97.56 262 LEU B CA 1
ATOM 4261 C C . LEU B 1 262 ? -20.922 -2.48 -9.469 1 97.56 262 LEU B C 1
ATOM 4263 O O . LEU B 1 262 ? -20.078 -2.727 -10.336 1 97.56 262 LEU B O 1
ATOM 4267 N N . LEU B 1 263 ? -21.516 -3.42 -8.812 1 95.25 263 LEU B N 1
ATOM 4268 C CA . LEU B 1 263 ? -21.281 -4.84 -9.031 1 95.25 263 LEU B CA 1
ATOM 4269 C C . LEU B 1 263 ? -21.641 -5.238 -10.461 1 95.25 263 LEU B C 1
ATOM 4271 O O . LEU B 1 263 ? -20.859 -5.918 -11.133 1 95.25 263 LEU B O 1
ATOM 4275 N N . TRP B 1 264 ? -22.719 -4.777 -10.883 1 94.62 264 TRP B N 1
ATOM 4276 C CA . TRP B 1 264 ? -23.188 -5.066 -12.234 1 94.62 264 TRP B CA 1
ATOM 4277 C C . TRP B 1 264 ? -22.266 -4.418 -13.273 1 94.62 264 TRP B C 1
ATOM 4279 O O . TRP B 1 264 ? -21.875 -5.062 -14.25 1 94.62 264 TRP B O 1
ATOM 4289 N N . GLU B 1 265 ? -21.984 -3.148 -13.078 1 95.62 265 GLU B N 1
ATOM 4290 C CA . GLU B 1 265 ? -21.141 -2.393 -14.008 1 95.62 265 GLU B CA 1
ATOM 4291 C C . GLU B 1 265 ? -19.766 -3.018 -14.133 1 95.62 265 GLU B C 1
ATOM 4293 O O . GLU B 1 265 ? -19.219 -3.109 -15.234 1 95.62 265 GLU B O 1
ATOM 4298 N N . ALA B 1 266 ? -19.156 -3.428 -13.023 1 93.69 266 ALA B N 1
ATOM 4299 C CA . ALA B 1 266 ? -17.828 -4.059 -13.039 1 93.69 266 ALA B CA 1
ATOM 4300 C C . ALA B 1 266 ? -17.859 -5.352 -13.844 1 93.69 266 ALA B C 1
ATOM 4302 O O . ALA B 1 266 ? -16.922 -5.629 -14.609 1 93.69 266 ALA B O 1
ATOM 4303 N N . LYS B 1 267 ? -18.875 -6.133 -13.719 1 91.31 267 LYS B N 1
ATOM 4304 C CA . LYS B 1 267 ? -19.031 -7.383 -14.461 1 91.31 267 LYS B CA 1
ATOM 4305 C C . LYS B 1 267 ? -19.203 -7.117 -15.953 1 91.31 267 LYS B C 1
ATOM 4307 O O . LYS B 1 267 ? -18.625 -7.82 -16.781 1 91.31 267 LYS B O 1
ATOM 4312 N N . ALA B 1 268 ? -19.938 -6.125 -16.297 1 91.94 268 ALA B N 1
ATOM 4313 C CA . ALA B 1 268 ? -20.203 -5.777 -17.688 1 91.94 268 ALA B CA 1
ATOM 4314 C C . ALA B 1 268 ? -18.938 -5.344 -18.406 1 91.94 268 ALA B C 1
ATOM 4316 O O . ALA B 1 268 ? -18.734 -5.664 -19.578 1 91.94 268 ALA B O 1
ATOM 4317 N N . ARG B 1 269 ? -18.109 -4.707 -17.703 1 90.56 269 ARG B N 1
ATOM 4318 C CA . ARG B 1 269 ? -16.875 -4.191 -18.281 1 90.56 269 ARG B CA 1
ATOM 4319 C C . ARG B 1 269 ? -15.844 -5.301 -18.469 1 90.56 269 ARG B C 1
ATOM 4321 O O . ARG B 1 269 ? -14.984 -5.215 -19.344 1 90.56 269 ARG B O 1
ATOM 4328 N N . GLU B 1 270 ? -15.766 -6.215 -17.594 1 83 270 GLU B N 1
ATOM 4329 C CA . GLU B 1 270 ? -14.859 -7.352 -17.734 1 83 270 GLU B CA 1
ATOM 4330 C C . GLU B 1 270 ? -15.188 -8.172 -18.969 1 83 270 GLU B C 1
ATOM 4332 O O . GLU B 1 270 ? -14.289 -8.68 -19.641 1 83 270 GLU B O 1
ATOM 4337 N N . PHE B 1 271 ? -16.375 -8.297 -19.297 1 68.69 271 PHE B N 1
ATOM 4338 C CA . PHE B 1 271 ? -16.812 -9.055 -20.453 1 68.69 271 PHE B CA 1
ATOM 4339 C C . PHE B 1 271 ? -16.578 -8.266 -21.734 1 68.69 271 PHE B C 1
ATOM 4341 O O . PHE B 1 271 ? -16.266 -8.844 -22.781 1 68.69 271 PHE B O 1
ATOM 4348 N N . SER B 1 272 ? -16.703 -6.969 -21.719 1 56.69 272 SER B N 1
ATOM 4349 C CA . SER B 1 272 ? -16.531 -6.16 -22.922 1 56.69 272 SER B CA 1
ATOM 4350 C C . SER B 1 272 ? -15.055 -6.051 -23.297 1 56.69 272 SER B C 1
ATOM 4352 O O . SER B 1 272 ? -14.727 -5.871 -24.484 1 56.69 272 SER B O 1
ATOM 4354 N N . GLY B 1 273 ? -14.102 -5.984 -22.422 1 48.75 273 GLY B N 1
ATOM 4355 C CA . GLY B 1 273 ? -12.695 -5.969 -22.766 1 48.75 273 GLY B CA 1
ATOM 4356 C C . GLY B 1 273 ? -12.219 -7.27 -23.391 1 48.75 273 GLY B C 1
ATOM 4357 O O . GLY B 1 273 ? -11.102 -7.344 -23.906 1 48.75 273 GLY B O 1
ATOM 4358 N N . SER B 1 274 ? -12.727 -8.484 -23.016 1 40.91 274 SER B N 1
ATOM 4359 C CA . SER B 1 274 ? -12.414 -9.773 -23.625 1 40.91 274 SER B CA 1
ATOM 4360 C C . SER B 1 274 ? -12.984 -9.867 -25.031 1 40.91 274 SER B C 1
ATOM 4362 O O . SER B 1 274 ? -12.789 -10.875 -25.719 1 40.91 274 SER B O 1
ATOM 4364 N N . VAL B 1 275 ? -13.781 -8.953 -25.531 1 32.75 275 VAL B N 1
ATOM 4365 C CA . VAL B 1 275 ? -14.203 -8.969 -26.938 1 32.75 275 VAL B CA 1
ATOM 4366 C C . VAL B 1 275 ? -13.258 -8.117 -27.766 1 32.75 275 VAL B C 1
ATOM 4368 O O . VAL B 1 275 ? -12.914 -6.996 -27.375 1 32.75 275 VAL B O 1
#

Secondary structure (DSSP, 8-state):
-EEEEEEEE----GGG-SS-HHHHHHHHTTBHHHHHHHHHHHHHHHHHH-HHHHT-TTS-EEEEEEESSSPPHHHHHHHHHHHHHHHHHHHTTPPPPEEEEEEEEE-------TT-TT-----EEEE--HHHHTTSEEEEEEEEE--SHHHHHHHHHHSSSS--SEEEEEEEEEE--HHHHHHHHHHHT-TT--HHHHHHHHTSTTB---HHHHHHHHTS-HHHHHHHHHTS-HHHHHHHHHHHHHTTGGG-GGGHHHHHHHHHHHHHHHHHTT-/-EEEEEEEE----GGG-SS-HHHHHHHHTTBHHHHHHHHHHHHHHHHHH-HHHHT-TTS-EEEEEEESSSPPHHHHHHHHHHHHHHHHHHHTTPPPPEEEEEEEEE-------TT-TT-----EEEE--HHHHTTSEEEEEEEEE--SHHHHHHHHHTSSSS--SEEEEEEEEEE--HHHHHHHHHHTT-TT--HHHHHHHHTSTTB---HHHHHHHHTS-HHHHHHHHHTS-HHHHHHHHHHHHHTTGGG-GGGHHHHHHHHHHHHHHHHHHT-

Organism: NCBI:txid1448308

InterPro domains:
  IPR028944 PRTase ComF-like [PF15610] (2-262)

pLDDT: mean 86.29, std 15.2, range [31.33, 98.44]

Sequence (550 aa):
MSVFSLHSIRSEEPSTLPFAPKDYARFKFGDDGSAHRFGSQLAQAFIAEKLGVFQDSSKDIVVAAASDYVPSATHALRQHFVAYLNRHLITTDCKPAQKIDIYRQKERGVIECAGTRDQKQPKSTFHIDRERVGGQILIVVDDLRSTQAQEEELNRTFKGPHLPAKVFFVYLAEIADPKVASSVTKSLAFPSVHVKDVEAIAQSRSFVMSSTCVEFVLLLGHVEFCQFIRRQDDGFVQLLLDYAIGGYYHADPRCLENFKFLLWEAKAREFSGSVMSVFSLHSIRSEEPSTLPFAPKDYARFKFGDDGSAHRFGSQLAQAFIAEKLGVFQDSSKDIVVAAASDYVPSATHALRQHFVAYLNRHLITTDCKPAQKIDIYRQKERGVIECAGTRDQKQPKSTFHIDRERVGGQILIVVDDLRSTQAQEEELNRTFKGPHLPAKVFFVYLAEIADPKVASSVTKSLAFPSVHVKDVEAIAQSRSFVMSSTCVEFVLLLGHVEFCQFIRRQDDGFVQLLLDYAIGGYYHADPRCLENFKFLLWEAKAREFSGSV

Radius of gyration: 23.4 Å; Cα contacts (8 Å, |Δi|>4): 871; chains: 2; bounding box: 66×64×54 Å

Solvent-accessible surface area (backbone atoms only — not comparable to full-atom values): 29495 Å² total; per-residue (Å²): 122,47,78,45,56,72,33,74,35,76,58,69,51,71,89,65,42,94,58,57,66,68,51,52,45,40,21,41,48,12,25,42,64,45,19,41,53,52,10,36,52,43,30,54,53,47,48,71,73,47,50,72,67,67,68,46,77,87,43,56,40,35,39,28,30,67,28,50,75,39,49,35,39,37,50,51,23,41,52,30,19,48,41,46,44,29,57,53,27,51,74,69,75,28,76,51,50,45,79,47,65,29,40,41,44,68,54,78,62,78,82,65,78,81,76,64,84,82,66,70,75,66,66,64,47,70,44,59,40,41,76,76,40,33,58,13,35,37,35,39,40,42,56,69,37,73,64,65,57,64,59,52,54,51,51,58,61,48,63,62,81,50,38,49,68,40,43,35,41,40,24,50,27,27,42,73,34,71,89,42,37,66,59,35,50,50,62,68,61,42,80,80,67,45,72,67,59,51,49,54,41,68,71,39,95,47,46,44,87,11,40,55,34,53,53,54,53,42,58,42,57,62,68,59,34,53,56,52,57,72,73,48,57,68,69,56,51,51,48,50,49,40,40,34,49,51,56,48,38,66,75,35,77,81,21,34,70,48,42,55,49,48,55,52,52,48,55,53,50,59,58,55,71,77,100,124,45,77,46,55,73,34,74,36,76,59,66,50,71,88,64,42,91,58,57,65,66,51,50,45,40,22,40,49,11,26,43,63,46,19,40,54,52,11,36,53,44,30,53,53,47,46,71,72,46,50,73,68,66,68,47,77,87,44,55,41,35,39,28,30,67,27,50,75,37,49,35,38,36,50,52,23,41,52,29,20,49,43,47,45,29,57,54,27,51,74,69,74,29,76,50,51,45,79,48,65,30,39,40,43,66,55,78,64,76,83,64,77,79,76,64,85,81,66,70,75,68,65,65,46,71,43,57,39,41,77,75,41,32,58,14,36,37,36,38,42,42,54,70,38,74,64,65,58,64,59,52,56,51,51,58,61,50,64,60,81,49,39,49,68,40,42,36,41,38,25,50,27,27,43,71,36,72,89,41,38,66,58,36,49,52,61,68,62,42,79,81,65,45,72,67,58,52,49,54,40,67,70,39,95,47,45,43,86,12,40,55,34,52,52,52,53,42,57,42,58,62,70,60,34,53,56,54,56,72,73,50,56,69,67,56,51,49,49,49,51,38,40,33,50,51,56,47,38,66,75,34,77,82,20,35,69,47,43,55,50,48,55,51,53,49,54,54,50,60,56,54,71,77,101